Protein AF-A0A0V0R425-F1 (afdb_monomer_lite)

Radius of gyration: 33.16 Å; chains: 1; bounding box: 86×92×92 Å

Sequence (681 aa):
MELRVGIQKFQESEIINKNKDVNLTCPICMDILHVPKQCETCKQYFCHECVQSQIKNSNKCPFRCSNGQKWKTKEIKYKGRLSKKKQPILYALSQIQVQCKEPYCKKKFKLLKYKEHYEKDCNQVFTFCEYLGCAYITRKINIQQHQETCLMKQTSFKYNKLKPLDDPSQCDSILTKISKYNEEKQYDKALQEYQEFGLRMQKTHGKYFPTLPTLLYQIGVIYFNLNEFEKALNNLLKFEEYVESKIEAKNNNEIQEHYSDVLFTIGYLYEELSQYSKAAKYYERSLKQDISMNLNEDMSVLINLGHSYRLIGDYKKSRDYCLWAIKLYNEQKIQNNQDEENKENQEDLWKVYHNLTYSQYKYGDLDDARETFKKLSDISNKIHGSNSNQYWETQILNSQILQEMGEGQEALKQIKKTIKKRKKILEKGHNDIIYTQRKYIQFLTKQAEIQPNFAEKKIKDFILDYVNYQNDQKEKWKYLLLQYEKSKVFLSQGKYKEALGIAEQYCIELLENKQVQCMHFRIFQCLGLIYQKNGKYIEAQEHFFRANSLIIEQFGENSYKHIKILRYMAEFYIDRENYLLAKQYIEKGIKIQNQLGIEKIITIQQFKYILSKTSNDIEKQQQLDQIKKAIEKCQYKNKAVNDQLNLIENDQHVLNIKIKSKDKKQGKVNKKINRKQMERK

InterPro domains:
  IPR001841 Zinc finger, RING-type [PS50089] (26-62)
  IPR011990 Tetratricopeptide-like helical domain superfamily [G3DSA:1.25.40.10] (142-239)
  IPR011990 Tetratricopeptide-like helical domain superfamily [G3DSA:1.25.40.10] (240-290)
  IPR011990 Tetratricopeptide-like helical domain superfamily [G3DSA:1.25.40.10] (297-462)
  IPR011990 Tetratricopeptide-like helical domain superfamily [G3DSA:1.25.40.10] (469-677)
  IPR011990 Tetratricopeptide-like helical domain superfamily [SSF48452] (168-290)
  IPR011990 Tetratricopeptide-like helical domain superfamily [SSF48452] (255-419)
  IPR011990 Tetratricopeptide-like helical domain superfamily [SSF48452] (478-595)
  IPR013083 Zinc finger, RING/FYVE/PHD-type [G3DSA:3.30.40.10] (5-133)
  IPR019734 Tetratricopeptide repeat [PF13181] (215-238)
  IPR019734 Tetratricopeptide repeat [PF13181] (261-288)
  IPR019734 Tetratricopeptide repeat [PS50005] (260-293)
  IPR019734 Tetratricopeptide repeat [SM00028] (213-246)
  IPR019734 Tetratricopeptide repeat [SM00028] (260-293)
  IPR019734 Tetratricopeptide repeat [SM00028] (299-332)
  IPR019734 Tetratricopeptide repeat [SM00028] (350-383)
  IPR019734 Tetratricopeptide repeat [SM00028] (399-432)
  IPR019734 Tetratricopeptide repeat [SM00028] (521-554)
  IPR019734 Tetratricopeptide repeat [SM00028] (563-596)

Structure (mmCIF, N/CA/C/O backbone):
data_AF-A0A0V0R425-F1
#
_entry.id   AF-A0A0V0R425-F1
#
loop_
_atom_site.group_PDB
_atom_site.id
_atom_site.type_symbol
_atom_site.label_atom_id
_atom_site.label_alt_id
_atom_site.label_comp_id
_atom_site.label_asym_id
_atom_site.label_entity_id
_atom_site.label_seq_id
_atom_site.pdbx_PDB_ins_code
_atom_site.Cartn_x
_atom_site.Cartn_y
_atom_site.Cartn_z
_atom_site.occupancy
_atom_site.B_iso_or_equiv
_atom_site.auth_seq_id
_atom_site.auth_comp_id
_atom_site.auth_asym_id
_atom_site.auth_atom_id
_atom_site.pdbx_PDB_model_num
ATOM 1 N N . MET A 1 1 ? 32.500 16.995 26.279 1.00 27.64 1 MET A N 1
ATOM 2 C CA . MET A 1 1 ? 33.190 18.200 25.759 1.00 27.64 1 MET A CA 1
ATOM 3 C C . MET A 1 1 ? 32.399 18.887 24.645 1.00 27.64 1 MET A C 1
ATOM 5 O O . MET A 1 1 ? 32.362 20.107 24.633 1.00 27.64 1 MET A O 1
ATOM 9 N N . GLU A 1 2 ? 31.670 18.156 23.800 1.00 27.19 2 GLU A N 1
ATOM 10 C CA . GLU A 1 2 ? 30.893 18.708 22.670 1.00 27.19 2 GLU A CA 1
ATOM 11 C C . GLU A 1 2 ? 29.725 19.641 23.063 1.00 27.19 2 GLU A C 1
ATOM 13 O O . GLU A 1 2 ? 29.490 20.642 22.392 1.00 27.19 2 GLU A O 1
ATOM 18 N N . LEU A 1 3 ? 29.075 19.423 24.217 1.00 28.58 3 LEU A N 1
ATOM 19 C CA . LEU A 1 3 ? 28.079 20.358 24.779 1.00 28.58 3 LEU A CA 1
ATOM 20 C C . LEU A 1 3 ? 28.667 21.741 25.135 1.00 28.58 3 LEU A C 1
ATOM 22 O O . LEU A 1 3 ? 27.960 22.740 25.055 1.00 28.58 3 LEU A O 1
ATOM 26 N N . ARG A 1 4 ? 29.964 21.829 25.480 1.00 29.53 4 ARG A N 1
ATOM 27 C CA . ARG A 1 4 ? 30.637 23.115 25.763 1.00 29.53 4 ARG A CA 1
ATOM 28 C C . ARG A 1 4 ? 31.055 23.852 24.489 1.00 29.53 4 ARG A C 1
ATOM 30 O O . ARG A 1 4 ? 31.012 25.077 24.475 1.00 29.53 4 ARG A O 1
ATOM 37 N N . VAL A 1 5 ? 31.381 23.128 23.416 1.00 33.53 5 VAL A N 1
ATOM 38 C CA . VAL A 1 5 ? 31.807 23.710 22.127 1.00 33.53 5 VAL A CA 1
ATOM 39 C C . VAL A 1 5 ? 30.638 24.402 21.410 1.00 33.53 5 VAL A C 1
ATOM 41 O O . VAL A 1 5 ? 30.815 25.479 20.841 1.00 33.53 5 VAL A O 1
ATOM 44 N N . GLY A 1 6 ? 29.423 23.845 21.504 1.00 36.12 6 GLY A N 1
ATOM 45 C CA . GLY A 1 6 ? 28.210 24.468 20.953 1.00 36.12 6 GLY A CA 1
ATOM 46 C C . GLY A 1 6 ? 27.781 25.755 21.673 1.00 36.12 6 GLY A C 1
ATOM 47 O O . GLY A 1 6 ? 27.272 26.674 21.034 1.00 36.12 6 GLY A O 1
ATOM 48 N N . ILE A 1 7 ? 28.033 25.853 22.984 1.00 37.84 7 ILE A N 1
ATOM 49 C CA . ILE A 1 7 ? 27.657 27.006 23.821 1.00 37.84 7 ILE A CA 1
ATOM 50 C C . ILE A 1 7 ? 28.735 28.105 23.790 1.00 37.84 7 ILE A C 1
ATOM 52 O O . ILE A 1 7 ? 28.392 29.282 23.694 1.00 37.84 7 ILE A O 1
ATOM 56 N N . GLN A 1 8 ? 30.031 27.757 23.761 1.00 34.00 8 GLN A N 1
ATOM 57 C CA . GLN A 1 8 ? 31.114 28.741 23.575 1.00 34.00 8 GLN A CA 1
ATOM 58 C C . GLN A 1 8 ? 30.991 29.487 22.239 1.00 34.00 8 GLN A C 1
ATOM 60 O O . GLN A 1 8 ? 31.198 30.695 22.190 1.00 34.00 8 GLN A O 1
ATOM 65 N N . LYS A 1 9 ? 30.542 28.819 21.167 1.00 37.66 9 LYS A N 1
ATOM 66 C CA . LYS A 1 9 ? 30.281 29.490 19.886 1.00 37.66 9 LYS A CA 1
ATOM 67 C C . LYS A 1 9 ? 28.969 30.286 19.848 1.00 37.66 9 LYS A C 1
ATOM 69 O O . LYS A 1 9 ? 28.781 31.028 18.891 1.00 37.66 9 LYS A O 1
ATOM 74 N N . PHE A 1 10 ? 28.081 30.229 20.840 1.00 42.47 10 PHE A N 1
ATOM 75 C CA . PHE A 1 10 ? 26.938 31.154 20.894 1.00 42.47 10 PHE A CA 1
ATOM 76 C C . PHE A 1 10 ? 27.355 32.563 21.352 1.00 42.47 10 PHE A C 1
ATOM 78 O O . PHE A 1 10 ? 26.800 33.545 20.855 1.00 42.47 10 PHE A O 1
ATOM 85 N N . GLN A 1 11 ? 28.385 32.678 22.204 1.00 42.72 11 GLN A N 1
ATOM 86 C CA . GLN A 1 11 ? 28.861 33.961 22.751 1.00 42.72 11 GLN A CA 1
ATOM 87 C C . GLN A 1 11 ? 29.379 34.960 21.696 1.00 42.72 11 GLN A C 1
ATOM 89 O O . GLN A 1 11 ? 29.533 36.132 22.012 1.00 42.72 11 GLN A O 1
ATOM 94 N N . GLU A 1 12 ? 29.578 34.539 20.443 1.00 41.94 12 GLU A N 1
ATOM 95 C CA . GLU A 1 12 ? 30.056 35.413 19.353 1.00 41.94 12 GLU A CA 1
ATOM 96 C C . GLU A 1 12 ? 29.068 35.476 18.162 1.00 41.94 12 GLU A C 1
ATOM 98 O O . GLU A 1 12 ? 29.460 35.792 17.044 1.00 41.94 12 GLU A O 1
ATOM 103 N N . SER A 1 13 ? 27.798 35.083 18.346 1.00 47.44 13 SER A N 1
ATOM 104 C CA . SER A 1 13 ? 26.766 35.186 17.293 1.00 47.44 13 SER A CA 1
ATOM 105 C C . SER A 1 13 ? 26.071 36.554 17.325 1.00 47.44 13 SER A C 1
ATOM 107 O O . SER A 1 13 ? 25.701 37.037 18.396 1.00 47.44 13 SER A O 1
ATOM 109 N N . GLU A 1 14 ? 25.885 37.197 16.165 1.00 47.44 14 GLU A N 1
ATOM 110 C CA . GLU A 1 14 ? 25.211 38.502 16.079 1.00 47.44 14 GLU A CA 1
ATOM 111 C C . GLU A 1 14 ? 23.701 38.355 16.323 1.00 47.44 14 GLU A C 1
ATOM 113 O O . GLU A 1 14 ? 22.937 37.860 15.488 1.00 47.44 14 GLU A O 1
ATOM 118 N N . ILE A 1 15 ? 23.257 38.791 17.503 1.00 53.50 15 ILE A N 1
ATOM 119 C CA . ILE A 1 15 ? 21.838 38.937 17.835 1.00 53.50 15 ILE A CA 1
ATOM 120 C C . ILE A 1 15 ? 21.289 40.134 17.055 1.00 53.50 15 ILE A C 1
ATOM 122 O O . ILE A 1 15 ? 21.730 41.265 17.246 1.00 53.50 15 ILE A O 1
ATOM 126 N N . ILE A 1 16 ? 20.292 39.887 16.205 1.00 51.66 16 ILE A N 1
ATOM 127 C CA . ILE A 1 16 ? 19.830 40.862 15.204 1.00 51.66 16 ILE A CA 1
ATOM 128 C C . ILE A 1 16 ? 18.896 41.927 15.809 1.00 51.66 16 ILE A C 1
ATOM 130 O O . ILE A 1 16 ? 18.883 43.061 15.346 1.00 51.66 16 ILE A O 1
ATOM 134 N N . ASN A 1 17 ? 18.132 41.599 16.859 1.00 52.81 17 ASN A N 1
ATOM 135 C CA . ASN A 1 17 ? 17.187 42.527 17.494 1.00 52.81 17 ASN A CA 1
ATOM 136 C C . ASN A 1 17 ? 17.545 42.773 18.966 1.00 52.81 17 ASN A C 1
ATOM 138 O O . ASN A 1 17 ? 17.172 41.996 19.846 1.00 52.81 17 ASN A O 1
ATOM 142 N N . LYS A 1 18 ? 18.229 43.889 19.243 1.00 49.47 18 LYS A N 1
ATOM 143 C CA . LYS A 1 18 ? 18.353 44.449 20.595 1.00 49.47 18 LYS A CA 1
ATOM 144 C C . LYS A 1 18 ? 17.093 45.250 20.902 1.00 49.47 18 LYS A C 1
ATOM 146 O O . LYS A 1 18 ? 16.981 46.371 20.431 1.00 49.47 18 LYS A O 1
ATOM 151 N N . ASN A 1 19 ? 16.150 44.691 21.664 1.00 38.03 19 ASN A N 1
ATOM 152 C CA . ASN A 1 19 ? 15.270 45.505 22.508 1.00 38.03 19 ASN A CA 1
ATOM 153 C C . ASN A 1 19 ? 14.531 44.689 23.585 1.00 38.03 19 ASN A C 1
ATOM 155 O O . ASN A 1 19 ? 13.784 43.761 23.277 1.00 38.03 19 ASN A O 1
ATOM 159 N N . LYS A 1 20 ? 14.678 45.186 24.823 1.00 37.38 20 LYS A N 1
ATOM 160 C CA . LYS A 1 20 ? 14.024 44.871 26.111 1.00 37.38 20 LYS A CA 1
ATOM 161 C C . LYS A 1 20 ? 14.711 43.846 27.029 1.00 37.38 20 LYS A C 1
ATOM 163 O O . LYS A 1 20 ? 14.669 42.639 26.810 1.00 37.38 20 LYS A O 1
ATOM 168 N N . ASP A 1 21 ? 15.265 44.405 28.108 1.00 44.53 21 ASP A N 1
ATOM 169 C CA . ASP A 1 21 ? 15.866 43.786 29.292 1.00 44.53 21 ASP A CA 1
ATOM 170 C C . ASP A 1 21 ? 15.080 42.604 29.866 1.00 44.53 21 ASP A C 1
ATOM 172 O O . ASP A 1 21 ? 14.011 42.793 30.448 1.00 44.53 21 ASP A O 1
ATOM 176 N N . VAL A 1 22 ? 15.662 41.400 29.807 1.00 43.84 22 VAL A N 1
ATOM 177 C CA . VAL A 1 22 ? 15.463 40.327 30.796 1.00 43.84 22 VAL A CA 1
ATOM 178 C C . VAL A 1 22 ? 16.715 39.434 30.783 1.00 43.84 22 VAL A C 1
ATOM 180 O O . VAL A 1 22 ? 17.089 38.937 29.727 1.00 43.84 22 VAL A O 1
ATOM 183 N N . ASN A 1 23 ? 17.353 39.190 31.934 1.00 51.38 23 ASN A N 1
ATOM 184 C CA . ASN A 1 23 ? 18.443 38.210 32.075 1.00 51.38 23 ASN A CA 1
ATOM 185 C C . ASN A 1 23 ? 17.969 36.805 31.638 1.00 51.38 23 ASN A C 1
ATOM 187 O O . ASN A 1 23 ? 17.215 36.150 32.361 1.00 51.38 23 ASN A O 1
ATOM 191 N N . LEU A 1 24 ? 18.393 36.365 30.446 1.00 52.19 24 LEU A N 1
ATOM 192 C CA . LEU A 1 24 ? 18.040 35.078 29.818 1.00 52.19 24 LEU A CA 1
ATOM 193 C C . LEU A 1 24 ? 19.057 33.960 30.094 1.00 52.19 24 LEU A C 1
ATOM 195 O O . LEU A 1 24 ? 18.822 32.811 29.717 1.00 52.19 24 LEU A O 1
ATOM 199 N N . THR A 1 25 ? 20.165 34.281 30.755 1.00 50.56 25 THR A N 1
ATOM 200 C CA . THR A 1 25 ? 21.241 33.349 31.088 1.00 50.56 25 THR A CA 1
ATOM 201 C C . THR A 1 25 ? 21.344 33.161 32.597 1.00 50.56 25 THR A C 1
ATOM 203 O O . THR A 1 25 ? 21.088 34.070 33.388 1.00 50.56 25 THR A O 1
ATOM 206 N N . CYS A 1 26 ? 21.682 31.947 33.021 1.00 54.41 26 CYS A N 1
ATOM 207 C CA . CYS A 1 26 ? 21.962 31.653 34.412 1.00 54.41 26 CYS A CA 1
ATOM 208 C C . CYS A 1 26 ? 23.291 32.313 34.787 1.00 54.41 26 CYS A C 1
ATOM 210 O O . CYS A 1 26 ? 24.298 31.997 34.176 1.00 54.41 26 CYS A O 1
ATOM 212 N N . PRO A 1 27 ? 23.367 33.138 35.833 1.00 52.72 27 PRO A N 1
ATOM 213 C CA . PRO A 1 27 ? 24.597 33.856 36.160 1.00 52.72 27 PRO A CA 1
ATOM 214 C C . PRO A 1 27 ? 25.712 32.975 36.761 1.00 52.72 27 PRO A C 1
ATOM 216 O O . PRO A 1 27 ? 26.790 33.478 37.043 1.00 52.72 27 PRO A O 1
ATOM 219 N N . ILE A 1 28 ? 25.461 31.678 36.995 1.00 53.88 28 ILE A N 1
ATOM 220 C CA . ILE A 1 28 ? 26.457 30.726 37.523 1.00 53.88 28 ILE A CA 1
ATOM 221 C C . ILE A 1 28 ? 27.158 29.990 36.377 1.00 53.88 28 ILE A C 1
ATOM 223 O O . ILE A 1 28 ? 28.379 29.961 36.318 1.00 53.88 28 ILE A O 1
ATOM 227 N N . CYS A 1 29 ? 26.390 29.376 35.474 1.00 52.78 29 CYS A N 1
ATOM 228 C CA . CYS A 1 29 ? 26.932 28.624 34.337 1.00 52.78 29 CYS A CA 1
ATOM 229 C C . CYS A 1 29 ? 26.898 29.393 33.015 1.00 52.78 29 CYS A C 1
ATOM 231 O O . CYS A 1 29 ? 27.353 28.872 32.003 1.00 52.78 29 CYS A O 1
ATOM 233 N N . MET A 1 30 ? 26.332 30.601 33.014 1.00 45.94 30 MET A N 1
ATOM 234 C CA . MET A 1 30 ? 26.076 31.435 31.834 1.00 45.94 30 MET A CA 1
ATOM 235 C C . MET A 1 30 ? 25.164 30.787 30.779 1.00 45.94 30 MET A C 1
ATOM 237 O O . MET A 1 30 ? 25.070 31.280 29.659 1.00 45.94 30 MET A O 1
ATOM 241 N N . ASP A 1 31 ? 24.441 29.727 31.149 1.00 48.66 31 ASP A N 1
ATOM 242 C CA . ASP A 1 31 ? 23.630 28.912 30.239 1.00 48.66 31 ASP A CA 1
ATOM 243 C C . ASP A 1 31 ? 22.184 29.422 30.097 1.00 48.66 31 ASP A C 1
ATOM 245 O O . ASP A 1 31 ? 21.665 30.084 31.001 1.00 48.66 31 ASP A O 1
ATOM 249 N N . ILE A 1 32 ? 21.505 29.121 28.984 1.00 52.31 32 ILE A N 1
ATOM 250 C CA . ILE A 1 32 ? 20.165 29.668 28.695 1.00 52.31 32 ILE A CA 1
ATOM 251 C C . ILE A 1 32 ? 19.115 29.103 29.666 1.00 52.31 32 ILE A C 1
ATOM 253 O O . ILE A 1 32 ? 18.988 27.899 29.897 1.00 52.31 32 ILE A O 1
ATOM 257 N N . LEU A 1 33 ? 18.301 29.991 30.237 1.00 53.84 33 LEU A N 1
ATOM 258 C CA . LEU A 1 33 ? 17.282 29.648 31.225 1.00 53.84 33 LEU A CA 1
ATOM 259 C C . LEU A 1 33 ? 16.025 29.043 30.575 1.00 53.84 33 LEU A C 1
ATOM 261 O O . LEU A 1 33 ? 15.033 29.733 30.348 1.00 53.84 33 LEU A O 1
ATOM 265 N N . HIS A 1 34 ? 16.029 27.730 30.332 1.00 49.75 34 HIS A N 1
ATOM 266 C CA . HIS A 1 34 ? 14.851 27.002 29.831 1.00 49.75 34 HIS A CA 1
ATOM 267 C C . HIS A 1 34 ? 13.713 26.921 30.862 1.00 49.75 34 HIS A C 1
ATOM 269 O O . HIS A 1 34 ? 12.537 27.039 30.516 1.00 49.75 34 HIS A O 1
ATOM 275 N N . VAL A 1 35 ? 14.065 26.740 32.140 1.00 55.84 35 VAL A N 1
ATOM 276 C CA . VAL A 1 35 ? 13.122 26.631 33.263 1.00 55.84 35 VAL A CA 1
ATOM 277 C C . VAL A 1 35 ? 13.714 27.335 34.494 1.00 55.84 35 VAL A C 1
ATOM 279 O O . VAL A 1 35 ? 14.265 26.683 35.386 1.00 55.84 35 VAL A O 1
ATOM 282 N N . PRO A 1 36 ? 13.684 28.680 34.532 1.00 60.81 36 PRO A N 1
ATOM 283 C CA . PRO A 1 36 ? 14.398 29.435 35.550 1.00 60.81 36 PRO A CA 1
ATOM 284 C C . PRO A 1 36 ? 13.789 29.264 36.943 1.00 60.81 36 PRO A C 1
ATOM 286 O O . PRO A 1 36 ? 12.583 29.421 37.147 1.00 60.81 36 PRO A O 1
ATOM 289 N N . LYS A 1 37 ? 14.649 29.019 37.930 1.00 62.75 37 LYS A N 1
ATOM 290 C CA . LYS A 1 37 ? 14.322 29.104 39.355 1.00 62.75 37 LYS A CA 1
ATOM 291 C C . LYS A 1 37 ? 14.739 30.472 39.877 1.00 62.75 37 LYS A C 1
ATOM 293 O O . LYS A 1 37 ? 15.881 30.878 39.688 1.00 62.75 37 LYS A O 1
ATOM 298 N N . GLN A 1 38 ? 13.815 31.188 40.511 1.00 67.88 38 GLN A N 1
ATOM 299 C CA . GLN A 1 38 ? 14.092 32.513 41.060 1.00 67.88 38 GLN A CA 1
ATOM 300 C C . GLN A 1 38 ? 14.462 32.397 42.539 1.00 67.88 38 GLN A C 1
ATOM 302 O O . GLN A 1 38 ? 13.736 31.758 43.300 1.00 67.88 38 GLN A O 1
ATOM 307 N N . CYS A 1 39 ? 15.551 33.040 42.958 1.00 61.84 39 CYS A N 1
ATOM 308 C CA . CYS A 1 39 ? 15.806 33.237 44.382 1.00 61.84 39 CYS A CA 1
ATOM 309 C C . CYS A 1 39 ? 14.801 34.258 44.931 1.00 61.84 39 CYS A C 1
ATOM 311 O O . CYS A 1 39 ? 14.652 35.348 44.373 1.00 61.84 39 CYS A O 1
ATOM 313 N N . GLU A 1 40 ? 14.098 33.934 46.017 1.00 60.41 40 GLU A N 1
ATOM 314 C CA . GLU A 1 40 ? 13.107 34.853 46.585 1.00 60.41 40 GLU A CA 1
ATOM 315 C C . GLU A 1 40 ? 13.728 36.132 47.154 1.00 60.41 40 GLU A C 1
ATOM 317 O O . GLU A 1 40 ? 13.071 37.176 47.107 1.00 60.41 40 GLU A O 1
ATOM 322 N N . THR A 1 41 ? 14.985 36.058 47.598 1.00 61.12 41 THR A N 1
ATOM 323 C CA . THR A 1 41 ? 15.725 37.153 48.231 1.00 61.12 41 THR A CA 1
ATOM 324 C C . THR A 1 41 ? 16.314 38.123 47.204 1.00 61.12 41 THR A C 1
ATOM 326 O O . THR A 1 41 ? 15.921 39.282 47.182 1.00 61.12 41 THR A O 1
ATOM 329 N N . CYS A 1 42 ? 17.204 37.677 46.302 1.00 64.88 42 CYS A N 1
ATOM 330 C CA . CYS A 1 42 ? 17.822 38.573 45.304 1.00 64.88 42 CYS 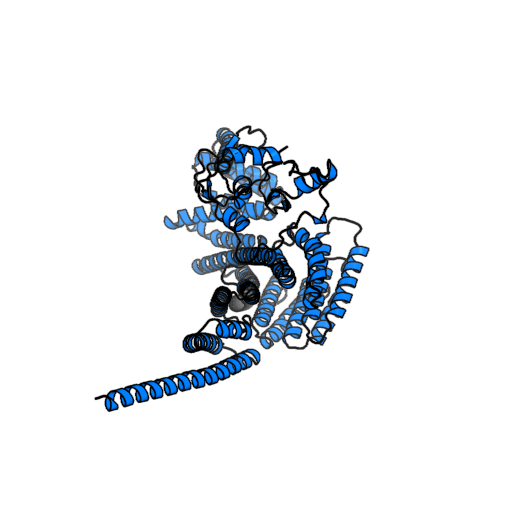A CA 1
ATOM 331 C C . CYS A 1 42 ? 17.056 38.697 43.987 1.00 64.88 42 CYS A C 1
ATOM 333 O O . CYS A 1 42 ? 17.494 39.418 43.095 1.00 64.88 42 CYS A O 1
ATOM 335 N N . LYS A 1 43 ? 15.949 37.965 43.820 1.00 66.06 43 LYS A N 1
ATOM 336 C CA . LYS A 1 43 ? 15.121 37.963 42.603 1.00 66.06 43 LYS A CA 1
ATOM 337 C C . LYS A 1 43 ? 15.850 37.553 41.310 1.00 66.06 43 LYS A C 1
ATOM 339 O O . LYS A 1 43 ? 15.223 37.612 40.253 1.00 66.06 43 LYS A O 1
ATOM 344 N N . GLN A 1 44 ? 17.093 37.072 41.372 1.00 63.69 44 GLN A N 1
ATOM 345 C CA . GLN A 1 44 ? 17.818 36.549 40.210 1.00 63.69 44 GLN A CA 1
ATOM 346 C C . GLN A 1 44 ? 17.324 35.158 39.804 1.00 63.69 44 GLN A C 1
ATOM 348 O O . GLN A 1 44 ? 16.845 34.385 40.643 1.00 63.69 44 GLN A O 1
ATOM 353 N N . TYR A 1 45 ? 17.446 34.854 38.510 1.00 66.50 45 TYR A N 1
ATOM 354 C CA . TYR A 1 45 ? 17.030 33.586 37.916 1.00 66.50 45 TYR A CA 1
ATOM 355 C C . TYR A 1 45 ? 18.229 32.677 37.640 1.00 66.50 45 TYR A C 1
ATOM 357 O O . TYR A 1 45 ? 19.239 33.106 37.092 1.00 66.50 45 TYR A O 1
ATOM 365 N N . PHE A 1 46 ? 18.096 31.400 37.984 1.00 67.69 46 PHE A N 1
ATOM 366 C CA . PHE A 1 46 ? 19.142 30.391 37.849 1.00 67.69 46 PHE A CA 1
ATOM 367 C C . PHE A 1 46 ? 18.607 29.146 37.135 1.00 67.69 46 PHE A C 1
ATOM 369 O O . PHE A 1 46 ? 17.408 28.855 37.207 1.00 67.69 46 PHE A O 1
ATOM 376 N N . CYS A 1 47 ? 19.478 28.397 36.451 1.00 68.31 47 CYS A N 1
ATOM 377 C CA . CYS A 1 47 ? 19.079 27.136 35.835 1.00 68.31 47 CYS A CA 1
ATOM 378 C C . CYS A 1 47 ? 18.887 26.054 36.908 1.00 68.31 47 CYS A C 1
ATOM 380 O O . CYS A 1 47 ? 19.428 26.127 38.016 1.00 68.31 47 CYS A O 1
ATOM 382 N N . HIS A 1 48 ? 18.080 25.048 36.578 1.00 64.69 48 HIS A N 1
ATOM 383 C CA . HIS A 1 48 ? 17.714 23.988 37.512 1.00 64.69 48 HIS A CA 1
ATOM 384 C C . HIS A 1 48 ? 18.938 23.231 38.051 1.00 64.69 48 HIS A C 1
ATOM 386 O O . HIS A 1 48 ? 19.026 22.991 39.256 1.00 64.69 48 HIS A O 1
ATOM 392 N N . GLU A 1 49 ? 19.888 22.914 37.172 1.00 65.44 49 GLU A N 1
ATOM 393 C CA . GLU A 1 49 ? 21.087 22.135 37.485 1.00 65.44 49 GLU A CA 1
ATOM 394 C C . GLU A 1 49 ? 22.055 22.898 38.393 1.00 65.44 49 GLU A C 1
ATOM 396 O O . GLU A 1 49 ? 22.494 22.353 39.405 1.00 65.44 49 GLU A O 1
ATOM 401 N N . CYS A 1 50 ? 22.320 24.184 38.127 1.00 64.69 50 CYS A N 1
ATOM 402 C CA . CYS A 1 50 ? 23.168 24.993 39.007 1.00 64.69 50 CYS A CA 1
ATOM 403 C C . CYS A 1 50 ? 22.547 25.200 40.386 1.00 64.69 50 CYS A C 1
ATOM 405 O O . CYS A 1 50 ? 23.266 25.191 41.381 1.00 64.69 50 CYS A O 1
ATOM 407 N N . VAL A 1 51 ? 21.221 25.339 40.474 1.00 67.00 51 VAL A N 1
ATOM 408 C CA . VAL A 1 51 ? 20.539 25.414 41.773 1.00 67.00 51 VAL A CA 1
ATOM 409 C C . VAL A 1 51 ? 20.699 24.107 42.547 1.00 67.00 51 VAL A C 1
ATOM 411 O O . VAL A 1 51 ? 21.030 24.143 43.727 1.00 67.00 51 VAL A O 1
ATOM 414 N N . GLN A 1 52 ? 20.499 22.953 41.907 1.00 67.44 52 GLN A N 1
ATOM 415 C CA . GLN A 1 52 ? 20.660 21.659 42.574 1.00 67.44 52 GLN A CA 1
ATOM 416 C C . GLN A 1 52 ? 22.111 21.377 42.978 1.00 67.44 52 GLN A C 1
ATOM 418 O O . GLN A 1 52 ? 22.348 20.892 44.083 1.00 67.44 52 GLN A O 1
ATOM 423 N N . SER A 1 53 ? 23.070 21.717 42.117 1.00 65.69 53 SER A N 1
ATOM 424 C CA . SER A 1 53 ? 24.501 21.586 42.401 1.00 65.69 53 SER A CA 1
ATOM 425 C C . SER A 1 53 ? 24.925 22.474 43.578 1.00 65.69 53 SER A C 1
ATOM 427 O O . SER A 1 53 ? 25.589 22.012 44.504 1.00 65.69 53 SER A O 1
ATOM 429 N N . GLN A 1 54 ? 24.442 23.721 43.637 1.00 66.81 54 GLN A N 1
ATOM 430 C CA . GLN A 1 54 ? 24.788 24.639 44.724 1.00 66.81 54 GLN A CA 1
ATOM 431 C C . GLN A 1 54 ? 24.132 24.277 46.066 1.00 66.81 54 GLN A C 1
ATOM 433 O O . GLN A 1 54 ? 24.750 24.455 47.120 1.00 66.81 54 GLN A O 1
ATOM 438 N N . ILE A 1 55 ? 22.918 23.712 46.036 1.00 61.81 55 ILE A N 1
ATOM 439 C CA . ILE A 1 55 ? 22.260 23.106 47.207 1.00 61.81 55 ILE A CA 1
ATOM 440 C C . ILE A 1 55 ? 23.085 21.921 47.723 1.00 61.81 55 ILE A C 1
ATOM 442 O O . ILE A 1 55 ? 23.353 21.842 48.917 1.00 61.81 55 ILE A O 1
ATOM 446 N N . LYS A 1 56 ? 23.567 21.041 46.834 1.00 60.81 56 LYS A N 1
ATOM 447 C CA . LYS A 1 56 ? 24.424 19.910 47.228 1.00 60.81 56 LYS A CA 1
ATOM 448 C C . LYS A 1 56 ? 25.760 20.354 47.837 1.00 60.81 56 LYS A C 1
ATOM 450 O O . LYS A 1 56 ? 26.198 19.742 48.802 1.00 60.81 56 LYS A O 1
ATOM 455 N N . ASN A 1 57 ? 26.375 21.414 47.307 1.00 57.59 57 ASN A N 1
ATOM 456 C CA . ASN A 1 57 ? 27.746 21.789 47.671 1.00 57.59 57 ASN A CA 1
ATOM 457 C C . ASN A 1 57 ? 27.862 22.765 48.850 1.00 57.59 57 ASN A C 1
ATOM 459 O O . ASN A 1 57 ? 28.821 22.688 49.609 1.00 57.59 57 ASN A O 1
ATOM 463 N N . SER A 1 58 ? 26.945 23.723 49.006 1.00 64.19 58 SER A N 1
ATOM 464 C CA . SER A 1 58 ? 27.091 24.755 50.053 1.00 64.19 58 SER A CA 1
ATOM 465 C C . SER A 1 58 ? 25.789 25.201 50.704 1.00 64.19 58 SER A C 1
ATOM 467 O O . SER A 1 58 ? 25.831 25.891 51.725 1.00 64.19 58 SER A O 1
ATOM 469 N N . ASN A 1 59 ? 24.634 24.834 50.133 1.00 63.59 59 ASN A N 1
ATOM 470 C CA . ASN A 1 59 ? 23.321 25.326 50.547 1.00 63.59 59 ASN A CA 1
ATOM 471 C C . ASN A 1 59 ? 23.258 26.862 50.667 1.00 63.59 59 ASN A C 1
ATOM 473 O O . ASN A 1 59 ? 22.460 27.371 51.437 1.00 63.59 59 ASN A O 1
ATOM 477 N N . LYS A 1 60 ? 24.075 27.638 49.944 1.00 60.88 60 LYS A N 1
ATOM 478 C CA . LYS A 1 60 ? 24.076 29.113 50.007 1.00 60.88 60 LYS A CA 1
ATOM 479 C C . LYS A 1 60 ? 23.842 29.726 48.629 1.00 60.88 60 LYS A C 1
ATOM 481 O O . LYS A 1 60 ? 24.267 29.177 47.614 1.00 60.88 60 LYS A O 1
ATOM 486 N N . CYS A 1 61 ? 23.210 30.904 48.600 1.00 62.00 61 CYS A N 1
ATOM 487 C CA . CYS A 1 61 ? 23.066 31.680 47.368 1.00 62.00 61 CYS A CA 1
ATOM 488 C C . CYS A 1 61 ? 24.442 32.106 46.824 1.00 62.00 61 CYS A C 1
ATOM 490 O O . CYS A 1 61 ? 25.210 32.708 47.581 1.00 62.00 61 CYS A O 1
ATOM 492 N N . PRO A 1 62 ? 24.741 31.892 45.528 1.00 56.53 62 PRO A N 1
ATOM 493 C CA . PRO A 1 62 ? 26.027 32.272 44.938 1.00 56.53 62 PRO A CA 1
ATOM 494 C C . PRO A 1 62 ? 26.315 33.778 44.998 1.00 56.53 62 PRO A C 1
ATOM 496 O O . PRO A 1 62 ? 27.470 34.173 45.066 1.00 56.53 62 PRO A O 1
ATOM 499 N N . PHE A 1 63 ? 25.275 34.616 45.049 1.00 58.53 63 PHE A N 1
ATOM 500 C CA . PHE A 1 63 ? 25.400 36.076 45.152 1.00 58.53 63 PHE A CA 1
ATOM 501 C C . PHE A 1 63 ? 25.427 36.601 46.598 1.00 58.53 63 PHE A C 1
ATOM 503 O O . PHE A 1 63 ? 25.259 37.797 46.801 1.00 58.53 63 PHE A O 1
ATOM 510 N N . ARG A 1 64 ? 25.598 35.726 47.607 1.00 56.31 64 ARG A N 1
ATOM 511 C CA . ARG A 1 64 ? 25.695 36.086 49.039 1.00 56.31 64 ARG A CA 1
ATOM 512 C C . ARG A 1 64 ? 24.647 37.126 49.480 1.00 56.31 64 ARG A C 1
ATOM 514 O O . ARG A 1 64 ? 24.983 38.162 50.040 1.00 56.31 64 ARG A O 1
ATOM 521 N N . CYS A 1 65 ? 23.366 36.840 49.226 1.00 57.50 65 CYS A N 1
ATOM 522 C CA . CYS A 1 65 ? 22.258 37.685 49.686 1.00 57.50 65 CYS A CA 1
ATOM 523 C C . CYS A 1 65 ? 22.362 37.921 51.198 1.00 57.50 65 CYS A C 1
ATOM 525 O O . CYS A 1 65 ? 22.720 37.002 51.936 1.00 57.50 65 CYS A O 1
ATOM 527 N N . SER A 1 66 ? 22.040 39.138 51.623 1.00 48.69 66 SER A N 1
ATOM 528 C CA . SER A 1 66 ? 22.631 39.886 52.739 1.00 48.69 66 SER A CA 1
ATOM 529 C C . SER A 1 66 ? 22.532 39.319 54.162 1.00 48.69 66 SER A C 1
ATOM 531 O O . SER A 1 66 ? 22.729 40.083 55.088 1.00 48.69 66 SER A O 1
ATOM 533 N N . ASN A 1 67 ? 22.258 38.031 54.385 1.00 51.03 67 ASN A N 1
ATOM 534 C CA . ASN A 1 67 ? 22.265 37.434 55.729 1.00 51.03 67 ASN A CA 1
ATOM 535 C C . ASN A 1 67 ? 22.754 35.975 55.803 1.00 51.03 67 ASN A C 1
ATOM 537 O O . ASN A 1 67 ? 22.473 35.278 56.773 1.00 51.03 67 ASN A O 1
ATOM 541 N N . GLY A 1 68 ? 23.480 35.465 54.799 1.00 51.91 68 GLY A N 1
ATOM 542 C CA . GLY A 1 68 ? 24.189 34.177 54.921 1.00 51.91 68 GLY A CA 1
ATOM 543 C C . GLY A 1 68 ? 23.316 32.940 55.213 1.00 51.91 68 GLY A C 1
ATOM 544 O O . GLY A 1 68 ? 23.860 31.884 55.545 1.00 51.91 68 GLY A O 1
ATOM 545 N N . GLN A 1 69 ? 21.988 33.044 55.081 1.00 53.94 69 GLN A N 1
ATOM 546 C CA . GLN A 1 69 ? 21.049 31.959 55.361 1.00 53.94 69 GLN A CA 1
ATOM 547 C C . GLN A 1 69 ? 21.216 30.799 54.371 1.00 53.94 69 GLN A C 1
ATOM 549 O O . GLN A 1 69 ? 21.396 30.994 53.165 1.00 53.94 69 GLN A O 1
ATOM 554 N N . LYS A 1 70 ? 21.150 29.574 54.908 1.00 55.84 70 LYS A N 1
ATOM 555 C CA . LYS A 1 70 ? 21.163 28.335 54.125 1.00 55.84 70 LYS A CA 1
ATOM 556 C C . LYS A 1 70 ? 19.849 28.214 53.332 1.00 55.84 70 LYS A C 1
ATOM 558 O O . LYS A 1 70 ? 18.789 28.209 53.947 1.00 55.84 70 LYS A O 1
ATOM 563 N N . TRP A 1 71 ? 19.917 28.073 52.007 1.00 60.53 71 TRP A N 1
ATOM 564 C CA . TRP A 1 71 ? 18.792 27.764 51.119 1.00 60.53 71 TRP A CA 1
ATOM 565 C C . TRP A 1 71 ? 18.059 26.507 51.597 1.00 60.53 71 TRP A C 1
ATOM 567 O O . TRP A 1 71 ? 18.620 25.412 51.575 1.00 60.53 71 TRP A O 1
ATOM 577 N N . LYS A 1 72 ? 16.782 26.636 51.974 1.00 54.94 72 LYS A N 1
ATOM 578 C CA . LYS A 1 72 ? 15.886 25.478 52.119 1.00 54.94 72 LYS A CA 1
ATOM 579 C C . LYS A 1 72 ? 15.187 25.220 50.783 1.00 54.94 72 LYS A C 1
ATOM 581 O O . LYS A 1 72 ? 14.759 26.152 50.110 1.00 54.94 72 LYS A O 1
ATOM 586 N N . THR A 1 73 ? 14.998 23.956 50.396 1.00 53.69 73 THR A N 1
ATOM 587 C CA . THR A 1 73 ? 14.330 23.561 49.130 1.00 53.69 73 THR A CA 1
ATOM 588 C C . THR A 1 73 ? 12.952 24.205 48.920 1.00 53.69 73 THR A C 1
ATOM 590 O O . THR A 1 73 ? 12.532 24.368 47.776 1.00 53.69 73 THR A O 1
ATOM 593 N N . LYS A 1 74 ? 12.270 24.612 50.000 1.00 51.59 74 LYS A N 1
ATOM 594 C CA . LYS A 1 74 ? 10.967 25.300 49.982 1.00 51.59 74 LYS A CA 1
ATOM 595 C C . LYS A 1 74 ? 11.037 26.806 49.657 1.00 51.59 74 LYS A C 1
ATOM 597 O O . LYS A 1 74 ? 10.022 27.364 49.258 1.00 51.59 74 LYS A O 1
ATOM 602 N N . GLU A 1 75 ? 12.199 27.449 49.778 1.00 50.69 75 GLU A N 1
ATOM 603 C CA . GLU A 1 75 ? 12.395 28.894 49.519 1.00 50.69 75 GLU A CA 1
ATOM 604 C C . GLU A 1 75 ? 12.670 29.202 48.038 1.00 50.69 75 GLU A C 1
ATOM 606 O O . GLU A 1 75 ? 12.725 30.358 47.623 1.00 50.69 75 GLU A O 1
ATOM 611 N N . ILE A 1 76 ? 12.830 28.169 47.206 1.00 53.81 76 ILE A N 1
ATOM 612 C CA . ILE A 1 76 ? 13.013 28.317 45.763 1.00 53.81 76 ILE A CA 1
ATOM 613 C C . ILE A 1 76 ? 11.701 27.973 45.075 1.00 53.81 76 ILE A C 1
ATOM 615 O O . ILE A 1 76 ? 11.402 26.807 44.804 1.00 53.81 76 ILE A O 1
ATOM 619 N N . LYS A 1 77 ? 10.906 28.997 44.759 1.00 50.00 77 LYS A N 1
ATOM 620 C CA . LYS A 1 77 ? 9.659 28.781 44.026 1.00 50.00 77 LYS A CA 1
ATOM 621 C C . LYS A 1 77 ? 9.947 28.391 42.582 1.00 50.00 77 LYS A C 1
ATOM 623 O O . LYS A 1 77 ? 10.481 29.167 41.787 1.00 50.00 77 LYS A O 1
ATOM 628 N N . TYR A 1 78 ? 9.512 27.186 42.225 1.00 43.00 78 TYR A N 1
ATOM 629 C CA . TYR A 1 78 ? 9.262 26.835 40.837 1.00 43.00 78 TYR A CA 1
ATOM 630 C C . TYR A 1 78 ? 8.120 27.719 40.333 1.00 43.00 78 TYR A C 1
ATOM 632 O O . TYR A 1 78 ? 6.967 27.519 40.709 1.00 43.00 78 TYR A O 1
ATOM 640 N N . LYS A 1 79 ? 8.410 28.699 39.473 1.00 48.50 79 LYS A N 1
ATOM 641 C CA . LYS A 1 79 ? 7.354 29.382 38.712 1.00 48.50 79 LYS A CA 1
ATOM 642 C C . LYS A 1 79 ? 6.944 28.530 37.510 1.00 48.50 79 LYS A C 1
ATOM 644 O O . LYS A 1 79 ? 7.066 28.939 36.361 1.00 48.50 79 LYS A O 1
ATOM 649 N N . GLY A 1 80 ? 6.432 27.335 37.791 1.00 47.62 80 GLY A N 1
ATOM 650 C CA . GLY A 1 80 ? 5.562 26.617 36.870 1.00 47.62 80 GLY A CA 1
ATOM 651 C C . GLY A 1 80 ? 4.232 27.338 36.824 1.00 47.62 80 GLY A C 1
ATOM 652 O O . GLY A 1 80 ? 3.542 27.390 37.834 1.00 47.62 80 GLY A O 1
ATOM 653 N N . ARG A 1 81 ? 3.902 27.904 35.661 1.00 38.19 81 ARG A N 1
ATOM 654 C CA . ARG A 1 81 ? 2.900 28.964 35.439 1.00 38.19 81 ARG A CA 1
ATOM 655 C C . ARG A 1 81 ? 3.392 30.342 35.882 1.00 38.19 81 ARG A C 1
ATOM 657 O O . ARG A 1 81 ? 3.077 30.857 36.952 1.00 38.19 81 ARG A O 1
ATOM 664 N N . LEU A 1 82 ? 4.115 30.985 34.969 1.00 39.38 82 LEU A N 1
ATOM 665 C CA . LEU A 1 82 ? 4.137 32.441 34.893 1.00 39.38 82 LEU A CA 1
ATOM 666 C C . LEU A 1 82 ? 2.686 32.930 34.720 1.00 39.38 82 LEU A C 1
ATOM 668 O O . LEU A 1 82 ? 1.926 32.361 33.934 1.00 39.38 82 LEU A O 1
ATOM 672 N N . SER A 1 83 ? 2.271 33.928 35.501 1.00 36.16 83 SER A N 1
ATOM 673 C CA . SER A 1 83 ? 0.898 34.440 35.466 1.00 36.16 83 SER A CA 1
ATOM 674 C C . SER A 1 83 ? 0.520 34.906 34.054 1.00 36.16 83 SER A C 1
ATOM 676 O O . SER A 1 83 ? 1.372 35.377 33.301 1.00 36.16 83 SER A O 1
ATOM 678 N N . LYS A 1 84 ? -0.770 34.817 33.697 1.00 38.31 84 LYS A N 1
ATOM 679 C CA . LYS A 1 84 ? -1.321 35.144 32.361 1.00 38.31 84 LYS A CA 1
ATOM 680 C C . LYS A 1 84 ? -0.926 36.530 31.798 1.00 38.31 84 LYS A C 1
ATOM 682 O O . LYS A 1 84 ? -1.121 36.756 30.614 1.00 38.31 84 LYS A O 1
ATOM 687 N N . LYS A 1 85 ? -0.351 37.438 32.601 1.00 40.06 85 LYS A N 1
ATOM 688 C CA . LYS A 1 85 ? 0.155 38.760 32.171 1.00 40.06 85 LYS A CA 1
ATOM 689 C C . LYS A 1 85 ? 1.671 38.835 31.919 1.00 40.06 85 LYS A C 1
ATOM 691 O O . LYS A 1 85 ? 2.164 39.888 31.536 1.00 40.06 85 LYS A O 1
ATOM 696 N N . LYS A 1 86 ? 2.429 37.752 32.107 1.00 41.62 86 LYS A N 1
ATOM 697 C CA . LYS A 1 86 ? 3.853 37.673 31.754 1.00 41.62 86 LYS A CA 1
ATOM 698 C C . LYS A 1 86 ? 4.121 36.318 31.099 1.00 41.62 86 LYS A C 1
ATOM 700 O O . LYS A 1 86 ? 4.514 35.374 31.771 1.00 41.62 86 LYS A O 1
ATOM 705 N N . GLN A 1 87 ? 3.971 36.244 29.778 1.00 47.25 87 GLN A N 1
ATOM 706 C CA . GLN A 1 87 ? 4.502 35.171 28.924 1.00 47.25 87 GLN A CA 1
ATOM 707 C C . GLN A 1 87 ? 5.794 35.627 28.192 1.00 47.25 87 GLN A C 1
ATOM 709 O O . GLN A 1 87 ? 5.768 35.673 26.967 1.00 47.25 87 GLN A O 1
ATOM 714 N N . PRO A 1 88 ? 6.925 36.026 28.824 1.00 48.72 88 PRO A N 1
ATOM 715 C CA . PRO A 1 88 ? 7.963 36.703 28.060 1.00 48.72 88 PRO A CA 1
ATOM 716 C C . PRO A 1 88 ? 9.106 35.780 27.649 1.00 48.72 88 PRO A C 1
ATOM 718 O O . PRO A 1 88 ? 9.651 36.031 26.603 1.00 48.72 88 PRO A O 1
ATOM 721 N N . ILE A 1 89 ? 9.495 34.715 28.364 1.00 43.16 89 ILE A N 1
ATOM 722 C CA . ILE A 1 89 ? 10.812 34.091 28.089 1.00 43.16 89 ILE A CA 1
ATOM 723 C C . ILE A 1 89 ? 10.800 33.146 26.883 1.00 43.16 89 ILE A C 1
ATOM 725 O O . ILE A 1 89 ? 11.536 33.392 25.943 1.00 43.16 89 ILE A O 1
ATOM 729 N N . LEU A 1 90 ? 9.954 32.110 26.837 1.00 44.25 90 LEU A N 1
ATOM 730 C CA . LEU A 1 90 ? 9.875 31.236 25.650 1.00 44.25 90 LEU A CA 1
ATOM 731 C C . LEU A 1 90 ? 9.316 31.973 24.430 1.00 44.25 90 LEU A C 1
ATOM 733 O O . LEU A 1 90 ? 9.773 31.736 23.318 1.00 44.25 90 LEU A O 1
ATOM 737 N N . TYR A 1 91 ? 8.379 32.906 24.639 1.00 45.91 91 TYR A N 1
ATOM 738 C CA . TYR A 1 91 ? 7.919 33.789 23.573 1.00 45.91 91 TYR A CA 1
ATOM 739 C C . TYR A 1 91 ? 9.068 34.682 23.089 1.00 45.91 91 TYR A C 1
ATOM 741 O O . TYR A 1 91 ? 9.359 34.631 21.905 1.00 45.91 91 TYR A O 1
ATOM 749 N N . ALA A 1 92 ? 9.798 35.391 23.959 1.00 47.31 92 ALA A N 1
ATOM 750 C CA . ALA A 1 92 ? 10.947 36.217 23.567 1.00 47.31 92 ALA A CA 1
ATOM 751 C C . ALA A 1 92 ? 12.079 35.391 22.949 1.00 47.31 92 ALA A C 1
ATOM 753 O O . ALA A 1 92 ? 12.553 35.766 21.890 1.00 47.31 92 ALA A O 1
ATOM 754 N N . LEU A 1 93 ? 12.447 34.227 23.496 1.00 48.59 93 LEU A N 1
ATOM 755 C CA . LEU A 1 93 ? 13.403 33.288 22.884 1.00 48.59 93 LEU A CA 1
ATOM 756 C C . LEU A 1 93 ? 12.919 32.797 21.511 1.00 48.59 93 LEU A C 1
ATOM 758 O O . LEU A 1 93 ? 13.722 32.621 20.599 1.00 48.59 93 LEU A O 1
ATOM 762 N N . SER A 1 94 ? 11.605 32.627 21.328 1.00 50.19 94 SER A N 1
ATOM 763 C CA . SER A 1 94 ? 10.998 32.328 20.025 1.00 50.19 94 SER A CA 1
ATOM 764 C C . SER A 1 94 ? 10.854 33.549 19.106 1.00 50.19 94 SER A C 1
ATOM 766 O O . SER A 1 94 ? 10.556 33.369 17.926 1.00 50.19 94 SER A O 1
ATOM 768 N N . GLN A 1 95 ? 11.019 34.772 19.618 1.00 52.12 95 GLN A N 1
ATOM 769 C CA . GLN A 1 95 ? 11.064 36.010 18.834 1.00 52.12 95 GLN A CA 1
ATOM 770 C C . GLN A 1 95 ? 12.509 36.444 18.526 1.00 52.12 95 GLN A C 1
ATOM 772 O O . GLN A 1 95 ? 12.715 37.218 17.595 1.00 52.12 95 GLN A O 1
ATOM 777 N N . ILE A 1 96 ? 13.511 35.942 19.261 1.00 53.78 96 ILE A N 1
ATOM 778 C CA . ILE A 1 96 ? 14.926 36.226 19.008 1.00 53.78 96 ILE A CA 1
ATOM 779 C C . ILE A 1 96 ? 15.337 35.542 17.708 1.00 53.78 96 ILE A C 1
ATOM 781 O O . ILE A 1 96 ? 15.345 34.312 17.594 1.00 53.78 96 ILE A O 1
ATOM 785 N N . GLN A 1 97 ? 15.683 36.374 16.732 1.00 58.19 97 GLN A N 1
ATOM 786 C CA . GLN A 1 97 ? 16.294 35.949 15.488 1.00 58.19 97 GLN A CA 1
ATOM 787 C C . GLN A 1 97 ? 17.812 35.976 15.633 1.00 58.19 97 GLN A C 1
ATOM 789 O O . GLN A 1 97 ? 18.392 36.985 16.038 1.00 58.19 97 GLN A O 1
ATOM 794 N N . VAL A 1 98 ? 18.431 34.857 15.282 1.00 62.91 98 VAL A N 1
ATOM 795 C CA . VAL A 1 98 ? 19.878 34.706 15.169 1.00 62.91 98 VAL A CA 1
ATOM 796 C C . VAL A 1 98 ? 20.241 34.442 13.718 1.00 62.91 98 VAL A C 1
ATOM 798 O O . VAL A 1 98 ? 19.474 33.820 12.975 1.00 62.91 98 VAL A O 1
ATOM 801 N N . GLN A 1 99 ? 21.404 34.938 13.314 1.00 68.44 99 GLN A N 1
ATOM 802 C CA . GLN A 1 99 ? 22.007 34.603 12.033 1.00 68.44 99 GLN A CA 1
ATOM 803 C C . GLN A 1 99 ? 22.989 33.445 12.220 1.00 68.44 99 GLN A C 1
ATOM 805 O O . GLN A 1 99 ? 23.684 33.367 13.234 1.00 68.44 99 GLN A O 1
ATOM 810 N N . CYS A 1 100 ? 23.028 32.528 11.252 1.00 70.00 100 CYS A N 1
ATOM 811 C CA . CYS A 1 100 ? 24.026 31.463 11.242 1.00 70.00 100 CYS A CA 1
ATOM 812 C C . CYS A 1 100 ? 25.449 32.044 11.229 1.00 70.00 100 CYS A C 1
ATOM 814 O O . CYS A 1 100 ? 25.707 33.036 10.553 1.00 70.00 100 CYS A O 1
ATOM 816 N N . LYS A 1 101 ? 26.372 31.402 11.953 1.00 66.06 101 LYS A N 1
ATOM 817 C CA . LYS A 1 101 ? 27.770 31.838 12.074 1.00 66.06 101 LYS A CA 1
ATOM 818 C C . LYS A 1 101 ? 28.667 31.473 10.894 1.00 66.06 101 LYS A C 1
ATOM 820 O O . LYS A 1 101 ? 29.759 32.019 10.785 1.00 66.06 101 LYS A O 1
ATOM 825 N N . GLU A 1 102 ? 28.252 30.535 10.045 1.00 64.38 102 GLU A N 1
ATOM 826 C CA . GLU A 1 102 ? 29.066 30.162 8.889 1.00 64.38 102 GLU A CA 1
ATOM 827 C C . GLU A 1 102 ? 29.185 31.372 7.944 1.00 64.38 102 GLU A C 1
ATOM 829 O O . GLU A 1 102 ? 28.147 31.933 7.581 1.00 64.38 102 GLU A O 1
ATOM 834 N N . PRO A 1 103 ? 30.398 31.765 7.505 1.00 55.72 103 PRO A N 1
ATOM 835 C CA . PRO A 1 103 ? 30.671 33.055 6.849 1.00 55.72 103 PRO A CA 1
ATOM 836 C C . PRO A 1 103 ? 29.855 33.332 5.572 1.00 55.72 103 PRO A C 1
ATOM 838 O O . PRO A 1 103 ? 29.794 34.462 5.095 1.00 55.72 103 PRO A O 1
ATOM 841 N N . TYR A 1 104 ? 29.182 32.314 5.031 1.00 60.97 104 TYR A N 1
ATOM 842 C CA . TYR A 1 104 ? 28.355 32.393 3.827 1.00 60.97 104 TYR A CA 1
ATOM 843 C C . TYR A 1 104 ? 26.898 31.950 4.056 1.00 60.97 104 TYR A C 1
ATOM 845 O O . TYR A 1 104 ? 26.095 31.952 3.122 1.00 60.97 104 TYR A O 1
ATOM 853 N N . CYS A 1 105 ? 26.515 31.578 5.282 1.00 68.19 105 CYS A N 1
ATOM 854 C CA . CYS A 1 105 ? 25.140 31.226 5.621 1.00 68.19 105 CYS A CA 1
ATOM 855 C C . CYS A 1 105 ? 24.369 32.473 6.074 1.00 68.19 105 CYS A C 1
ATOM 857 O O . CYS A 1 105 ? 24.392 32.866 7.235 1.00 68.19 105 CYS A O 1
ATOM 859 N N . LYS A 1 106 ? 23.617 33.081 5.151 1.00 68.06 106 LYS A N 1
ATOM 860 C CA . LYS A 1 106 ? 22.781 34.263 5.437 1.00 68.06 106 LYS A CA 1
ATOM 861 C C . LYS A 1 106 ? 21.425 33.924 6.082 1.00 68.06 106 LYS A C 1
ATOM 863 O O . LYS A 1 106 ? 20.566 34.798 6.199 1.00 68.06 106 LYS A O 1
ATOM 868 N N . LYS A 1 107 ? 21.186 32.660 6.470 1.00 69.88 107 LYS A N 1
ATOM 869 C CA . LYS A 1 107 ? 19.904 32.233 7.053 1.00 69.88 107 LYS A CA 1
ATOM 870 C C . LYS A 1 107 ? 19.723 32.848 8.441 1.00 69.88 107 LYS A C 1
ATOM 872 O O . LYS A 1 107 ? 20.559 32.677 9.328 1.00 69.88 107 LYS A O 1
ATOM 877 N N . LYS A 1 108 ? 18.585 33.521 8.610 1.00 73.94 108 LYS A N 1
ATOM 878 C CA . LYS A 1 108 ? 18.089 34.058 9.878 1.00 73.94 108 LYS A CA 1
ATOM 879 C C . LYS A 1 108 ? 16.972 33.153 10.375 1.00 73.94 108 LYS A C 1
ATOM 881 O O . LYS A 1 108 ? 16.050 32.839 9.625 1.00 73.94 108 LYS A O 1
ATOM 886 N N . PHE A 1 109 ? 17.048 32.712 11.618 1.00 68.44 109 PHE A N 1
ATOM 887 C CA . PHE A 1 109 ? 16.064 31.799 12.195 1.00 68.44 109 PHE A CA 1
ATOM 888 C C . PHE A 1 109 ? 15.918 32.055 13.692 1.00 68.44 109 PHE A C 1
ATOM 890 O O . PHE A 1 109 ? 16.674 32.808 14.300 1.00 68.44 109 PHE A O 1
ATOM 897 N N . LYS A 1 110 ? 14.888 31.458 14.291 1.00 66.12 110 LYS A N 1
ATOM 898 C CA . LYS A 1 110 ? 14.617 31.601 15.724 1.00 66.12 110 LYS A CA 1
ATOM 899 C C . LYS A 1 110 ? 15.692 30.875 16.527 1.00 66.12 110 LYS A C 1
ATOM 901 O O . LYS A 1 110 ? 15.989 29.730 16.202 1.00 66.12 110 LYS A O 1
ATOM 906 N N . LEU A 1 111 ? 16.195 31.482 17.600 1.00 59.19 111 LEU A N 1
ATOM 907 C CA . LEU A 1 111 ? 17.262 30.927 18.449 1.00 59.19 111 LEU A CA 1
ATOM 908 C C . LEU A 1 111 ? 17.040 29.457 18.849 1.00 59.19 111 LEU A C 1
ATOM 910 O O . LEU A 1 111 ? 17.964 28.654 18.804 1.00 59.19 111 LEU A O 1
ATOM 914 N N . LEU A 1 112 ? 15.799 29.078 19.165 1.00 58.22 112 LEU A N 1
ATOM 915 C CA . LEU A 1 112 ? 15.442 27.701 19.542 1.00 58.22 112 LEU A CA 1
ATOM 916 C C . LEU A 1 112 ? 15.710 26.660 18.441 1.00 58.22 112 LEU A C 1
ATOM 918 O O . LEU A 1 112 ? 15.863 25.484 18.747 1.00 58.22 112 LEU A O 1
ATOM 922 N N . LYS A 1 113 ? 15.795 27.085 17.177 1.00 63.12 113 LYS A N 1
ATOM 923 C CA . LYS A 1 113 ? 16.122 26.232 16.029 1.00 63.12 113 LYS A CA 1
ATOM 924 C C . LYS A 1 113 ? 17.616 26.194 15.716 1.00 63.12 113 LYS A C 1
ATOM 926 O O . LYS A 1 113 ? 17.992 25.622 14.706 1.00 63.12 113 LYS A O 1
ATOM 931 N N . TYR A 1 114 ? 18.481 26.796 16.535 1.00 65.00 114 TYR A N 1
ATOM 932 C CA . TYR A 1 114 ? 19.910 26.888 16.223 1.00 65.00 114 TYR A CA 1
ATOM 933 C C . TYR A 1 114 ? 20.596 25.530 16.129 1.00 65.00 114 TYR A C 1
ATOM 935 O O . TYR A 1 114 ? 21.329 25.299 15.175 1.00 65.00 114 TYR A O 1
ATOM 943 N N . LYS A 1 115 ? 20.329 24.615 17.065 1.00 55.06 115 LYS A N 1
ATOM 944 C CA . LYS A 1 115 ? 20.937 23.279 17.047 1.00 55.06 115 LYS A CA 1
ATOM 945 C C . LYS A 1 115 ? 20.461 22.449 15.852 1.00 55.06 115 LYS A C 1
ATOM 947 O O . LYS A 1 115 ? 21.279 21.897 15.128 1.00 55.06 115 LYS A O 1
ATOM 952 N N . GLU A 1 116 ? 19.151 22.437 15.604 1.00 65.06 116 GLU A N 1
ATOM 953 C CA . GLU A 1 116 ? 18.557 21.798 14.420 1.00 65.06 116 GLU A CA 1
ATOM 954 C C . GLU A 1 116 ? 19.119 22.397 13.131 1.00 65.06 116 GLU A C 1
ATOM 956 O O . GLU A 1 116 ? 19.546 21.670 12.237 1.00 65.06 116 GLU A O 1
ATOM 961 N N . HIS A 1 117 ? 19.214 23.726 13.070 1.00 71.56 117 HIS A N 1
ATOM 962 C CA . HIS A 1 117 ? 19.799 24.399 11.932 1.00 71.56 117 HIS A CA 1
ATOM 963 C C . HIS A 1 117 ? 21.263 24.005 11.751 1.00 71.56 117 HIS A C 1
ATOM 965 O O . HIS A 1 117 ? 21.637 23.639 10.652 1.00 71.56 117 HIS A O 1
ATOM 971 N N . TYR A 1 118 ? 22.095 24.041 12.789 1.00 61.53 118 TYR A N 1
ATOM 972 C CA . TYR A 1 118 ? 23.527 23.772 12.662 1.00 61.53 118 TYR A CA 1
ATOM 973 C C . TYR A 1 118 ? 23.825 22.310 12.296 1.00 61.53 118 TYR A C 1
ATOM 975 O O . TYR A 1 118 ? 24.605 22.057 11.386 1.00 61.53 118 TYR A O 1
ATOM 983 N N . GLU A 1 119 ? 23.174 21.348 12.952 1.00 57.88 119 GLU A N 1
ATOM 984 C CA . GLU A 1 119 ? 23.450 19.917 12.758 1.00 57.88 119 GLU A CA 1
ATOM 985 C C . GLU A 1 119 ? 22.737 19.341 11.523 1.00 57.88 119 GLU A C 1
ATOM 987 O O . GLU A 1 119 ? 23.269 18.466 10.832 1.00 57.88 119 GLU A O 1
ATOM 992 N N . LYS A 1 120 ? 21.530 19.830 11.207 1.00 60.53 120 LYS A N 1
ATOM 993 C CA . LYS A 1 120 ? 20.673 19.236 10.170 1.00 60.53 120 LYS A CA 1
ATOM 994 C C . LYS A 1 120 ? 20.501 20.140 8.950 1.00 60.53 120 LYS A C 1
ATOM 996 O O . LYS A 1 120 ? 20.745 19.656 7.844 1.00 60.53 120 LYS A O 1
ATOM 1001 N N . ASP A 1 121 ? 20.205 21.430 9.131 1.00 62.75 121 ASP A N 1
ATOM 1002 C CA . ASP A 1 121 ? 19.753 22.309 8.028 1.00 62.75 121 ASP A CA 1
ATOM 1003 C C . ASP A 1 121 ? 20.824 23.248 7.428 1.00 62.75 121 ASP A C 1
ATOM 1005 O O . ASP A 1 121 ? 20.569 23.944 6.434 1.00 62.75 121 ASP A O 1
ATOM 1009 N N . CYS A 1 122 ? 21.998 23.362 8.051 1.00 70.62 122 CYS A N 1
ATOM 1010 C CA . CYS A 1 122 ? 23.047 24.289 7.653 1.00 70.62 122 CYS A CA 1
ATOM 1011 C C . CYS A 1 122 ? 23.957 23.598 6.650 1.00 70.62 122 CYS A C 1
ATOM 1013 O O . CYS A 1 122 ? 24.946 22.951 6.990 1.00 70.62 122 CYS A O 1
ATOM 1015 N N . ASN A 1 123 ? 23.645 23.791 5.373 1.00 65.62 123 ASN A N 1
ATOM 1016 C CA . ASN A 1 123 ? 24.438 23.210 4.297 1.00 65.62 123 ASN A CA 1
ATOM 1017 C C . ASN A 1 123 ? 25.855 23.835 4.206 1.00 65.62 123 ASN A C 1
ATOM 1019 O O . ASN A 1 123 ? 26.677 23.396 3.420 1.00 65.62 123 ASN A O 1
ATOM 1023 N N . GLN A 1 124 ? 26.193 24.860 4.991 1.00 67.56 124 GLN A N 1
ATOM 1024 C CA . GLN A 1 124 ? 27.526 25.478 4.946 1.00 67.56 124 GLN A CA 1
ATOM 1025 C C . GLN A 1 124 ? 28.545 24.821 5.899 1.00 67.56 124 GLN A C 1
ATOM 1027 O O . GLN A 1 124 ? 29.715 25.183 5.846 1.00 67.56 124 GLN A O 1
ATOM 1032 N N . VAL A 1 125 ? 28.134 23.843 6.720 1.00 68.69 125 VAL A N 1
ATOM 1033 C CA . VAL A 1 125 ? 29.023 23.101 7.638 1.00 68.69 125 VAL A CA 1
ATOM 1034 C C . VAL A 1 125 ? 29.964 22.181 6.860 1.00 68.69 125 VAL A C 1
ATOM 1036 O O . VAL A 1 125 ? 29.530 21.529 5.914 1.00 68.69 125 VAL A O 1
ATOM 1039 N N . PHE A 1 126 ? 31.238 22.107 7.245 1.00 60.72 126 PHE A N 1
ATOM 1040 C CA . PHE A 1 126 ? 32.216 21.215 6.615 1.00 60.72 126 PHE A CA 1
ATOM 1041 C C . PHE A 1 126 ? 32.030 19.756 7.052 1.00 60.72 126 PHE A C 1
ATOM 1043 O O . PHE A 1 126 ? 31.819 19.476 8.229 1.00 60.72 126 PHE A O 1
ATOM 1050 N N . THR A 1 127 ? 32.120 18.832 6.098 1.00 63.75 127 THR A N 1
ATOM 1051 C CA . THR A 1 127 ? 31.996 17.384 6.299 1.00 63.75 127 THR A CA 1
ATOM 1052 C C . THR A 1 127 ? 33.017 16.632 5.443 1.00 63.75 127 THR A C 1
ATOM 1054 O O . THR A 1 127 ? 33.526 17.166 4.451 1.00 63.75 127 THR A O 1
ATOM 1057 N N . PHE A 1 128 ? 33.321 15.396 5.838 1.00 55.03 128 PHE A N 1
ATOM 1058 C CA . PHE A 1 128 ? 34.206 14.493 5.105 1.00 55.03 128 PHE A CA 1
ATOM 1059 C C . PHE A 1 128 ? 33.464 13.780 3.973 1.00 55.03 128 PHE A C 1
ATOM 1061 O O . PHE A 1 128 ? 32.265 13.516 4.075 1.00 55.03 128 PHE A O 1
ATOM 1068 N N . CYS A 1 129 ? 34.196 13.461 2.906 1.00 60.41 129 CYS A N 1
ATOM 1069 C CA . CYS A 1 129 ? 33.741 12.539 1.874 1.00 60.41 129 CYS A CA 1
ATOM 1070 C C . CYS A 1 129 ? 33.728 11.099 2.418 1.00 60.41 129 CYS A C 1
ATOM 1072 O O . CYS A 1 129 ? 34.703 10.652 3.012 1.00 60.41 129 CYS A O 1
ATOM 1074 N N . GLU A 1 130 ? 32.633 10.370 2.204 1.00 50.53 130 GLU A N 1
ATOM 1075 C CA . GLU A 1 130 ? 32.438 9.005 2.728 1.00 50.53 130 GLU A CA 1
ATOM 1076 C C . GLU A 1 130 ? 33.157 7.911 1.908 1.00 50.53 130 GLU A C 1
ATOM 1078 O O . GLU A 1 130 ? 33.207 6.756 2.326 1.00 50.53 130 GLU A O 1
ATOM 1083 N N . TYR A 1 131 ? 33.739 8.247 0.749 1.00 58.34 131 TYR A N 1
ATOM 1084 C CA . TYR A 1 131 ? 34.469 7.286 -0.082 1.00 58.34 131 TYR A CA 1
ATOM 1085 C C . TYR A 1 131 ? 35.861 6.973 0.492 1.00 58.34 131 TYR A C 1
ATOM 1087 O O . TYR A 1 131 ? 36.685 7.869 0.695 1.00 58.34 131 TYR A O 1
ATOM 1095 N N . LEU A 1 132 ? 36.144 5.679 0.688 1.00 38.78 132 LEU A N 1
ATOM 1096 C CA . LEU A 1 132 ? 37.439 5.154 1.142 1.00 38.78 132 LEU A CA 1
ATOM 1097 C C . LEU A 1 132 ? 38.601 5.727 0.307 1.00 38.78 132 LEU A C 1
ATOM 1099 O O . LEU A 1 132 ? 38.639 5.580 -0.914 1.00 38.78 132 LEU A O 1
ATOM 1103 N N . GLY A 1 133 ? 39.547 6.392 0.981 1.00 43.59 133 GLY A N 1
ATOM 1104 C CA . GLY A 1 133 ? 40.728 7.014 0.367 1.00 43.59 133 GLY A CA 1
ATOM 1105 C C . GLY A 1 133 ? 40.563 8.480 -0.063 1.00 43.59 133 GLY A C 1
ATOM 1106 O O . GLY A 1 133 ? 41.544 9.096 -0.477 1.00 43.59 133 GLY A O 1
ATOM 1107 N N . CYS A 1 134 ? 39.372 9.080 0.056 1.00 49.97 134 CYS A N 1
ATOM 1108 C CA . CYS A 1 134 ? 39.160 10.497 -0.244 1.00 49.97 134 CYS A CA 1
ATOM 1109 C C . CYS A 1 134 ? 39.267 11.368 1.021 1.00 49.97 134 CYS A C 1
ATOM 1111 O O . CYS A 1 134 ? 38.313 11.506 1.778 1.00 49.97 134 CYS A O 1
ATOM 1113 N N . ALA A 1 135 ? 40.415 12.019 1.231 1.00 52.72 135 ALA A N 1
ATOM 1114 C CA . ALA A 1 135 ? 40.636 12.936 2.359 1.00 52.72 135 ALA A CA 1
ATOM 1115 C C . ALA A 1 135 ? 40.062 14.358 2.137 1.00 52.72 135 ALA A C 1
ATOM 1117 O O . ALA A 1 135 ? 40.489 15.313 2.785 1.00 52.72 135 ALA A O 1
ATOM 1118 N N . TYR A 1 136 ? 39.136 14.534 1.188 1.00 63.56 136 TYR A N 1
ATOM 1119 C CA . TYR A 1 136 ? 38.625 15.854 0.822 1.00 63.56 136 TYR A CA 1
ATOM 1120 C C . TYR A 1 136 ? 37.536 16.319 1.792 1.00 63.56 136 TYR A C 1
ATOM 1122 O O . TYR A 1 136 ? 36.568 15.609 2.071 1.00 63.56 136 TYR A O 1
ATOM 1130 N N . ILE A 1 137 ? 37.696 17.545 2.283 1.00 55.88 137 ILE A N 1
ATOM 1131 C CA . ILE A 1 137 ? 36.784 18.194 3.222 1.00 55.88 137 ILE A CA 1
ATOM 1132 C C . ILE A 1 137 ? 36.086 19.324 2.472 1.00 55.88 137 ILE A C 1
ATOM 1134 O O . ILE A 1 137 ? 36.738 20.209 1.920 1.00 55.88 137 ILE A O 1
ATOM 1138 N N . THR A 1 138 ? 34.754 19.312 2.447 1.00 67.19 138 THR A N 1
ATOM 1139 C CA . THR A 1 138 ? 33.962 20.364 1.793 1.00 67.19 138 THR A CA 1
ATOM 1140 C C . THR A 1 138 ? 32.707 20.688 2.585 1.00 67.19 138 THR A C 1
ATOM 1142 O O . THR A 1 138 ? 32.335 19.973 3.512 1.00 67.19 138 THR A O 1
ATOM 1145 N N . ARG A 1 139 ? 32.042 21.790 2.241 1.00 70.88 139 ARG A N 1
ATOM 1146 C CA . ARG A 1 139 ? 30.766 22.162 2.861 1.00 70.88 139 ARG A CA 1
ATOM 1147 C C . ARG A 1 139 ? 29.683 21.157 2.484 1.00 70.88 139 ARG A C 1
ATOM 1149 O O . ARG A 1 139 ? 29.649 20.700 1.349 1.00 70.88 139 ARG A O 1
ATOM 1156 N N . LYS A 1 140 ? 28.736 20.892 3.380 1.00 70.75 140 LYS A N 1
ATOM 1157 C CA . LYS A 1 140 ? 27.602 19.972 3.199 1.00 70.75 140 LYS A CA 1
ATOM 1158 C C . LYS A 1 140 ? 26.742 20.303 1.968 1.00 70.75 140 LYS A C 1
ATOM 1160 O O . LYS A 1 140 ? 26.159 19.416 1.374 1.00 70.75 140 LYS A O 1
ATOM 1165 N N . ILE A 1 141 ? 26.700 21.559 1.529 1.00 66.06 141 ILE A N 1
ATOM 1166 C CA . ILE A 1 141 ? 26.017 22.003 0.304 1.00 66.06 141 ILE A CA 1
ATOM 1167 C C . ILE A 1 141 ? 26.734 21.507 -0.948 1.00 66.06 141 ILE A C 1
ATOM 1169 O O . ILE A 1 141 ? 26.101 21.216 -1.952 1.00 66.06 141 ILE A O 1
ATOM 1173 N N . ASN A 1 142 ? 28.052 21.376 -0.849 1.00 66.31 142 ASN A N 1
ATOM 1174 C CA . ASN A 1 142 ? 28.935 20.931 -1.908 1.00 66.31 142 ASN A CA 1
ATOM 1175 C C . ASN A 1 142 ? 29.326 19.460 -1.723 1.00 66.31 142 ASN A C 1
ATOM 1177 O O . ASN A 1 142 ? 30.080 18.958 -2.547 1.00 66.31 142 ASN A O 1
ATOM 1181 N N . ILE A 1 143 ? 28.882 18.766 -0.662 1.00 71.19 143 ILE A N 1
ATOM 1182 C CA . ILE A 1 143 ? 29.310 17.383 -0.409 1.00 71.19 143 ILE A CA 1
ATOM 1183 C C . ILE A 1 143 ? 28.729 16.436 -1.441 1.00 71.19 143 ILE A C 1
ATOM 1185 O O . ILE A 1 143 ? 29.458 15.586 -1.922 1.00 71.19 143 ILE A O 1
ATOM 1189 N N . GLN A 1 144 ? 27.477 16.637 -1.852 1.00 66.06 144 GLN A N 1
ATOM 1190 C CA . GLN A 1 144 ? 26.855 15.826 -2.891 1.00 66.06 144 GLN A CA 1
ATOM 1191 C C . GLN A 1 144 ? 27.522 16.091 -4.246 1.00 66.06 144 GLN A C 1
ATOM 1193 O O . GLN A 1 144 ? 27.961 15.151 -4.891 1.00 66.06 144 GLN A O 1
ATOM 1198 N N . GLN A 1 145 ? 27.756 17.360 -4.607 1.00 68.31 145 GLN A N 1
ATOM 1199 C CA . GLN A 1 145 ? 28.554 17.716 -5.790 1.00 68.31 145 GLN A CA 1
ATOM 1200 C C . GLN A 1 145 ? 29.987 17.172 -5.725 1.00 68.31 145 GLN A C 1
ATOM 1202 O O . GLN A 1 145 ? 30.541 16.764 -6.744 1.00 68.31 145 GLN A O 1
ATOM 1207 N N . HIS A 1 146 ? 30.614 17.158 -4.546 1.00 69.69 146 HIS A N 1
ATOM 1208 C CA . HIS A 1 146 ? 31.940 16.590 -4.347 1.00 69.69 146 HIS A CA 1
ATOM 1209 C C . HIS A 1 146 ? 31.927 15.065 -4.445 1.00 69.69 146 HIS A C 1
ATOM 1211 O O . HIS A 1 146 ? 32.810 14.505 -5.071 1.00 69.69 146 HIS A O 1
ATOM 1217 N N . GLN A 1 147 ? 30.946 14.389 -3.856 1.00 66.75 147 GLN A N 1
ATOM 1218 C CA . GLN A 1 147 ? 30.770 12.942 -3.941 1.00 66.75 147 GLN A CA 1
ATOM 1219 C C . GLN A 1 147 ? 30.468 12.526 -5.376 1.00 66.75 147 GLN A C 1
ATOM 1221 O O . GLN A 1 147 ? 31.054 11.563 -5.852 1.00 66.75 147 GLN A O 1
ATOM 1226 N N . GLU A 1 148 ? 29.646 13.289 -6.094 1.00 63.97 148 GLU A N 1
ATOM 1227 C CA . GLU A 1 148 ? 29.422 13.134 -7.527 1.00 63.97 148 GLU A CA 1
ATOM 1228 C C . GLU A 1 148 ? 30.713 13.369 -8.304 1.00 63.97 148 GLU A C 1
ATOM 1230 O O . GLU A 1 148 ? 31.059 12.537 -9.127 1.00 63.97 148 GLU A O 1
ATOM 1235 N N . THR A 1 149 ? 31.491 14.420 -8.018 1.00 62.78 149 THR A N 1
ATOM 1236 C CA . THR A 1 149 ? 32.788 14.638 -8.689 1.00 62.78 149 THR A CA 1
ATOM 1237 C C . THR A 1 149 ? 33.866 13.636 -8.277 1.00 62.78 149 THR A C 1
ATOM 1239 O O . THR A 1 149 ? 34.755 13.355 -9.070 1.00 62.78 149 THR A O 1
ATOM 1242 N N . CYS A 1 150 ? 33.824 13.080 -7.070 1.00 66.44 150 CYS A N 1
ATOM 1243 C CA . CYS A 1 150 ? 34.758 12.081 -6.556 1.00 66.44 150 CYS A CA 1
ATOM 1244 C C . CYS A 1 150 ? 34.454 10.713 -7.164 1.00 66.44 150 CYS A C 1
ATOM 1246 O O . CYS A 1 150 ? 35.355 10.080 -7.713 1.00 66.44 150 CYS A O 1
ATOM 1248 N N . LEU A 1 151 ? 33.177 10.325 -7.180 1.00 62.19 151 LEU A N 1
ATOM 1249 C CA . LEU A 1 151 ? 32.673 9.189 -7.939 1.00 62.19 151 LEU A CA 1
ATOM 1250 C C . LEU A 1 151 ? 32.991 9.377 -9.423 1.00 62.19 151 LEU A C 1
ATOM 1252 O O . LEU A 1 151 ? 33.597 8.493 -10.007 1.00 62.19 151 LEU A O 1
ATOM 1256 N N . MET A 1 152 ? 32.716 10.553 -10.000 1.00 56.75 152 MET A N 1
ATOM 1257 C CA . MET A 1 152 ? 33.079 10.904 -11.378 1.00 56.75 152 MET A CA 1
ATOM 1258 C C . MET A 1 152 ? 34.587 10.871 -11.613 1.00 56.75 152 MET A C 1
ATOM 1260 O O . MET A 1 152 ? 34.989 10.571 -12.721 1.00 56.75 152 MET A O 1
ATOM 1264 N N . LYS A 1 153 ? 35.446 11.162 -10.628 1.00 58.06 153 LYS A N 1
ATOM 1265 C CA . LYS A 1 153 ? 36.913 11.057 -10.751 1.00 58.06 153 LYS A CA 1
ATOM 1266 C C . LYS A 1 153 ? 37.387 9.609 -10.684 1.00 58.06 153 LYS A C 1
ATOM 1268 O O . LYS A 1 153 ? 38.276 9.242 -11.443 1.00 58.06 153 LYS A O 1
ATOM 1273 N N . GLN A 1 154 ? 36.800 8.780 -9.822 1.00 58.81 154 GLN A N 1
ATOM 1274 C CA . GLN A 1 154 ? 37.085 7.343 -9.772 1.00 58.81 154 GLN A CA 1
ATOM 1275 C C . GLN A 1 154 ? 36.579 6.636 -11.035 1.00 58.81 154 GLN A C 1
ATOM 1277 O O . GLN A 1 154 ? 37.320 5.867 -11.653 1.00 58.81 154 GLN A O 1
ATOM 1282 N N . THR A 1 155 ? 35.360 6.955 -11.479 1.00 58.00 155 THR A N 1
ATOM 1283 C CA . THR A 1 155 ? 34.821 6.474 -12.750 1.00 58.00 155 THR A CA 1
ATOM 1284 C C . THR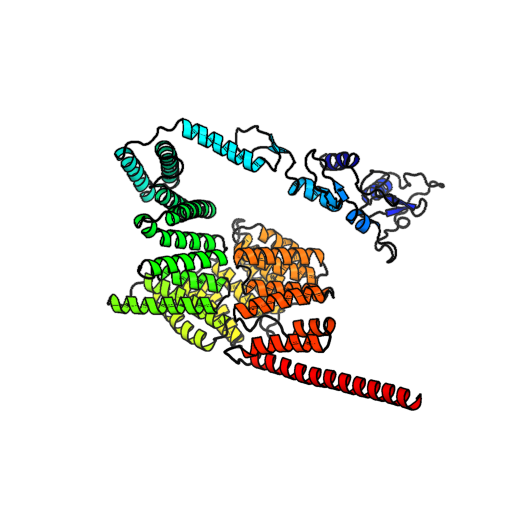 A 1 155 ? 35.564 7.088 -13.927 1.00 58.00 155 THR A C 1
ATOM 1286 O O . THR A 1 155 ? 35.823 6.351 -14.859 1.00 58.00 155 THR A O 1
ATOM 1289 N N . SER A 1 156 ? 36.010 8.351 -13.884 1.00 57.97 156 SER A N 1
ATOM 1290 C CA . SER A 1 156 ? 36.840 8.986 -14.925 1.00 57.97 156 SER A CA 1
ATOM 1291 C C . SER A 1 156 ? 38.229 8.363 -15.006 1.00 57.97 156 SER A C 1
ATOM 1293 O O . SER A 1 156 ? 38.725 8.156 -16.103 1.00 57.97 156 SER A O 1
ATOM 1295 N N . PHE A 1 157 ? 38.859 7.995 -13.890 1.00 63.34 157 PHE A N 1
ATOM 1296 C CA . PHE A 1 157 ? 40.143 7.293 -13.907 1.00 63.34 157 PHE A CA 1
ATOM 1297 C C . PHE A 1 157 ? 40.009 5.892 -14.517 1.00 63.34 157 PHE A C 1
ATOM 1299 O O . PHE A 1 157 ? 40.819 5.511 -15.364 1.00 63.34 157 PHE A O 1
ATOM 1306 N N . LYS A 1 158 ? 38.958 5.147 -14.139 1.00 63.25 158 LYS A N 1
ATOM 1307 C CA . LYS A 1 158 ? 38.625 3.855 -14.759 1.00 63.25 158 LYS A CA 1
ATOM 1308 C C . LYS A 1 158 ? 38.291 4.042 -16.243 1.00 63.25 158 LYS A C 1
ATOM 1310 O O . LYS A 1 158 ? 38.904 3.397 -17.081 1.00 63.25 158 LYS A O 1
ATOM 1315 N N . TYR A 1 159 ? 37.418 4.994 -16.565 1.00 63.88 159 TYR A N 1
ATOM 1316 C CA . TYR A 1 159 ? 37.023 5.391 -17.916 1.00 63.88 159 TYR A CA 1
ATOM 1317 C C . TYR A 1 159 ? 38.250 5.715 -18.758 1.00 63.88 159 TYR A C 1
ATOM 1319 O O . TYR A 1 159 ? 38.446 5.079 -19.779 1.00 63.88 159 TYR A O 1
ATOM 1327 N N . ASN A 1 160 ? 39.146 6.598 -18.315 1.00 69.56 160 ASN A N 1
ATOM 1328 C CA . ASN A 1 160 ? 40.350 7.001 -19.044 1.00 69.56 160 ASN A CA 1
ATOM 1329 C C . ASN A 1 160 ? 41.254 5.811 -19.399 1.00 69.56 160 ASN A C 1
ATOM 1331 O O . ASN A 1 160 ? 41.780 5.798 -20.508 1.00 69.56 160 ASN A O 1
ATOM 1335 N N . LYS A 1 161 ? 41.350 4.786 -18.540 1.00 75.50 161 LYS A N 1
ATOM 1336 C CA . LYS A 1 161 ? 42.106 3.550 -18.814 1.00 75.50 161 LYS A CA 1
ATOM 1337 C C . LYS A 1 161 ? 41.416 2.569 -19.773 1.00 75.50 161 LYS A C 1
ATOM 1339 O O . LYS A 1 161 ? 42.100 1.720 -20.339 1.00 75.50 161 LYS A O 1
ATOM 1344 N N . LEU A 1 162 ? 40.098 2.653 -19.958 1.00 75.56 162 LEU A N 1
ATOM 1345 C CA . LEU A 1 162 ? 39.355 1.754 -20.848 1.00 75.56 162 LEU A CA 1
ATOM 1346 C C . LEU A 1 162 ? 39.629 2.072 -22.322 1.00 75.56 162 LEU A C 1
ATOM 1348 O O . LEU A 1 162 ? 39.668 3.241 -22.715 1.00 75.56 162 LEU A O 1
ATOM 1352 N N . LYS A 1 163 ? 39.774 1.039 -23.154 1.00 80.44 163 LYS A N 1
ATOM 1353 C CA . LYS A 1 163 ? 39.872 1.203 -24.611 1.00 80.44 163 LYS A CA 1
ATOM 1354 C C . LYS A 1 163 ? 38.474 1.427 -25.214 1.00 80.44 163 LYS A C 1
ATOM 1356 O O . LYS A 1 163 ? 37.546 0.748 -24.768 1.00 80.44 163 LYS A O 1
ATOM 1361 N N . PRO A 1 164 ? 38.304 2.328 -26.198 1.00 78.75 164 PRO A N 1
ATOM 1362 C CA . PRO A 1 164 ? 37.049 2.444 -26.949 1.00 78.75 164 PRO A CA 1
ATOM 1363 C C . PRO A 1 164 ? 36.664 1.113 -27.634 1.00 78.75 164 PRO A C 1
ATOM 1365 O O . PRO A 1 164 ? 37.480 0.186 -27.722 1.00 78.75 164 PRO A O 1
ATOM 1368 N N . LEU A 1 165 ? 35.394 0.977 -28.017 1.00 79.12 165 LEU A N 1
ATOM 1369 C CA . LEU A 1 165 ? 34.841 -0.169 -28.748 1.00 79.12 165 LEU A CA 1
ATOM 1370 C C . LEU A 1 165 ? 34.436 0.294 -30.145 1.00 79.12 165 LEU A C 1
ATOM 1372 O O . LEU A 1 165 ? 33.355 0.843 -30.313 1.00 79.12 165 LEU A O 1
ATOM 1376 N N . ASP A 1 166 ? 35.303 0.060 -31.127 1.00 70.25 166 ASP A N 1
ATOM 1377 C CA . ASP A 1 166 ? 35.085 0.531 -32.502 1.00 70.25 166 ASP A CA 1
ATOM 1378 C C . ASP A 1 166 ? 34.746 -0.626 -33.471 1.00 70.25 166 ASP A C 1
ATOM 1380 O O . ASP A 1 166 ? 34.369 -0.392 -34.615 1.00 70.25 166 ASP A O 1
ATOM 1384 N N . ASP A 1 167 ? 34.858 -1.878 -33.007 1.00 75.81 167 ASP A N 1
ATOM 1385 C CA . ASP A 1 167 ? 34.657 -3.112 -33.780 1.00 75.81 167 ASP A CA 1
ATOM 1386 C C . ASP A 1 167 ? 33.378 -3.849 -33.323 1.00 75.81 167 ASP A C 1
ATOM 1388 O O . ASP A 1 167 ? 33.327 -4.313 -32.175 1.00 75.81 167 ASP A O 1
ATOM 1392 N N . PRO A 1 168 ? 32.360 -4.003 -34.198 1.00 73.94 168 PRO A N 1
ATOM 1393 C CA . PRO A 1 168 ? 31.112 -4.702 -33.883 1.00 73.94 168 PRO A CA 1
ATOM 1394 C C . PRO A 1 168 ? 31.302 -6.133 -33.358 1.00 73.94 168 PRO A C 1
ATOM 1396 O O . PRO A 1 168 ? 30.581 -6.549 -32.453 1.00 73.94 168 PRO A O 1
ATOM 1399 N N . SER A 1 169 ? 32.318 -6.864 -33.831 1.00 76.31 169 SER A N 1
ATOM 1400 C CA . SER A 1 169 ? 32.566 -8.247 -33.395 1.00 76.31 169 SER A CA 1
ATOM 1401 C C . SER A 1 169 ? 32.980 -8.341 -31.917 1.00 76.31 169 SER A C 1
ATOM 1403 O O . SER A 1 169 ? 32.679 -9.318 -31.225 1.00 76.31 169 SER A O 1
ATOM 1405 N N . GLN A 1 170 ? 33.622 -7.292 -31.390 1.00 79.31 170 GLN A N 1
ATOM 1406 C CA . GLN A 1 170 ? 33.955 -7.191 -29.969 1.00 79.31 170 GLN A CA 1
ATOM 1407 C C . GLN A 1 170 ? 32.714 -6.909 -29.122 1.00 79.31 170 GLN A C 1
ATOM 1409 O O . GLN A 1 170 ? 32.624 -7.409 -27.999 1.00 79.31 170 GLN A O 1
ATOM 1414 N N . CYS A 1 171 ? 31.759 -6.139 -29.650 1.00 77.44 171 CYS A N 1
ATOM 1415 C CA . CYS A 1 171 ? 30.482 -5.894 -28.989 1.00 77.44 171 CYS A CA 1
ATOM 1416 C C . CYS A 1 171 ? 29.690 -7.196 -28.845 1.00 77.44 171 CYS A C 1
ATOM 1418 O O . CYS A 1 171 ? 29.288 -7.530 -27.731 1.00 77.44 171 CYS A O 1
ATOM 1420 N N . ASP A 1 172 ? 29.559 -7.969 -29.923 1.00 81.00 172 ASP A N 1
ATOM 1421 C CA . ASP A 1 172 ? 28.826 -9.241 -29.914 1.00 81.00 172 ASP A CA 1
ATOM 1422 C C . ASP A 1 172 ? 29.456 -10.260 -28.958 1.00 81.00 172 ASP A C 1
ATOM 1424 O O . ASP A 1 172 ? 28.759 -10.931 -28.195 1.00 81.00 172 ASP A O 1
ATOM 1428 N N . SER A 1 173 ? 30.790 -10.330 -28.923 1.00 84.69 173 SER A N 1
ATOM 1429 C CA . SER A 1 173 ? 31.526 -11.194 -27.993 1.00 84.69 173 SER A CA 1
ATOM 1430 C C . SER A 1 173 ? 31.263 -10.833 -26.523 1.00 84.69 173 SER A C 1
ATOM 1432 O O . SER A 1 173 ? 30.981 -11.711 -25.700 1.00 84.69 173 SER A O 1
ATOM 1434 N N . ILE A 1 174 ? 31.288 -9.537 -26.184 1.00 83.50 174 ILE A N 1
ATOM 1435 C CA . ILE A 1 174 ? 30.998 -9.056 -24.825 1.00 83.50 174 ILE A CA 1
ATOM 1436 C C . ILE A 1 174 ? 29.534 -9.326 -24.459 1.00 83.50 174 ILE A C 1
ATOM 1438 O O . ILE A 1 174 ? 29.268 -9.844 -23.376 1.00 83.50 174 ILE A O 1
ATOM 1442 N N . LEU A 1 175 ? 28.588 -9.043 -25.356 1.00 83.06 175 LEU A N 1
ATOM 1443 C CA . LEU A 1 175 ? 27.164 -9.294 -25.118 1.00 83.06 175 LEU A CA 1
ATOM 1444 C C . LEU A 1 175 ? 26.866 -10.790 -24.942 1.00 83.06 175 LEU A C 1
ATOM 1446 O O . LEU A 1 175 ? 26.131 -11.159 -24.028 1.00 83.06 175 LEU A O 1
ATOM 1450 N N . THR A 1 176 ? 27.508 -11.660 -25.725 1.00 86.06 176 THR A N 1
ATOM 1451 C CA . THR A 1 176 ? 27.389 -13.123 -25.586 1.00 86.06 176 THR A CA 1
ATOM 1452 C C . THR A 1 176 ? 27.904 -13.595 -24.225 1.00 86.06 176 THR A C 1
ATOM 1454 O O . THR A 1 176 ? 27.257 -14.389 -23.539 1.00 86.06 176 THR A O 1
ATOM 1457 N N . LYS A 1 177 ? 29.052 -13.067 -23.783 1.00 88.25 177 LYS A N 1
ATOM 1458 C CA . LYS A 1 177 ? 29.610 -13.351 -22.454 1.00 88.25 177 LYS A CA 1
ATOM 1459 C C . LYS A 1 177 ? 28.661 -12.909 -21.337 1.00 88.25 177 LYS A C 1
ATOM 1461 O O . LYS A 1 177 ? 28.497 -13.627 -20.352 1.00 88.25 177 LYS A O 1
ATOM 1466 N N . ILE A 1 178 ? 28.032 -11.746 -21.490 1.00 86.44 178 ILE A N 1
ATOM 1467 C CA . ILE A 1 178 ? 27.074 -11.227 -20.515 1.00 86.44 178 ILE A CA 1
ATOM 1468 C C . ILE A 1 178 ? 25.798 -12.077 -20.477 1.00 86.44 178 ILE A C 1
ATOM 1470 O O . ILE A 1 178 ? 25.346 -12.415 -19.383 1.00 86.44 178 ILE A O 1
ATOM 1474 N N . SER A 1 179 ? 25.262 -12.483 -21.636 1.00 85.25 179 SER A N 1
ATOM 1475 C CA . SER A 1 179 ? 24.113 -13.400 -21.717 1.00 85.25 179 SER A CA 1
ATOM 1476 C C . SER A 1 179 ? 24.385 -14.686 -20.946 1.00 85.25 179 SER A C 1
ATOM 1478 O O . SER A 1 179 ? 23.599 -15.071 -20.084 1.00 85.25 179 SER A O 1
ATOM 1480 N N . LYS A 1 180 ? 25.567 -15.279 -21.146 1.00 90.50 180 LYS A N 1
ATOM 1481 C CA . LYS A 1 180 ? 25.988 -16.473 -20.412 1.00 90.50 180 LYS A CA 1
ATOM 1482 C C . LYS A 1 180 ? 26.017 -16.253 -18.895 1.00 90.50 180 LYS A C 1
ATOM 1484 O O . LYS A 1 180 ? 25.518 -17.085 -18.144 1.00 90.50 180 LYS A O 1
ATOM 1489 N N . TYR A 1 181 ? 26.568 -15.133 -18.418 1.00 89.75 181 TYR A N 1
ATOM 1490 C CA . TYR A 1 181 ? 26.549 -14.833 -16.981 1.00 89.75 181 TYR A CA 1
ATOM 1491 C C . TYR A 1 181 ? 25.133 -14.629 -16.432 1.00 89.75 181 TYR A C 1
ATOM 1493 O O . TYR A 1 181 ? 24.873 -15.027 -15.296 1.00 89.75 181 TYR A O 1
ATOM 1501 N N . ASN A 1 182 ? 24.222 -14.050 -17.214 1.00 82.56 182 ASN A N 1
ATOM 1502 C CA . ASN A 1 182 ? 22.817 -13.916 -16.833 1.00 82.56 182 ASN A CA 1
ATOM 1503 C C . ASN A 1 182 ? 22.115 -15.277 -16.743 1.00 82.56 182 ASN A C 1
ATOM 1505 O O . ASN A 1 182 ? 21.430 -15.535 -15.753 1.00 82.56 182 ASN A O 1
ATOM 1509 N N . GLU A 1 183 ? 22.327 -16.164 -17.718 1.00 87.56 183 GLU A N 1
ATOM 1510 C CA . GLU A 1 183 ? 21.796 -17.536 -17.720 1.00 87.56 183 GLU A CA 1
ATOM 1511 C C . GLU A 1 183 ? 22.305 -18.344 -16.516 1.00 87.56 183 GLU A C 1
ATOM 1513 O O . GLU A 1 183 ? 21.539 -19.037 -15.845 1.00 87.56 183 GLU A O 1
ATOM 1518 N N . GLU A 1 184 ? 23.584 -18.179 -16.168 1.00 91.69 184 GLU A N 1
ATOM 1519 C CA . GLU A 1 184 ? 24.205 -18.782 -14.982 1.00 91.69 184 GLU A CA 1
ATOM 1520 C C . GLU A 1 184 ? 23.833 -18.069 -13.662 1.00 91.69 184 GLU A C 1
ATOM 1522 O O . GLU A 1 184 ? 24.317 -18.458 -12.597 1.00 91.69 184 GLU A O 1
ATOM 1527 N N . LYS A 1 185 ? 22.989 -17.023 -13.704 1.00 88.81 185 LYS A N 1
ATOM 1528 C CA . LYS A 1 185 ? 22.587 -16.176 -12.560 1.00 88.81 185 LYS A CA 1
ATOM 1529 C C . LYS A 1 185 ? 23.763 -15.525 -11.816 1.00 88.81 185 LYS A C 1
ATOM 1531 O O . LYS A 1 185 ? 23.657 -15.169 -10.642 1.00 88.81 185 LYS A O 1
ATOM 1536 N N . GLN A 1 186 ? 24.890 -15.324 -12.497 1.00 91.19 186 GLN A N 1
ATOM 1537 C CA . GLN A 1 186 ? 26.072 -14.626 -11.986 1.00 91.19 186 GLN A CA 1
ATOM 1538 C C . GLN A 1 186 ? 25.920 -13.107 -12.165 1.00 91.19 186 GLN A C 1
ATOM 1540 O O . GLN A 1 186 ? 26.708 -12.454 -12.854 1.00 91.19 186 GLN A O 1
ATOM 1545 N N . TYR A 1 187 ? 24.894 -12.545 -11.523 1.00 87.12 187 TYR A N 1
ATOM 1546 C CA . TYR A 1 187 ? 24.461 -11.157 -11.700 1.00 87.12 187 TYR A CA 1
ATOM 1547 C C . TYR A 1 187 ? 25.549 -10.117 -11.412 1.00 87.12 187 TYR A C 1
ATOM 1549 O O . TYR A 1 187 ? 25.666 -9.147 -12.154 1.00 87.12 187 TYR A O 1
ATOM 1557 N N . ASP A 1 188 ? 26.397 -10.334 -10.404 1.00 86.69 188 ASP A N 1
ATOM 1558 C CA . ASP A 1 188 ? 27.485 -9.401 -10.082 1.00 86.69 188 ASP A CA 1
ATOM 1559 C C . ASP A 1 188 ? 28.512 -9.292 -11.217 1.00 86.69 188 ASP A C 1
ATOM 1561 O O . ASP A 1 188 ? 28.989 -8.199 -11.529 1.00 86.69 188 ASP A O 1
ATOM 1565 N N . LYS A 1 189 ? 28.836 -10.417 -11.871 1.00 87.88 189 LYS A N 1
ATOM 1566 C CA . LYS A 1 189 ? 29.761 -10.432 -13.012 1.00 87.88 189 LYS A CA 1
ATOM 1567 C C . LYS A 1 189 ? 29.108 -9.815 -14.242 1.00 87.88 189 LYS A C 1
ATOM 1569 O O . LYS A 1 189 ? 29.722 -8.968 -14.882 1.00 87.88 189 LYS A O 1
ATOM 1574 N N . ALA A 1 190 ? 27.860 -10.183 -14.533 1.00 87.69 190 ALA A N 1
ATOM 1575 C CA . ALA A 1 190 ? 27.097 -9.592 -15.630 1.00 87.69 190 ALA A CA 1
ATOM 1576 C C . ALA A 1 190 ? 26.999 -8.063 -15.491 1.00 87.69 190 ALA A C 1
ATOM 1578 O O . ALA A 1 190 ? 27.226 -7.332 -16.453 1.00 87.69 190 ALA A O 1
ATOM 1579 N N . LEU A 1 191 ? 26.745 -7.568 -14.276 1.00 85.50 191 LEU A N 1
ATOM 1580 C CA . LEU A 1 191 ? 26.664 -6.142 -13.980 1.00 85.50 191 LEU A CA 1
ATOM 1581 C C . LEU A 1 191 ? 27.999 -5.422 -14.214 1.00 85.50 191 LEU A C 1
ATOM 1583 O O . LEU A 1 191 ? 28.012 -4.341 -14.803 1.00 85.50 191 LEU A O 1
ATOM 1587 N N . GLN A 1 192 ? 29.119 -6.006 -13.775 1.00 84.31 192 GLN A N 1
ATOM 1588 C CA . GLN A 1 192 ? 30.449 -5.434 -14.010 1.00 84.31 192 GLN A CA 1
ATOM 1589 C C . GLN A 1 192 ? 30.760 -5.316 -15.506 1.00 84.31 192 GLN A C 1
ATOM 1591 O O . GLN A 1 192 ? 31.223 -4.265 -15.952 1.00 84.31 192 GLN A O 1
ATOM 1596 N N . GLU A 1 193 ? 30.463 -6.362 -16.277 1.00 87.31 193 GLU A N 1
ATOM 1597 C CA . GLU A 1 193 ? 30.690 -6.398 -17.724 1.00 87.31 193 GLU A CA 1
ATOM 1598 C C . GLU A 1 193 ? 29.772 -5.412 -18.466 1.00 87.31 193 GLU A C 1
ATOM 1600 O O . GLU A 1 193 ? 30.253 -4.663 -19.312 1.00 87.31 193 GLU A O 1
ATOM 1605 N N . TYR A 1 194 ? 28.484 -5.316 -18.105 1.00 84.31 194 TYR A N 1
ATOM 1606 C CA . TYR A 1 194 ? 27.569 -4.315 -18.672 1.00 84.31 194 TYR A CA 1
ATOM 1607 C C . TYR A 1 194 ? 28.018 -2.877 -18.375 1.00 84.31 194 TYR A C 1
ATOM 1609 O O . TYR A 1 194 ? 27.982 -2.016 -19.257 1.00 84.31 194 TYR A O 1
ATOM 1617 N N . GLN A 1 195 ? 28.466 -2.594 -17.147 1.00 82.38 195 GLN A N 1
ATOM 1618 C CA . GLN A 1 195 ? 28.970 -1.268 -16.779 1.00 82.38 195 GLN A CA 1
ATOM 1619 C C . GLN A 1 195 ? 30.237 -0.908 -17.561 1.00 82.38 195 GLN A C 1
ATOM 1621 O O . GLN A 1 195 ? 30.373 0.223 -18.028 1.00 82.38 195 GLN A O 1
ATOM 1626 N N . GLU A 1 196 ? 31.166 -1.853 -17.720 1.00 83.44 196 GLU A N 1
ATOM 1627 C CA . GLU A 1 196 ? 32.370 -1.641 -18.520 1.00 83.44 196 GLU A CA 1
ATOM 1628 C C . GLU A 1 196 ? 32.039 -1.447 -20.004 1.00 83.44 196 GLU A C 1
ATOM 1630 O O . GLU A 1 196 ? 32.522 -0.488 -20.609 1.00 83.44 196 GLU A O 1
ATOM 1635 N N . PHE A 1 197 ? 31.168 -2.290 -20.566 1.00 85.38 197 PHE A N 1
ATOM 1636 C CA . PHE A 1 197 ? 30.664 -2.165 -21.933 1.00 85.38 197 PHE A CA 1
ATOM 1637 C C . PHE A 1 197 ? 30.062 -0.777 -22.183 1.00 85.38 197 PHE A C 1
ATOM 1639 O O . PHE A 1 197 ? 30.464 -0.094 -23.124 1.00 85.38 197 PHE A O 1
ATOM 1646 N N . GLY A 1 198 ? 29.187 -0.301 -21.292 1.00 82.31 198 GLY A N 1
ATOM 1647 C CA . GLY A 1 198 ? 28.594 1.034 -21.382 1.00 82.31 198 GLY A CA 1
ATOM 1648 C C . GLY A 1 198 ? 29.617 2.167 -21.377 1.00 82.31 198 GLY A C 1
ATOM 1649 O O . GLY A 1 198 ? 29.515 3.087 -22.186 1.00 82.31 198 GLY A O 1
ATOM 1650 N N . LEU A 1 199 ? 30.635 2.091 -20.513 1.00 80.44 199 LEU A N 1
ATOM 1651 C CA . LEU A 1 199 ? 31.713 3.086 -20.461 1.00 80.44 199 LEU A CA 1
ATOM 1652 C C . LEU A 1 199 ? 32.568 3.080 -21.738 1.00 80.44 199 LEU A C 1
ATOM 1654 O O . LEU A 1 199 ? 32.980 4.143 -22.203 1.00 80.44 199 LEU A O 1
ATOM 1658 N N . ARG A 1 200 ? 32.833 1.902 -22.317 1.00 83.62 200 ARG A N 1
ATOM 1659 C CA . ARG A 1 200 ? 33.575 1.768 -23.581 1.00 83.62 200 ARG A CA 1
ATOM 1660 C C . ARG A 1 200 ? 32.770 2.306 -24.769 1.00 83.62 200 ARG A C 1
ATOM 1662 O O . ARG A 1 200 ? 33.313 3.079 -25.551 1.00 83.62 200 ARG A O 1
ATOM 1669 N N . MET A 1 201 ? 31.476 1.995 -24.846 1.00 78.94 201 MET A N 1
ATOM 1670 C CA . MET A 1 201 ? 30.565 2.544 -25.862 1.00 78.94 201 MET A CA 1
ATOM 1671 C C . MET A 1 201 ? 30.418 4.063 -25.743 1.00 78.94 201 MET A C 1
ATOM 1673 O O . MET A 1 201 ? 30.444 4.774 -26.748 1.00 78.94 201 MET A O 1
ATOM 1677 N N . GLN A 1 202 ? 30.348 4.578 -24.512 1.00 75.62 202 GLN A N 1
ATOM 1678 C CA . GLN A 1 202 ? 30.313 6.015 -24.249 1.00 75.62 202 GLN A CA 1
ATOM 1679 C C . GLN A 1 202 ? 31.580 6.732 -24.745 1.00 75.62 202 GLN A C 1
ATOM 1681 O O . GLN A 1 202 ? 31.498 7.880 -25.183 1.00 75.62 202 GLN A O 1
ATOM 1686 N N . LYS A 1 203 ? 32.748 6.074 -24.710 1.00 79.75 203 LYS A N 1
ATOM 1687 C CA . LYS A 1 203 ? 33.979 6.626 -25.293 1.00 79.75 203 LYS A CA 1
ATOM 1688 C C . LYS A 1 203 ? 33.923 6.733 -26.809 1.00 79.75 203 LYS A C 1
ATOM 1690 O O . LYS A 1 203 ? 34.372 7.745 -27.335 1.00 79.75 203 LYS A O 1
ATOM 1695 N N . THR A 1 204 ? 33.411 5.708 -27.483 1.00 80.75 204 THR A N 1
ATOM 1696 C CA . THR A 1 204 ? 33.372 5.665 -28.950 1.00 80.75 204 THR A CA 1
ATOM 1697 C C . THR A 1 204 ? 32.308 6.601 -29.515 1.00 80.75 204 THR A C 1
ATOM 1699 O O . THR A 1 204 ? 32.573 7.365 -30.437 1.00 80.75 204 THR A O 1
ATOM 1702 N N . HIS A 1 205 ? 31.104 6.574 -28.946 1.00 72.81 205 HIS A N 1
ATOM 1703 C CA . HIS A 1 205 ? 29.927 7.225 -29.529 1.00 72.81 205 HIS A CA 1
ATOM 1704 C C . HIS A 1 205 ? 29.451 8.462 -28.750 1.00 72.81 205 HIS A C 1
ATOM 1706 O O . HIS A 1 205 ? 28.504 9.131 -29.160 1.00 72.81 205 HIS A O 1
ATOM 1712 N N . GLY A 1 206 ? 30.103 8.794 -27.633 1.00 70.50 206 GLY A N 1
ATOM 1713 C CA . GLY A 1 206 ? 29.710 9.893 -26.754 1.00 70.50 206 GLY A CA 1
ATOM 1714 C C . GLY A 1 206 ? 28.630 9.506 -25.738 1.00 70.50 206 GLY A C 1
ATOM 1715 O O . GLY A 1 206 ? 28.269 8.344 -25.575 1.00 70.50 206 GLY A O 1
ATOM 1716 N N . LYS A 1 207 ? 28.103 10.502 -25.007 1.00 67.00 207 LYS A N 1
ATOM 1717 C CA . LYS A 1 207 ? 27.158 10.296 -23.885 1.00 67.00 207 LYS A CA 1
ATOM 1718 C C . LYS A 1 207 ? 25.889 9.527 -24.282 1.00 67.00 207 LYS A C 1
ATOM 1720 O O . LYS A 1 207 ? 25.327 8.822 -23.450 1.00 67.00 207 LYS A O 1
ATOM 1725 N N . TYR A 1 208 ? 25.437 9.687 -25.520 1.00 69.31 208 TYR A N 1
ATOM 1726 C CA . TYR A 1 208 ? 24.207 9.098 -26.031 1.00 69.31 208 TYR A CA 1
ATOM 1727 C C . TYR A 1 208 ? 24.530 8.263 -27.263 1.00 69.31 208 TYR A C 1
ATOM 1729 O O . TYR A 1 208 ? 25.040 8.796 -28.242 1.00 69.31 208 TYR A O 1
ATOM 1737 N N . PHE A 1 209 ? 24.207 6.973 -27.216 1.00 72.12 209 PHE A N 1
ATOM 1738 C CA . PHE A 1 209 ? 24.449 6.036 -28.310 1.00 72.12 209 PHE A CA 1
ATOM 1739 C C . PHE A 1 209 ? 23.248 5.097 -28.504 1.00 72.12 209 PHE A C 1
ATOM 1741 O O . PHE A 1 209 ? 22.454 4.960 -27.567 1.00 72.12 209 PHE A O 1
ATOM 1748 N N . PRO A 1 210 ? 23.060 4.494 -29.695 1.00 73.06 210 PRO A N 1
ATOM 1749 C CA . PRO A 1 210 ? 21.838 3.751 -30.025 1.00 73.06 210 PRO A CA 1
ATOM 1750 C C . PRO A 1 210 ? 21.526 2.571 -29.094 1.00 73.06 210 PRO A C 1
ATOM 1752 O O . PRO A 1 210 ? 20.368 2.347 -28.774 1.00 73.06 210 PRO A O 1
ATOM 1755 N N . THR A 1 211 ? 22.542 1.861 -28.596 1.00 76.00 211 THR A N 1
ATOM 1756 C CA . THR A 1 211 ? 22.371 0.695 -27.706 1.00 76.00 211 THR A CA 1
ATOM 1757 C C . THR A 1 211 ? 22.243 1.049 -26.217 1.00 76.00 211 THR A C 1
ATOM 1759 O O . THR A 1 211 ? 22.089 0.158 -25.379 1.00 76.00 211 THR A O 1
ATOM 1762 N N . LEU A 1 212 ? 22.289 2.339 -25.853 1.00 77.12 212 LEU A N 1
ATOM 1763 C CA . LEU A 1 212 ? 22.191 2.792 -24.460 1.00 77.12 212 LEU A CA 1
ATOM 1764 C C . LEU A 1 212 ? 20.860 2.401 -23.785 1.00 77.12 212 LEU A C 1
ATOM 1766 O O . LEU A 1 212 ? 20.917 1.954 -22.639 1.00 77.12 212 LEU A O 1
ATOM 1770 N N . PRO A 1 213 ? 19.683 2.508 -24.437 1.00 78.00 213 PRO A N 1
ATOM 1771 C CA . PRO A 1 213 ? 18.422 2.054 -23.851 1.00 78.00 213 PRO A CA 1
ATOM 1772 C C . PRO A 1 213 ? 18.459 0.564 -23.499 1.00 78.00 213 PRO A C 1
ATOM 1774 O O . PRO A 1 213 ? 18.247 0.201 -22.346 1.00 78.00 213 PRO A O 1
ATOM 1777 N N . THR A 1 214 ? 18.835 -0.305 -24.439 1.00 79.25 214 THR A N 1
ATOM 1778 C CA . THR A 1 214 ? 18.938 -1.752 -24.190 1.00 79.25 214 THR A CA 1
ATOM 1779 C C . THR A 1 214 ? 19.856 -2.053 -23.006 1.00 79.25 214 THR A C 1
ATOM 1781 O O . THR A 1 214 ? 19.501 -2.837 -22.129 1.00 79.25 214 THR A O 1
ATOM 1784 N N . LEU A 1 215 ? 20.999 -1.366 -22.915 1.00 80.62 215 LEU A N 1
ATOM 1785 C CA . LEU A 1 215 ? 21.918 -1.504 -21.788 1.00 80.62 215 LEU A CA 1
ATOM 1786 C C . LEU A 1 215 ? 21.285 -1.089 -20.448 1.00 80.62 215 LEU A C 1
ATOM 1788 O O . LEU A 1 215 ? 21.399 -1.814 -19.460 1.00 80.62 215 LEU A O 1
ATOM 1792 N N . LEU A 1 216 ? 20.629 0.075 -20.397 1.00 83.56 216 LEU A N 1
ATOM 1793 C CA . LEU A 1 216 ? 19.982 0.587 -19.184 1.00 83.56 216 LEU A CA 1
ATOM 1794 C C . LEU A 1 216 ? 18.855 -0.333 -18.709 1.00 83.56 216 LEU A C 1
ATOM 1796 O O . LEU A 1 216 ? 18.735 -0.574 -17.507 1.00 83.56 216 LEU A O 1
ATOM 1800 N N . TYR A 1 217 ? 18.074 -0.875 -19.645 1.00 84.94 217 TYR A N 1
ATOM 1801 C CA . TYR A 1 217 ? 17.035 -1.855 -19.351 1.00 84.94 217 TYR A CA 1
ATOM 1802 C C . TYR A 1 217 ? 17.625 -3.131 -18.742 1.00 84.94 217 TYR A C 1
ATOM 1804 O O . TYR A 1 217 ? 17.229 -3.524 -17.647 1.00 84.94 217 TYR A O 1
ATOM 1812 N N . GLN A 1 218 ? 18.640 -3.721 -19.380 1.00 85.56 218 GLN A N 1
ATOM 1813 C CA . GLN A 1 218 ? 19.282 -4.954 -18.907 1.00 85.56 218 GLN A CA 1
ATOM 1814 C C . GLN A 1 218 ? 19.938 -4.789 -17.526 1.00 85.56 218 GLN A C 1
ATOM 1816 O O . GLN A 1 218 ? 19.778 -5.638 -16.648 1.00 85.56 218 GLN A O 1
ATOM 1821 N N . ILE A 1 219 ? 20.622 -3.664 -17.285 1.00 85.62 219 ILE A N 1
ATOM 1822 C CA . ILE A 1 219 ? 21.161 -3.327 -15.957 1.00 85.62 219 ILE A CA 1
ATOM 1823 C C . ILE A 1 219 ? 20.025 -3.179 -14.934 1.00 85.62 219 ILE A C 1
ATOM 1825 O O . ILE A 1 219 ? 20.146 -3.651 -13.801 1.00 85.62 219 ILE A O 1
ATOM 1829 N N . GLY A 1 220 ? 18.919 -2.539 -15.324 1.00 87.06 220 GLY A N 1
ATOM 1830 C CA . GLY A 1 220 ? 17.718 -2.415 -14.501 1.00 87.06 220 GLY A CA 1
ATOM 1831 C C . GLY A 1 220 ? 17.153 -3.774 -14.080 1.00 87.06 220 GLY A C 1
ATOM 1832 O O . GLY A 1 220 ? 16.917 -3.985 -12.891 1.00 87.06 220 GLY A O 1
ATOM 1833 N N . VAL A 1 221 ? 17.016 -4.712 -15.022 1.00 86.00 221 VAL A N 1
ATOM 1834 C CA . VAL A 1 221 ? 16.539 -6.086 -14.777 1.00 86.00 221 VAL A CA 1
ATOM 1835 C C . VAL A 1 221 ? 17.484 -6.861 -13.853 1.00 86.00 221 VAL A C 1
ATOM 1837 O O . VAL A 1 221 ? 17.029 -7.554 -12.945 1.00 86.00 221 VAL A O 1
ATOM 1840 N N . ILE A 1 222 ? 18.803 -6.714 -14.006 1.00 87.81 222 ILE A N 1
ATOM 1841 C CA . ILE A 1 222 ? 19.760 -7.350 -13.086 1.00 87.81 222 ILE A CA 1
ATOM 1842 C C . ILE A 1 222 ? 19.596 -6.810 -11.663 1.00 87.81 222 ILE A C 1
ATOM 1844 O O . ILE A 1 222 ? 19.504 -7.592 -10.716 1.00 87.81 222 ILE A O 1
ATOM 1848 N N . TYR A 1 223 ? 19.525 -5.487 -11.493 1.00 86.12 223 TYR A N 1
ATOM 1849 C CA . TYR A 1 223 ? 19.291 -4.899 -10.173 1.00 86.12 223 TYR A CA 1
ATOM 1850 C C . TYR A 1 223 ? 17.950 -5.329 -9.577 1.00 86.12 223 TYR A C 1
ATOM 1852 O O . TYR A 1 223 ? 17.866 -5.539 -8.367 1.00 86.12 223 TYR A O 1
ATOM 1860 N N . PHE A 1 224 ? 16.923 -5.503 -10.410 1.00 87.88 224 PHE A N 1
ATOM 1861 C CA . PHE A 1 224 ? 15.640 -6.057 -9.994 1.00 87.88 224 PHE A CA 1
ATOM 1862 C C . PHE A 1 224 ? 15.791 -7.483 -9.447 1.00 87.88 224 PHE A C 1
ATOM 1864 O O . PHE A 1 224 ? 15.364 -7.749 -8.326 1.00 87.88 224 PHE A O 1
ATOM 1871 N N . ASN A 1 225 ? 16.493 -8.364 -10.166 1.00 86.88 225 ASN A N 1
ATOM 1872 C CA . ASN A 1 225 ? 16.756 -9.741 -9.729 1.00 86.88 225 ASN A CA 1
ATOM 1873 C C . ASN A 1 225 ? 17.614 -9.824 -8.453 1.00 86.88 225 ASN A C 1
ATOM 1875 O O . ASN A 1 225 ? 17.527 -10.798 -7.706 1.00 86.88 225 ASN A O 1
ATOM 1879 N N . LEU A 1 226 ? 18.425 -8.797 -8.183 1.00 87.12 226 LEU A N 1
ATOM 1880 C CA . LEU A 1 226 ? 19.195 -8.638 -6.946 1.00 87.12 226 LEU A CA 1
ATOM 1881 C C . LEU A 1 226 ? 18.389 -8.003 -5.792 1.00 87.12 226 LEU A C 1
ATOM 1883 O O . LEU A 1 226 ? 18.942 -7.788 -4.714 1.00 87.12 226 LEU A O 1
ATOM 1887 N N . ASN A 1 227 ? 17.097 -7.709 -5.987 1.00 87.88 227 ASN A N 1
ATOM 1888 C CA . ASN A 1 227 ? 16.235 -6.961 -5.059 1.00 87.88 227 ASN A CA 1
ATOM 1889 C C . ASN A 1 227 ? 16.747 -5.543 -4.724 1.00 87.88 227 ASN A C 1
ATOM 1891 O O . ASN A 1 227 ? 16.390 -4.960 -3.698 1.00 87.88 227 ASN A O 1
ATOM 1895 N N . GLU A 1 228 ? 17.572 -4.948 -5.588 1.00 87.69 228 GLU A N 1
ATOM 1896 C CA . GLU A 1 228 ? 18.055 -3.571 -5.458 1.00 87.69 228 GLU A CA 1
ATOM 1897 C C . GLU A 1 228 ? 17.113 -2.595 -6.186 1.00 87.69 228 GLU A C 1
ATOM 1899 O O . GLU A 1 228 ? 17.507 -1.882 -7.114 1.00 87.69 228 GLU A O 1
ATOM 1904 N N . PHE A 1 229 ? 15.846 -2.553 -5.756 1.00 89.06 229 PHE A N 1
ATOM 1905 C CA . PHE A 1 229 ? 14.756 -1.859 -6.459 1.00 89.06 229 PHE A CA 1
ATOM 1906 C C . PHE A 1 229 ? 15.025 -0.376 -6.749 1.00 89.06 229 PHE A C 1
ATOM 1908 O O . PHE A 1 229 ? 14.688 0.107 -7.826 1.00 89.06 229 PHE A O 1
ATOM 1915 N N . GLU A 1 230 ? 15.675 0.354 -5.837 1.00 87.44 230 GLU A N 1
ATOM 1916 C CA . GLU A 1 230 ? 16.028 1.765 -6.066 1.00 87.44 230 GLU A CA 1
ATOM 1917 C C . GLU A 1 230 ? 17.052 1.931 -7.200 1.00 87.44 230 GLU A C 1
ATOM 1919 O O . GLU A 1 230 ? 16.947 2.857 -8.007 1.00 87.44 230 GLU A O 1
ATOM 1924 N N . LYS A 1 231 ? 18.039 1.029 -7.299 1.00 86.94 231 LYS A N 1
ATOM 1925 C CA . LYS A 1 231 ? 19.035 1.069 -8.379 1.00 86.94 231 LYS A CA 1
ATOM 1926 C C . LYS A 1 231 ? 18.423 0.627 -9.703 1.00 86.94 231 LYS A C 1
ATOM 1928 O O . LYS A 1 231 ? 18.716 1.248 -10.724 1.00 86.94 231 LYS A O 1
ATOM 1933 N N . ALA A 1 232 ? 17.552 -0.382 -9.683 1.00 90.56 232 ALA A N 1
ATOM 1934 C CA . ALA A 1 232 ? 16.773 -0.783 -10.852 1.00 90.56 232 ALA A CA 1
ATOM 1935 C C . ALA A 1 232 ? 15.951 0.401 -11.383 1.00 90.56 232 ALA A C 1
ATOM 1937 O O . ALA A 1 232 ? 16.101 0.790 -12.542 1.00 90.56 232 ALA A O 1
ATOM 1938 N N . LEU A 1 233 ? 15.190 1.055 -10.499 1.00 90.06 233 LEU A N 1
ATOM 1939 C CA . LEU A 1 233 ? 14.343 2.198 -10.833 1.00 90.06 233 LEU A CA 1
ATOM 1940 C C . LEU A 1 233 ? 15.160 3.345 -11.431 1.00 90.06 233 LEU A C 1
ATOM 1942 O O . LEU A 1 233 ? 14.798 3.882 -12.472 1.00 90.06 233 LEU A O 1
ATOM 1946 N N . ASN A 1 234 ? 16.298 3.687 -10.826 1.00 86.62 234 ASN A N 1
ATOM 1947 C CA . ASN A 1 234 ? 17.164 4.750 -11.334 1.00 86.62 234 ASN A CA 1
ATOM 1948 C C . ASN A 1 234 ? 17.704 4.475 -12.749 1.00 86.62 234 ASN A C 1
ATOM 1950 O O . ASN A 1 234 ? 17.926 5.423 -13.499 1.00 86.62 234 ASN A O 1
ATOM 1954 N N . ASN A 1 235 ? 17.948 3.214 -13.125 1.00 83.62 235 ASN A N 1
ATOM 1955 C CA . ASN A 1 235 ? 18.389 2.880 -14.485 1.00 83.62 235 ASN A CA 1
ATOM 1956 C C . ASN A 1 235 ? 17.234 2.949 -15.488 1.00 83.62 235 ASN A C 1
ATOM 1958 O O . ASN A 1 235 ? 17.410 3.512 -16.567 1.00 83.62 235 ASN A O 1
ATOM 1962 N N . LEU A 1 236 ? 16.049 2.461 -15.118 1.00 87.62 236 LEU A N 1
ATOM 1963 C CA . LEU A 1 236 ? 14.875 2.517 -15.992 1.00 87.62 236 LEU A CA 1
ATOM 1964 C C . LEU A 1 236 ? 14.334 3.947 -16.173 1.00 87.62 236 LEU A C 1
ATOM 1966 O O . LEU A 1 236 ? 13.893 4.296 -17.260 1.00 87.62 236 LEU A O 1
ATOM 1970 N N . LEU A 1 237 ? 14.453 4.824 -15.172 1.00 88.38 237 LEU A N 1
ATOM 1971 C CA . LEU A 1 237 ? 14.123 6.247 -15.341 1.00 88.38 237 LEU A CA 1
ATOM 1972 C C . LEU A 1 237 ? 15.095 6.960 -16.297 1.00 88.38 237 LEU A C 1
ATOM 1974 O O . LEU A 1 237 ? 14.689 7.842 -17.045 1.00 88.38 237 LEU A O 1
ATOM 1978 N N . LYS A 1 238 ? 16.376 6.563 -16.326 1.00 83.69 238 LYS A N 1
ATOM 1979 C CA . LYS A 1 238 ? 17.334 7.067 -17.330 1.00 83.69 238 LYS A CA 1
ATOM 1980 C C . LYS A 1 238 ? 17.026 6.544 -18.729 1.00 83.69 238 LYS A C 1
ATOM 1982 O O . LYS A 1 238 ? 17.251 7.261 -19.700 1.00 83.69 238 LYS A O 1
ATOM 1987 N N . PHE A 1 239 ? 16.554 5.297 -18.833 1.00 85.62 239 PHE A N 1
ATOM 1988 C CA . PHE A 1 239 ? 16.050 4.753 -20.093 1.00 85.62 239 PHE A CA 1
ATOM 1989 C C . PHE A 1 239 ? 14.920 5.639 -20.606 1.00 85.62 239 PHE A C 1
ATOM 1991 O O . PHE A 1 239 ? 14.962 6.099 -21.741 1.00 85.62 239 PHE A O 1
ATOM 1998 N N . GLU A 1 240 ? 13.937 5.914 -19.753 1.00 85.56 240 GLU A N 1
ATOM 1999 C CA . GLU A 1 240 ? 12.789 6.739 -20.102 1.00 85.56 240 GLU A CA 1
ATOM 2000 C C . GLU A 1 240 ? 13.208 8.153 -20.521 1.00 85.56 240 GLU A C 1
ATOM 2002 O O . GLU A 1 240 ? 12.809 8.597 -21.593 1.00 85.56 240 GLU A O 1
ATOM 2007 N N . GLU A 1 241 ? 14.077 8.818 -19.750 1.00 83.69 241 GLU A N 1
ATOM 2008 C CA . GLU A 1 241 ? 14.622 10.142 -20.090 1.00 83.69 241 GLU A CA 1
ATOM 2009 C C . GLU A 1 241 ? 15.290 10.139 -21.475 1.00 83.69 241 GLU A C 1
ATOM 2011 O O . GLU A 1 241 ? 15.085 11.050 -22.282 1.00 83.69 241 GLU A O 1
ATOM 2016 N N . TYR A 1 242 ? 16.074 9.098 -21.779 1.00 78.19 242 TYR A N 1
ATOM 2017 C CA . TYR A 1 242 ? 16.695 8.943 -23.091 1.00 78.19 242 TYR A CA 1
ATOM 2018 C C . TYR A 1 242 ? 15.643 8.836 -24.193 1.00 78.19 242 TYR A C 1
ATOM 2020 O O . TYR A 1 242 ? 15.723 9.556 -25.190 1.00 78.19 242 TYR A O 1
ATOM 2028 N N . VAL A 1 243 ? 14.675 7.935 -24.022 1.00 77.44 243 VAL A N 1
ATOM 2029 C CA . VAL A 1 243 ? 13.648 7.661 -25.027 1.00 77.44 243 VAL A CA 1
ATOM 2030 C C . VAL A 1 243 ? 12.786 8.899 -25.264 1.00 77.44 243 VAL A C 1
ATOM 2032 O O . VAL A 1 243 ? 12.619 9.294 -26.415 1.00 77.44 243 VAL A O 1
ATOM 2035 N N . GLU A 1 244 ? 12.344 9.591 -24.214 1.00 77.12 244 GLU A N 1
ATOM 2036 C CA . GLU A 1 244 ? 11.585 10.844 -24.330 1.00 77.12 244 GLU A CA 1
ATOM 2037 C C . GLU A 1 244 ? 12.386 11.932 -25.065 1.00 77.12 244 GLU A C 1
ATOM 2039 O O . GLU A 1 244 ? 11.861 12.564 -25.981 1.00 77.12 244 GLU A O 1
ATOM 2044 N N . SER A 1 245 ? 13.688 12.071 -24.776 1.00 73.44 245 SER A N 1
ATOM 2045 C CA . SER A 1 245 ? 14.560 13.037 -25.469 1.00 73.44 245 SER A CA 1
ATOM 2046 C C . SER A 1 245 ? 14.767 12.748 -26.965 1.00 73.44 245 SER A C 1
ATOM 2048 O O . SER A 1 245 ? 15.189 13.629 -27.717 1.00 73.44 245 SER A O 1
ATOM 2050 N N . LYS A 1 246 ? 14.509 11.511 -27.413 1.00 69.50 246 LYS A N 1
ATOM 2051 C CA . LYS A 1 246 ? 14.688 11.065 -28.805 1.00 69.50 246 LYS A CA 1
ATOM 2052 C C . LYS A 1 246 ? 13.373 10.909 -29.565 1.00 69.50 246 LYS A C 1
ATOM 2054 O O . LYS A 1 246 ? 13.376 11.088 -30.779 1.00 69.50 246 LYS A O 1
ATOM 2059 N N . ILE A 1 247 ? 12.255 10.647 -28.885 1.00 58.88 247 ILE A N 1
ATOM 2060 C CA . ILE A 1 247 ? 10.915 10.618 -29.494 1.00 58.88 247 ILE A CA 1
ATOM 2061 C C . ILE A 1 247 ? 10.552 11.991 -30.085 1.00 58.88 247 ILE A C 1
ATOM 2063 O O . ILE A 1 247 ? 9.951 12.053 -31.159 1.00 58.88 247 ILE A O 1
ATOM 2067 N N . GLU A 1 248 ? 10.999 13.091 -29.471 1.00 51.94 248 GLU A N 1
ATOM 2068 C CA . GLU A 1 248 ? 10.831 14.446 -30.023 1.00 51.94 248 GLU A CA 1
ATOM 2069 C C . GLU A 1 248 ? 11.570 14.665 -31.365 1.00 51.94 248 GLU A C 1
ATOM 2071 O O . GLU A 1 248 ? 11.233 15.591 -32.102 1.00 51.94 248 GLU A O 1
ATOM 2076 N N . ALA A 1 249 ? 12.517 13.792 -31.740 1.00 51.38 249 ALA A N 1
ATOM 2077 C CA . ALA A 1 249 ? 13.312 13.905 -32.968 1.00 51.38 249 ALA A CA 1
ATOM 2078 C C . ALA A 1 249 ? 12.725 13.175 -34.202 1.00 51.38 249 ALA A C 1
ATOM 2080 O O . ALA A 1 249 ? 13.291 13.307 -35.284 1.00 51.38 249 ALA A O 1
ATOM 2081 N N . LYS A 1 250 ? 11.576 12.487 -34.060 1.00 48.28 250 LYS A N 1
ATOM 2082 C CA . LYS A 1 250 ? 10.859 11.669 -35.070 1.00 48.28 250 LYS A CA 1
ATOM 2083 C C . LYS A 1 250 ? 11.650 10.505 -35.707 1.00 48.28 250 LYS A C 1
ATOM 2085 O O . LYS A 1 250 ? 12.756 10.655 -36.205 1.00 48.28 250 LYS A O 1
ATOM 2090 N N . ASN A 1 251 ? 10.948 9.371 -35.802 1.00 47.12 251 ASN A N 1
ATOM 2091 C CA . ASN A 1 251 ? 11.267 8.125 -36.516 1.00 47.12 251 ASN A CA 1
ATOM 2092 C C . ASN A 1 251 ? 12.372 7.243 -35.919 1.00 47.12 251 ASN A C 1
ATOM 2094 O O . ASN A 1 251 ? 13.457 7.129 -36.476 1.00 47.12 251 ASN A O 1
ATOM 2098 N N . ASN A 1 252 ? 12.037 6.510 -34.853 1.00 52.31 252 ASN A N 1
ATOM 2099 C CA . ASN A 1 252 ? 12.667 5.213 -34.607 1.00 52.31 252 ASN A CA 1
ATOM 2100 C C . ASN A 1 252 ? 11.646 4.240 -34.005 1.00 52.31 252 ASN A C 1
ATOM 2102 O O . ASN A 1 252 ? 11.362 4.293 -32.809 1.00 52.31 252 ASN A O 1
ATOM 2106 N N . ASN A 1 253 ? 11.084 3.374 -34.852 1.00 54.28 253 ASN A N 1
ATOM 2107 C CA . ASN A 1 253 ? 10.094 2.368 -34.454 1.00 54.28 253 ASN A CA 1
ATOM 2108 C C . ASN A 1 253 ? 10.711 1.281 -33.547 1.00 54.28 253 ASN A C 1
ATOM 2110 O O . ASN A 1 253 ? 10.021 0.760 -32.683 1.00 54.28 253 ASN A O 1
ATOM 2114 N N . GLU A 1 254 ? 12.017 1.007 -33.653 1.00 54.25 254 GLU A N 1
ATOM 2115 C CA . GLU A 1 254 ? 12.702 -0.041 -32.866 1.00 54.25 254 GLU A CA 1
ATOM 2116 C C . GLU A 1 254 ? 12.824 0.280 -31.362 1.00 54.25 254 GLU A C 1
ATOM 2118 O O . GLU A 1 254 ? 12.840 -0.618 -30.530 1.00 54.25 254 GLU A O 1
ATOM 2123 N N . ILE A 1 255 ? 12.867 1.562 -30.971 1.00 56.59 255 ILE A N 1
ATOM 2124 C CA . ILE A 1 255 ? 12.922 1.960 -29.547 1.00 56.59 255 ILE A CA 1
ATOM 2125 C C . ILE A 1 255 ? 11.539 1.821 -28.882 1.00 56.59 255 ILE A C 1
ATOM 2127 O O . ILE A 1 255 ? 11.434 1.735 -27.658 1.00 56.59 255 ILE A O 1
ATOM 2131 N N . GLN A 1 256 ? 10.468 1.793 -29.680 1.00 61.72 256 GLN A N 1
ATOM 2132 C CA . GLN A 1 256 ? 9.098 1.761 -29.177 1.00 61.72 256 GLN A CA 1
ATOM 2133 C C . GLN A 1 256 ? 8.669 0.359 -28.716 1.00 61.72 256 GLN A C 1
ATOM 2135 O O . GLN A 1 256 ? 7.860 0.269 -27.794 1.00 61.72 256 GLN A O 1
ATOM 2140 N N . GLU A 1 257 ? 9.258 -0.707 -29.274 1.00 59.94 257 GLU A N 1
ATOM 2141 C CA . GLU A 1 257 ? 8.836 -2.104 -29.065 1.00 59.94 257 GLU A CA 1
ATOM 2142 C C . GLU A 1 257 ? 9.039 -2.615 -27.624 1.00 59.94 257 GLU A C 1
ATOM 2144 O O . GLU A 1 257 ? 8.304 -3.484 -27.178 1.00 59.94 257 GLU A O 1
ATOM 2149 N N . HIS A 1 258 ? 9.935 -2.003 -26.838 1.00 67.88 258 HIS A N 1
ATOM 2150 C CA . HIS A 1 258 ? 10.149 -2.342 -25.416 1.00 67.88 258 HIS A CA 1
ATOM 2151 C C . HIS A 1 258 ? 9.767 -1.224 -24.441 1.00 67.88 258 HIS A C 1
ATOM 2153 O O . HIS A 1 258 ? 9.958 -1.343 -23.228 1.00 67.88 258 HIS A O 1
ATOM 2159 N N . TYR A 1 259 ? 9.261 -0.095 -24.943 1.00 82.94 259 TYR A N 1
ATOM 2160 C CA . TYR A 1 259 ? 8.992 1.049 -24.076 1.00 82.94 259 TYR A CA 1
ATOM 2161 C C . TYR A 1 259 ? 7.831 0.770 -23.114 1.00 82.94 259 TYR A C 1
ATOM 2163 O O . TYR A 1 259 ? 7.894 1.183 -21.955 1.00 82.94 259 TYR A O 1
ATOM 2171 N N . SER A 1 260 ? 6.813 0.023 -23.557 1.00 85.25 260 SER A N 1
ATOM 2172 C CA . SER A 1 260 ? 5.719 -0.396 -22.673 1.00 85.25 260 SER A CA 1
ATOM 2173 C C . SER A 1 260 ? 6.212 -1.308 -21.547 1.00 85.25 260 SER A C 1
ATOM 2175 O O . SER A 1 260 ? 5.936 -1.017 -20.384 1.00 85.25 260 SER A O 1
ATOM 2177 N N . ASP A 1 261 ? 7.043 -2.312 -21.852 1.00 85.38 261 ASP A N 1
ATOM 2178 C CA . ASP A 1 261 ? 7.629 -3.221 -20.852 1.00 85.38 261 ASP A CA 1
ATOM 2179 C C . ASP A 1 261 ? 8.456 -2.468 -19.805 1.00 85.38 261 ASP A C 1
ATOM 2181 O O . ASP A 1 261 ? 8.408 -2.762 -18.606 1.00 85.38 261 ASP A O 1
ATOM 2185 N N . VAL A 1 262 ? 9.213 -1.457 -20.242 1.00 88.75 262 VAL A N 1
ATOM 2186 C CA . VAL A 1 262 ? 9.986 -0.597 -19.340 1.00 88.75 262 VAL A CA 1
ATOM 2187 C C . VAL A 1 262 ? 9.053 0.201 -18.434 1.00 88.75 262 VAL A C 1
ATOM 2189 O O . VAL A 1 262 ? 9.267 0.229 -17.222 1.00 88.75 262 VAL A O 1
ATOM 2192 N N . LEU A 1 263 ? 8.003 0.818 -18.984 1.00 92.94 263 LEU A N 1
ATOM 2193 C CA . LEU A 1 263 ? 7.005 1.552 -18.203 1.00 92.94 263 LEU A CA 1
ATOM 2194 C C . LEU A 1 263 ? 6.292 0.633 -17.200 1.00 92.94 263 LEU A C 1
ATOM 2196 O O . LEU A 1 263 ? 6.135 1.008 -16.037 1.00 92.94 263 LEU A O 1
ATOM 2200 N N . PHE A 1 264 ? 5.922 -0.580 -17.610 1.00 93.25 264 PHE A N 1
ATOM 2201 C CA . PHE A 1 264 ? 5.354 -1.597 -16.730 1.00 93.25 264 PHE A CA 1
ATOM 2202 C C . PHE A 1 264 ? 6.323 -1.965 -15.602 1.00 93.25 264 PHE A C 1
ATOM 2204 O O . PHE A 1 264 ? 5.950 -1.933 -14.429 1.00 93.25 264 PHE A O 1
ATOM 2211 N N . THR A 1 265 ? 7.591 -2.221 -15.927 1.00 92.69 265 THR A N 1
ATOM 2212 C CA . THR A 1 265 ? 8.620 -2.575 -14.938 1.00 92.69 265 THR A CA 1
ATOM 2213 C C . THR A 1 265 ? 8.877 -1.428 -13.955 1.00 92.69 265 THR A C 1
ATOM 2215 O O . THR A 1 265 ? 9.006 -1.658 -12.753 1.00 92.69 265 THR A O 1
ATOM 2218 N N . ILE A 1 266 ? 8.891 -0.171 -14.417 1.00 95.75 266 ILE A N 1
ATOM 2219 C CA . ILE A 1 266 ? 8.952 1.008 -13.538 1.00 95.75 266 ILE A CA 1
ATOM 2220 C C . ILE A 1 266 ? 7.733 1.042 -12.605 1.00 95.75 266 ILE A C 1
ATOM 2222 O O . ILE A 1 266 ? 7.878 1.305 -11.407 1.00 95.75 266 ILE A O 1
ATOM 2226 N N . GLY A 1 267 ? 6.541 0.752 -13.133 1.00 96.50 267 GLY A N 1
ATOM 2227 C CA . GLY A 1 267 ? 5.317 0.619 -12.347 1.00 96.50 267 GLY A CA 1
ATOM 2228 C C . GLY A 1 267 ? 5.460 -0.413 -11.226 1.00 96.50 267 GLY A C 1
ATOM 2229 O O . GLY A 1 267 ? 5.211 -0.088 -10.062 1.00 96.50 267 GLY A O 1
ATOM 2230 N N . TYR A 1 268 ? 5.963 -1.601 -11.562 1.00 95.12 268 TYR A N 1
ATOM 2231 C CA . TYR A 1 268 ? 6.222 -2.690 -10.620 1.00 95.12 268 TYR A CA 1
ATOM 2232 C C . TYR A 1 268 ? 7.206 -2.281 -9.519 1.00 95.12 268 TYR A C 1
ATOM 2234 O O . TYR A 1 268 ? 6.925 -2.429 -8.329 1.00 95.12 268 TYR A O 1
ATOM 2242 N N . LEU A 1 269 ? 8.329 -1.664 -9.893 1.00 95.00 269 LEU A N 1
ATOM 2243 C CA . LEU A 1 269 ? 9.327 -1.169 -8.941 1.00 95.00 269 LEU A CA 1
ATOM 2244 C C . LEU A 1 269 ? 8.750 -0.128 -7.976 1.00 95.00 269 LEU A C 1
ATOM 2246 O O . LEU A 1 269 ? 9.078 -0.132 -6.787 1.00 95.00 269 LEU A O 1
ATOM 2250 N N . TYR A 1 270 ? 7.872 0.759 -8.451 1.00 94.88 270 TYR A N 1
ATOM 2251 C CA . TYR A 1 270 ? 7.184 1.689 -7.562 1.00 94.88 270 TYR A CA 1
ATOM 2252 C C . TYR A 1 270 ? 6.222 0.985 -6.595 1.00 94.88 270 TYR A C 1
ATOM 2254 O O . TYR A 1 270 ? 6.105 1.452 -5.461 1.00 94.88 270 TYR A O 1
ATOM 2262 N N . GLU A 1 271 ? 5.556 -0.114 -6.973 1.00 92.44 271 GLU A N 1
ATOM 2263 C CA . GLU A 1 271 ? 4.741 -0.900 -6.029 1.00 92.44 271 GLU A CA 1
ATOM 2264 C C . GLU A 1 271 ? 5.593 -1.567 -4.945 1.00 92.44 271 GLU A C 1
ATOM 2266 O O . GLU A 1 271 ? 5.228 -1.476 -3.768 1.00 92.44 271 GLU A O 1
ATOM 2271 N N . GLU A 1 272 ? 6.740 -2.153 -5.306 1.00 90.50 272 GLU A N 1
ATOM 2272 C CA . GLU A 1 272 ? 7.699 -2.732 -4.347 1.00 90.50 272 GLU A CA 1
ATOM 2273 C C . GLU A 1 272 ? 8.216 -1.671 -3.362 1.00 90.50 272 GLU A C 1
ATOM 2275 O O . GLU A 1 272 ? 8.293 -1.888 -2.150 1.00 90.50 272 GLU A O 1
ATOM 2280 N N . LEU A 1 273 ? 8.451 -0.450 -3.852 1.00 90.38 273 LEU A N 1
ATOM 2281 C CA . LEU A 1 273 ? 8.802 0.714 -3.032 1.00 90.38 273 LEU A CA 1
ATOM 2282 C C . LEU A 1 273 ? 7.593 1.357 -2.320 1.00 90.38 273 LEU A C 1
ATOM 2284 O O . LEU A 1 273 ? 7.721 2.419 -1.707 1.00 90.38 273 LEU A O 1
ATOM 2288 N N . SER A 1 274 ? 6.413 0.729 -2.369 1.00 91.88 274 SER A N 1
ATOM 2289 C CA . SER A 1 274 ? 5.158 1.191 -1.754 1.00 91.88 274 SER A CA 1
ATOM 2290 C C . SER A 1 274 ? 4.638 2.553 -2.251 1.00 91.88 274 SER A C 1
ATOM 2292 O O . SER A 1 274 ? 3.816 3.185 -1.587 1.00 91.88 274 SER A O 1
ATOM 2294 N N . GLN A 1 275 ? 5.077 3.016 -3.423 1.00 93.19 275 GLN A N 1
ATOM 2295 C CA . GLN A 1 275 ? 4.647 4.253 -4.092 1.00 93.19 275 GLN A CA 1
ATOM 2296 C C . GLN A 1 275 ? 3.534 3.973 -5.117 1.00 93.19 275 GLN A C 1
ATOM 2298 O O . GLN A 1 275 ? 3.647 4.267 -6.309 1.00 93.19 275 GLN A O 1
ATOM 2303 N N . TYR A 1 276 ? 2.415 3.433 -4.636 1.00 95.00 276 TYR A N 1
ATOM 2304 C CA . TYR A 1 276 ? 1.285 2.941 -5.436 1.00 95.00 276 TYR A CA 1
ATOM 2305 C C . TYR A 1 276 ? 0.688 3.972 -6.404 1.00 95.00 276 TYR A C 1
ATOM 2307 O O . TYR A 1 276 ? 0.277 3.626 -7.507 1.00 95.00 276 TYR A O 1
ATOM 2315 N N . SER A 1 277 ? 0.639 5.253 -6.023 1.00 94.50 277 SER A N 1
ATOM 2316 C CA . SER A 1 277 ? 0.120 6.298 -6.926 1.00 94.50 277 SER A CA 1
ATOM 2317 C C . SER A 1 277 ? 1.008 6.562 -8.137 1.00 94.50 277 SER A C 1
ATOM 2319 O O . SER A 1 277 ? 0.498 6.929 -9.195 1.00 94.50 277 SER A O 1
ATOM 2321 N N . LYS A 1 278 ? 2.326 6.383 -7.994 1.00 95.75 278 LYS A N 1
ATOM 2322 C CA . LYS A 1 278 ? 3.258 6.472 -9.118 1.00 95.75 278 LYS A CA 1
ATOM 2323 C C . LYS A 1 278 ? 3.169 5.210 -9.960 1.00 95.75 278 LYS A C 1
ATOM 2325 O O . LYS A 1 278 ? 3.026 5.338 -11.168 1.00 95.75 278 LYS A O 1
ATOM 2330 N N . ALA A 1 279 ? 3.134 4.039 -9.324 1.00 97.31 279 ALA A N 1
ATOM 2331 C CA . ALA A 1 279 ? 2.939 2.768 -10.013 1.00 97.31 279 ALA A CA 1
ATOM 2332 C C . ALA A 1 279 ? 1.722 2.788 -10.949 1.00 97.31 279 ALA A C 1
ATOM 2334 O O . ALA A 1 279 ? 1.869 2.571 -12.147 1.00 97.31 279 ALA A O 1
ATOM 2335 N N . ALA A 1 280 ? 0.552 3.186 -10.432 1.00 96.88 280 ALA A N 1
ATOM 2336 C CA . ALA A 1 280 ? -0.670 3.310 -11.226 1.00 96.88 280 ALA A CA 1
ATOM 2337 C C . ALA A 1 280 ? -0.486 4.190 -12.475 1.00 96.88 280 ALA A C 1
ATOM 2339 O O . ALA A 1 280 ? -0.949 3.827 -13.550 1.00 96.88 280 ALA A O 1
ATOM 2340 N N . LYS A 1 281 ? 0.219 5.324 -12.359 1.00 96.50 281 LYS A N 1
ATOM 2341 C CA . LYS A 1 281 ? 0.478 6.218 -13.501 1.00 96.50 281 LYS A CA 1
ATOM 2342 C C . LYS A 1 281 ? 1.371 5.571 -14.558 1.00 96.50 281 LYS A C 1
ATOM 2344 O O . LYS A 1 281 ? 1.144 5.790 -15.741 1.00 96.50 281 LYS A O 1
ATOM 2349 N N . TYR A 1 282 ? 2.386 4.816 -14.145 1.00 96.69 282 TYR A N 1
ATOM 2350 C CA . TYR A 1 282 ? 3.279 4.126 -15.077 1.00 96.69 282 TYR A CA 1
ATOM 2351 C C . TYR A 1 282 ? 2.582 2.965 -15.780 1.00 96.69 282 TYR A C 1
ATOM 2353 O O . TYR A 1 282 ? 2.689 2.855 -16.997 1.00 96.69 282 TYR A O 1
ATOM 2361 N N . TYR A 1 283 ? 1.772 2.187 -15.061 1.00 96.88 283 TYR A N 1
ATOM 2362 C CA . TYR A 1 283 ? 0.936 1.166 -15.687 1.00 96.88 283 TYR A CA 1
ATOM 2363 C C . TYR A 1 283 ? -0.094 1.767 -16.660 1.00 96.88 283 TYR A C 1
ATOM 2365 O O . TYR A 1 283 ? -0.282 1.232 -17.744 1.00 96.88 283 TYR A O 1
ATOM 2373 N N . GLU A 1 284 ? -0.717 2.911 -16.337 1.00 95.50 284 GLU A N 1
ATOM 2374 C CA . GLU A 1 284 ? -1.623 3.607 -17.273 1.00 95.50 284 GLU A CA 1
ATOM 2375 C C . GLU A 1 284 ? -0.891 4.073 -18.541 1.00 95.50 284 GLU A C 1
ATOM 2377 O O . GLU A 1 284 ? -1.465 4.057 -19.630 1.00 95.50 284 GLU A O 1
ATOM 2382 N N . ARG A 1 285 ? 0.376 4.488 -18.416 1.00 93.31 285 ARG A N 1
ATOM 2383 C CA . ARG A 1 285 ? 1.210 4.870 -19.562 1.00 93.31 285 ARG A CA 1
ATOM 2384 C C . ARG A 1 285 ? 1.616 3.668 -20.408 1.00 93.31 285 ARG A C 1
ATOM 2386 O O . ARG A 1 285 ? 1.549 3.787 -21.624 1.00 93.31 285 ARG A O 1
ATOM 2393 N N . SER A 1 286 ? 1.992 2.553 -19.781 1.00 92.31 286 SER A N 1
ATOM 2394 C CA . SER A 1 286 ? 2.273 1.282 -20.464 1.00 92.31 286 SER A CA 1
ATOM 2395 C C . SER A 1 286 ? 1.049 0.816 -21.257 1.00 92.31 286 SER A C 1
ATOM 2397 O O . SER A 1 286 ? 1.120 0.730 -22.477 1.00 92.31 286 SER A O 1
ATOM 2399 N N . LEU A 1 287 ? -0.122 0.720 -20.616 1.00 91.69 287 LEU A N 1
ATOM 2400 C CA . LEU A 1 287 ? -1.365 0.342 -21.297 1.00 91.69 287 LEU A CA 1
ATOM 2401 C C . LEU A 1 287 ? -1.694 1.266 -22.480 1.00 91.69 287 LEU A C 1
ATOM 2403 O O . LEU A 1 287 ? -2.088 0.817 -23.553 1.00 91.69 287 LEU A O 1
ATOM 2407 N N . LYS A 1 288 ? -1.529 2.584 -22.302 1.00 90.00 288 LYS A N 1
ATOM 2408 C CA . LYS A 1 288 ? -1.750 3.556 -23.380 1.00 90.00 288 LYS A CA 1
ATOM 2409 C C . LYS A 1 288 ? -0.764 3.360 -24.536 1.00 90.00 288 LYS A C 1
ATOM 2411 O O . LYS A 1 288 ? -1.153 3.561 -25.687 1.00 90.00 288 LYS A O 1
ATOM 2416 N N . GLN A 1 289 ? 0.485 3.014 -24.231 1.00 84.44 289 GLN A N 1
ATOM 2417 C CA . GLN A 1 289 ? 1.513 2.735 -25.225 1.00 84.44 289 GLN A CA 1
ATOM 2418 C C . GLN A 1 289 ? 1.139 1.493 -26.043 1.00 84.44 289 GLN A C 1
ATOM 2420 O O . GLN A 1 289 ? 1.109 1.592 -27.269 1.00 84.44 289 GLN A O 1
ATOM 2425 N N . ASP A 1 290 ? 0.753 0.392 -25.392 1.00 83.25 290 ASP A N 1
ATOM 2426 C CA . ASP A 1 290 ? 0.328 -0.849 -26.063 1.00 83.25 290 ASP A CA 1
ATOM 2427 C C . ASP A 1 290 ? -0.847 -0.610 -27.010 1.00 83.25 290 ASP A C 1
ATOM 2429 O O . ASP A 1 290 ? -0.767 -0.926 -28.200 1.00 83.25 290 ASP A O 1
ATOM 2433 N N . ILE A 1 291 ? -1.893 0.065 -26.516 1.00 82.19 291 ILE A N 1
ATOM 2434 C CA . ILE A 1 291 ? -3.074 0.420 -27.315 1.00 82.19 291 ILE A CA 1
ATOM 2435 C C . ILE A 1 291 ? -2.673 1.272 -28.527 1.00 82.19 291 ILE A C 1
ATOM 2437 O O . ILE A 1 291 ? -3.167 1.057 -29.630 1.00 82.19 291 ILE A O 1
ATOM 2441 N N . SER A 1 292 ? -1.772 2.244 -28.347 1.00 79.50 292 SER A N 1
ATOM 2442 C CA . SER A 1 292 ? -1.349 3.135 -29.436 1.00 79.50 292 SER A CA 1
ATOM 2443 C C . SER A 1 292 ? -0.541 2.435 -30.531 1.00 79.50 292 SER A C 1
ATOM 2445 O O . SER A 1 292 ? -0.552 2.889 -31.674 1.00 79.50 292 SER A O 1
ATOM 2447 N N . MET A 1 293 ? 0.135 1.336 -30.189 1.00 71.50 293 MET A N 1
ATOM 2448 C CA . MET A 1 293 ? 0.942 0.538 -31.110 1.00 71.50 293 MET A CA 1
ATOM 2449 C C . MET A 1 293 ? 0.166 -0.648 -31.702 1.00 71.50 293 MET A C 1
ATOM 2451 O O . MET A 1 293 ? 0.747 -1.434 -32.445 1.00 71.50 293 MET A O 1
ATOM 2455 N N . ASN A 1 294 ? -1.138 -0.770 -31.407 1.00 71.06 294 ASN A N 1
ATOM 2456 C CA . ASN A 1 294 ? -1.963 -1.941 -31.734 1.00 71.06 294 ASN A CA 1
ATOM 2457 C C . ASN A 1 294 ? -1.341 -3.262 -31.245 1.00 71.06 294 ASN A C 1
ATOM 2459 O O . ASN A 1 294 ? -1.505 -4.303 -31.884 1.00 71.06 294 ASN A O 1
ATOM 2463 N N . LEU A 1 295 ? -0.608 -3.218 -30.130 1.00 69.38 295 LEU A N 1
ATOM 2464 C CA . LEU A 1 295 ? -0.144 -4.426 -29.460 1.00 69.38 295 LEU A CA 1
ATOM 2465 C C . LEU A 1 295 ? -1.312 -5.055 -28.699 1.00 69.38 295 LEU A C 1
ATOM 2467 O O . LEU A 1 295 ? -2.278 -4.376 -28.339 1.00 69.38 295 LEU A O 1
ATOM 2471 N N . ASN A 1 296 ? -1.228 -6.364 -28.460 1.00 70.38 296 ASN A N 1
ATOM 2472 C CA . ASN A 1 296 ? -2.215 -7.044 -27.631 1.00 70.38 296 ASN A CA 1
ATOM 2473 C C . ASN A 1 296 ? -2.197 -6.430 -26.228 1.00 70.38 296 ASN A C 1
ATOM 2475 O O . ASN A 1 296 ? -1.137 -6.321 -25.616 1.00 70.38 296 ASN A O 1
ATOM 2479 N N . GLU A 1 297 ? -3.370 -6.049 -25.724 1.00 74.81 297 GLU A N 1
ATOM 2480 C CA . GLU A 1 297 ? -3.517 -5.598 -24.342 1.00 74.81 297 GLU A CA 1
ATOM 2481 C C . GLU A 1 297 ? -2.966 -6.679 -23.396 1.00 74.81 297 GLU A C 1
ATOM 2483 O O . GLU 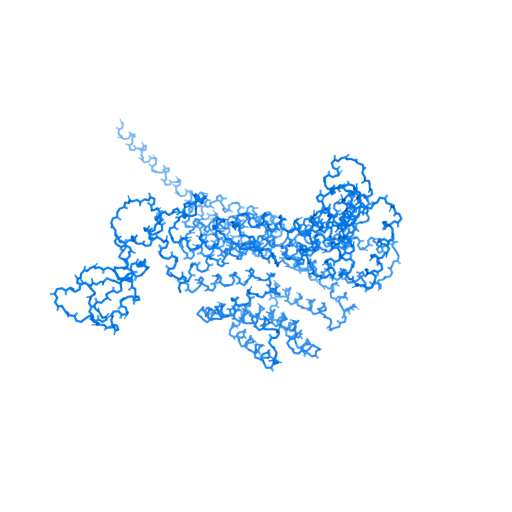A 1 297 ? -3.352 -7.848 -23.491 1.00 74.81 297 GLU A O 1
ATOM 2488 N N . ASP A 1 298 ? -2.062 -6.304 -22.488 1.00 79.69 298 ASP A N 1
ATOM 2489 C CA . ASP A 1 298 ? -1.508 -7.237 -21.509 1.00 79.69 298 ASP A CA 1
ATOM 2490 C C . ASP A 1 298 ? -2.388 -7.282 -20.251 1.00 79.69 298 ASP A C 1
ATOM 2492 O O . ASP A 1 298 ? -2.586 -6.294 -19.529 1.00 79.69 298 ASP A O 1
ATOM 2496 N N . MET A 1 299 ? -2.910 -8.474 -19.960 1.00 85.38 299 MET A N 1
ATOM 2497 C CA . MET A 1 299 ? -3.709 -8.737 -18.767 1.00 85.38 299 MET A CA 1
ATOM 2498 C C . MET A 1 299 ? -2.943 -8.413 -17.477 1.00 85.38 299 MET A C 1
ATOM 2500 O O . MET A 1 299 ? -3.552 -7.940 -16.513 1.00 85.38 299 MET A O 1
ATOM 2504 N N . SER A 1 300 ? -1.622 -8.595 -17.463 1.00 89.19 300 SER A N 1
ATOM 2505 C CA . SER A 1 300 ? -0.752 -8.298 -16.320 1.00 89.19 300 SER A CA 1
ATOM 2506 C C . SER A 1 300 ? -0.798 -6.814 -15.951 1.00 89.19 300 SER A C 1
ATOM 2508 O O . SER A 1 300 ? -0.908 -6.464 -14.770 1.00 89.19 300 SER A O 1
ATOM 2510 N N . VAL A 1 301 ? -0.800 -5.928 -16.955 1.00 92.56 301 VAL A N 1
ATOM 2511 C CA . VAL A 1 301 ? -0.922 -4.473 -16.770 1.00 92.56 301 VAL A CA 1
ATOM 2512 C C . VAL A 1 301 ? -2.271 -4.135 -16.129 1.00 92.56 301 VAL A C 1
ATOM 2514 O O . VAL A 1 301 ? -2.325 -3.388 -15.147 1.00 92.56 301 VAL A O 1
ATOM 2517 N N . LEU A 1 302 ? -3.366 -4.730 -16.618 1.00 94.88 302 LEU A N 1
ATOM 2518 C CA . LEU A 1 302 ? -4.714 -4.511 -16.078 1.00 94.88 302 LEU A CA 1
ATOM 2519 C C . LEU A 1 302 ? -4.866 -5.038 -14.641 1.00 94.88 302 LEU A C 1
ATOM 2521 O O . LEU A 1 302 ? -5.469 -4.369 -13.794 1.00 94.88 302 LEU A O 1
ATOM 2525 N N . ILE A 1 303 ? -4.286 -6.203 -14.335 1.00 94.62 303 ILE A N 1
ATOM 2526 C CA . ILE A 1 303 ? -4.258 -6.785 -12.984 1.00 94.62 303 ILE A CA 1
ATOM 2527 C C . ILE A 1 303 ? -3.554 -5.845 -12.010 1.00 94.62 303 ILE A C 1
ATOM 2529 O O . ILE A 1 303 ? -4.092 -5.551 -10.934 1.00 94.62 303 ILE A O 1
ATOM 2533 N N . ASN A 1 304 ? -2.382 -5.340 -12.398 1.00 96.50 304 ASN A N 1
ATOM 2534 C CA . ASN A 1 304 ? -1.581 -4.456 -11.563 1.00 96.50 304 ASN A CA 1
ATOM 2535 C C . ASN A 1 304 ? -2.222 -3.070 -11.409 1.00 96.50 304 ASN A C 1
ATOM 2537 O O . ASN A 1 304 ? -2.225 -2.520 -10.308 1.00 96.50 304 ASN A O 1
ATOM 2541 N N . LEU A 1 305 ? -2.892 -2.542 -12.440 1.00 97.19 305 LEU A N 1
ATOM 2542 C CA . LEU A 1 305 ? -3.741 -1.350 -12.317 1.00 97.19 305 LEU A CA 1
ATOM 2543 C C . LEU A 1 305 ? -4.879 -1.563 -11.318 1.00 97.19 305 LEU A C 1
ATOM 2545 O O . LEU A 1 305 ? -5.075 -0.749 -10.407 1.00 97.19 305 LEU A O 1
ATOM 2549 N N . GLY A 1 306 ? -5.601 -2.679 -11.445 1.00 96.69 306 GLY A N 1
ATOM 2550 C CA . GLY A 1 306 ? -6.651 -3.081 -10.515 1.00 96.69 306 GLY A CA 1
ATOM 2551 C C . GLY A 1 306 ? -6.139 -3.148 -9.074 1.00 96.69 306 GLY A C 1
ATOM 2552 O O . GLY A 1 306 ? -6.775 -2.617 -8.155 1.00 96.69 306 GLY A O 1
ATOM 2553 N N . HIS A 1 307 ? -4.959 -3.733 -8.877 1.00 96.50 307 HIS A N 1
ATOM 2554 C CA . HIS A 1 307 ? -4.284 -3.849 -7.589 1.00 96.50 307 HIS A CA 1
ATOM 2555 C C . HIS A 1 307 ? -3.838 -2.492 -7.011 1.00 96.50 307 HIS A C 1
ATOM 2557 O O . HIS A 1 307 ? -4.197 -2.148 -5.878 1.00 96.50 307 HIS A O 1
ATOM 2563 N N . SER A 1 308 ? -3.118 -1.687 -7.789 1.00 96.56 308 SER A N 1
ATOM 2564 C CA . SER A 1 308 ? -2.639 -0.359 -7.401 1.00 96.56 308 SER A CA 1
ATOM 2565 C C . SER A 1 308 ? -3.795 0.566 -7.015 1.00 96.56 308 SER A C 1
ATOM 2567 O O . SER A 1 308 ? -3.781 1.173 -5.938 1.00 96.56 308 SER A O 1
ATOM 2569 N N . TYR A 1 309 ? -4.864 0.619 -7.817 1.00 95.75 309 TYR A N 1
ATOM 2570 C CA . TYR A 1 309 ? -6.029 1.450 -7.505 1.00 95.75 309 TYR A CA 1
ATOM 2571 C C . TYR A 1 309 ? -6.797 0.972 -6.267 1.00 95.75 309 TYR A C 1
ATOM 2573 O O . TYR A 1 309 ? -7.242 1.798 -5.460 1.00 95.75 309 TYR A O 1
ATOM 2581 N N . ARG A 1 310 ? -6.849 -0.344 -6.016 1.00 94.88 310 ARG A N 1
ATOM 2582 C CA . ARG A 1 310 ? -7.371 -0.912 -4.760 1.00 94.88 310 ARG A CA 1
ATOM 2583 C C . ARG A 1 310 ? -6.563 -0.432 -3.548 1.00 94.88 310 ARG A C 1
ATOM 2585 O O . ARG A 1 310 ? -7.134 -0.092 -2.500 1.00 94.88 310 ARG A O 1
ATOM 2592 N N . LEU A 1 311 ? -5.235 -0.377 -3.672 1.00 92.69 311 LEU A N 1
ATOM 2593 C CA . LEU A 1 311 ? -4.335 0.095 -2.617 1.00 92.69 311 LEU A CA 1
ATOM 2594 C C . LEU A 1 311 ? -4.405 1.608 -2.406 1.00 92.69 311 LEU A C 1
ATOM 2596 O O . LEU A 1 311 ? -4.445 2.041 -1.252 1.00 92.69 311 LEU A O 1
ATOM 2600 N N . ILE A 1 312 ? -4.547 2.411 -3.458 1.00 92.62 312 ILE A N 1
ATOM 2601 C CA . ILE A 1 312 ? -4.849 3.853 -3.369 1.00 92.62 312 ILE A CA 1
ATOM 2602 C C . ILE A 1 312 ? -6.221 4.064 -2.699 1.00 92.62 312 ILE A C 1
ATOM 2604 O O . ILE A 1 312 ? -6.404 4.924 -1.828 1.00 92.62 312 ILE A O 1
ATOM 2608 N N . GLY A 1 313 ? -7.162 3.163 -2.977 1.00 89.62 313 GLY A N 1
ATOM 2609 C CA . GLY A 1 313 ? -8.542 3.209 -2.511 1.00 89.62 313 GLY A CA 1
ATOM 2610 C C . GLY A 1 313 ? -9.487 3.913 -3.479 1.00 89.62 313 GLY A C 1
ATOM 2611 O O . GLY A 1 313 ? -10.579 4.274 -3.057 1.00 89.62 313 GLY A O 1
ATOM 2612 N N . ASP A 1 314 ? -9.079 4.096 -4.735 1.00 91.31 314 ASP A N 1
ATOM 2613 C CA . ASP A 1 314 ? -9.992 4.391 -5.839 1.00 91.31 314 ASP A CA 1
ATOM 2614 C C . ASP A 1 314 ? -10.620 3.065 -6.294 1.00 91.31 314 ASP A C 1
ATOM 2616 O O . ASP A 1 314 ? -10.180 2.401 -7.236 1.00 91.31 314 ASP A O 1
ATOM 2620 N N . TYR A 1 315 ? -11.604 2.608 -5.519 1.00 90.12 315 TYR A N 1
ATOM 2621 C CA . TYR A 1 315 ? -12.217 1.299 -5.737 1.00 90.12 315 TYR A CA 1
ATOM 2622 C C . TYR A 1 315 ? -13.013 1.242 -7.043 1.00 90.12 315 TYR A C 1
ATOM 2624 O O . TYR A 1 315 ? -13.156 0.158 -7.600 1.00 90.12 315 TYR A O 1
ATOM 2632 N N . LYS A 1 316 ? -13.477 2.393 -7.551 1.00 89.56 316 LYS A N 1
ATOM 2633 C CA . LYS A 1 316 ? -14.173 2.478 -8.834 1.00 89.56 316 LYS A CA 1
ATOM 2634 C C . LYS A 1 316 ? -13.219 2.153 -9.980 1.00 89.56 316 LYS A C 1
ATOM 2636 O O . LYS A 1 316 ? -13.466 1.190 -10.693 1.00 89.56 316 LYS A O 1
ATOM 2641 N N . LYS A 1 317 ? -12.087 2.862 -10.090 1.00 93.25 317 LYS A N 1
ATOM 2642 C CA . LYS A 1 317 ? -11.076 2.538 -11.111 1.00 93.25 317 LYS A CA 1
ATOM 2643 C C . LYS A 1 317 ? -10.566 1.108 -10.979 1.00 93.25 317 LYS A C 1
ATOM 2645 O O . LYS A 1 317 ? -10.442 0.407 -11.973 1.00 93.25 317 LYS A O 1
ATOM 2650 N N . SER A 1 318 ? -10.308 0.658 -9.749 1.00 96.06 318 SER A N 1
ATOM 2651 C CA . SER A 1 318 ? -9.887 -0.724 -9.499 1.00 96.06 318 SER A CA 1
ATOM 2652 C C . SER A 1 318 ? -10.886 -1.742 -10.055 1.00 96.06 318 SER A C 1
ATOM 2654 O O . SER A 1 318 ? -10.482 -2.669 -10.752 1.00 96.06 318 SER A O 1
ATOM 2656 N N . ARG A 1 319 ? -12.185 -1.551 -9.781 1.00 94.75 319 ARG A N 1
ATOM 2657 C CA . ARG A 1 319 ? -13.267 -2.386 -10.312 1.00 94.75 319 ARG A CA 1
ATOM 2658 C C . ARG A 1 319 ? -13.281 -2.359 -11.838 1.00 94.75 319 ARG A C 1
ATOM 2660 O O . ARG A 1 319 ? -13.319 -3.421 -12.446 1.00 94.75 319 ARG A O 1
ATOM 2667 N N . ASP A 1 320 ? -13.221 -1.172 -12.434 1.00 95.06 320 ASP A N 1
ATOM 2668 C CA . ASP A 1 320 ? -13.323 -0.994 -13.883 1.00 95.06 320 ASP A CA 1
ATOM 2669 C C . ASP A 1 320 ? -12.156 -1.700 -14.616 1.00 95.06 320 ASP A C 1
ATOM 2671 O O . ASP A 1 320 ? -12.400 -2.459 -15.553 1.00 95.06 320 ASP A O 1
ATOM 2675 N N . TYR A 1 321 ? -10.911 -1.577 -14.129 1.00 97.12 321 TYR A N 1
ATOM 2676 C CA . TYR A 1 321 ? -9.763 -2.320 -14.679 1.00 97.12 321 TYR A CA 1
ATOM 2677 C C . TYR A 1 321 ? -9.858 -3.837 -14.455 1.00 97.12 321 TYR A C 1
ATOM 2679 O O . TYR A 1 321 ? -9.494 -4.607 -15.339 1.00 97.12 321 TYR A O 1
ATOM 2687 N N . CYS A 1 322 ? -10.384 -4.294 -13.311 1.00 96.62 322 CYS A N 1
ATOM 2688 C CA . CYS A 1 322 ? -10.595 -5.728 -13.089 1.00 96.62 322 CYS A CA 1
ATOM 2689 C C . CYS A 1 322 ? -11.649 -6.307 -14.047 1.00 96.62 322 CYS A C 1
ATOM 2691 O O . CYS A 1 322 ? -11.469 -7.407 -14.561 1.00 96.62 322 CYS A O 1
ATOM 2693 N N . LEU A 1 323 ? -12.742 -5.581 -14.310 1.00 95.19 323 LEU A N 1
ATOM 2694 C CA . LEU A 1 323 ? -13.753 -6.003 -15.287 1.00 95.19 323 LEU A CA 1
ATOM 2695 C C . LEU A 1 323 ? -13.182 -6.037 -16.707 1.00 95.19 323 LEU A C 1
ATOM 2697 O O . LEU A 1 323 ? -13.506 -6.949 -17.466 1.00 95.19 323 LEU A O 1
ATOM 2701 N N . TRP A 1 324 ? -12.304 -5.090 -17.047 1.00 94.88 324 TRP A N 1
ATOM 2702 C CA . TRP A 1 324 ? -11.582 -5.107 -18.318 1.00 94.88 324 TRP A CA 1
ATOM 2703 C C . TRP A 1 324 ? -10.682 -6.345 -18.431 1.00 94.88 324 TRP A C 1
ATOM 2705 O O . TRP A 1 324 ? -10.792 -7.076 -19.412 1.00 94.88 324 TRP A O 1
ATOM 2715 N N . ALA A 1 325 ? -9.898 -6.668 -17.397 1.00 93.69 325 ALA A N 1
ATOM 2716 C CA . ALA A 1 325 ? -9.072 -7.879 -17.382 1.00 93.69 325 ALA A CA 1
ATOM 2717 C C . ALA A 1 325 ? -9.903 -9.164 -17.582 1.00 93.69 325 ALA A C 1
ATOM 2719 O O . ALA A 1 325 ? -9.515 -10.033 -18.357 1.00 93.69 325 ALA A O 1
ATOM 2720 N N . ILE A 1 326 ? -11.080 -9.272 -16.945 1.00 92.31 326 ILE A N 1
ATOM 2721 C CA . ILE A 1 326 ? -11.996 -10.417 -17.136 1.00 92.31 326 ILE A CA 1
ATOM 2722 C C . ILE A 1 326 ? -12.519 -10.479 -18.575 1.00 92.31 326 ILE A C 1
ATOM 2724 O O . ILE A 1 326 ? -12.643 -11.565 -19.141 1.00 92.31 326 ILE A O 1
ATOM 2728 N N . LYS A 1 327 ? -12.863 -9.331 -19.169 1.00 92.19 327 LYS A N 1
ATOM 2729 C CA . LYS A 1 327 ? -13.337 -9.272 -20.555 1.00 92.19 327 LYS A CA 1
ATOM 2730 C C . LYS A 1 327 ? -12.257 -9.783 -21.513 1.00 92.19 327 LYS A C 1
ATOM 2732 O O . LYS A 1 327 ? -12.539 -10.694 -22.287 1.00 92.19 327 LYS A O 1
ATOM 2737 N N . LEU A 1 328 ? -11.038 -9.264 -21.381 1.00 89.06 328 LEU A N 1
ATOM 2738 C CA . LEU A 1 328 ? -9.886 -9.667 -22.183 1.00 89.06 328 LEU A CA 1
ATOM 2739 C C . LEU A 1 328 ? -9.577 -11.164 -22.019 1.00 89.06 328 LEU A C 1
ATOM 2741 O O . LEU A 1 328 ? -9.373 -11.866 -23.005 1.00 89.06 328 LEU A O 1
ATOM 2745 N N . TYR A 1 329 ? -9.634 -11.678 -20.785 1.00 87.00 329 TYR A N 1
ATOM 2746 C CA . TYR A 1 329 ? -9.480 -13.108 -20.500 1.00 87.00 329 TYR A CA 1
ATOM 2747 C C . TYR A 1 329 ? -10.474 -13.967 -21.286 1.00 87.00 329 TYR A C 1
ATOM 2749 O O . TYR A 1 329 ? -10.099 -14.966 -21.899 1.00 87.00 329 TYR A O 1
ATOM 2757 N N . ASN A 1 330 ? -11.752 -13.581 -21.289 1.00 85.62 330 ASN A N 1
ATOM 2758 C CA . ASN A 1 330 ? -12.786 -14.329 -21.999 1.00 85.62 330 ASN A CA 1
ATOM 2759 C C . ASN A 1 330 ? -12.603 -14.260 -23.522 1.00 85.62 330 ASN A C 1
ATOM 2761 O O . ASN A 1 330 ? -12.820 -15.261 -24.199 1.00 85.62 330 ASN A O 1
ATOM 2765 N N . GLU A 1 331 ? -12.188 -13.111 -24.060 1.00 86.19 331 GLU A N 1
ATOM 2766 C CA . GLU A 1 331 ? -11.899 -12.946 -25.490 1.00 86.19 331 GLU A CA 1
ATOM 2767 C C . GLU A 1 331 ? -10.722 -13.829 -25.930 1.00 86.19 331 GLU A C 1
ATOM 2769 O O . GLU A 1 331 ? -10.851 -14.580 -26.897 1.00 86.19 331 GLU A O 1
ATOM 2774 N N . GLN A 1 332 ? -9.621 -13.831 -25.170 1.00 82.88 332 GLN A N 1
ATOM 2775 C CA . GLN A 1 332 ? -8.463 -14.697 -25.420 1.00 82.88 332 GLN A CA 1
ATOM 2776 C C . GLN A 1 332 ? -8.820 -16.185 -25.300 1.00 82.88 332 GLN A C 1
ATOM 2778 O O . GLN A 1 332 ? -8.372 -16.998 -26.109 1.00 82.88 332 GLN A O 1
ATOM 2783 N N . LYS A 1 333 ? -9.671 -16.553 -24.331 1.00 79.88 333 LYS A N 1
ATOM 2784 C CA . LYS A 1 333 ? -10.168 -17.929 -24.176 1.00 79.88 333 LYS A CA 1
ATOM 2785 C C . LYS A 1 333 ? -10.942 -18.397 -25.412 1.00 79.88 333 LYS A C 1
ATOM 2787 O O . LYS A 1 333 ? -10.718 -19.515 -25.870 1.00 79.88 333 LYS A O 1
ATOM 2792 N N . ILE A 1 334 ? -11.830 -17.553 -25.951 1.00 79.88 334 ILE A N 1
ATOM 2793 C CA . ILE A 1 334 ? -12.608 -17.855 -27.165 1.00 79.88 334 ILE A CA 1
ATOM 2794 C C . ILE A 1 334 ? -11.682 -17.995 -28.379 1.00 79.88 334 ILE A C 1
ATOM 2796 O O . ILE A 1 334 ? -11.847 -18.924 -29.162 1.00 79.88 334 ILE A O 1
ATOM 2800 N N . GLN A 1 335 ? -10.706 -17.097 -28.533 1.00 77.19 335 GLN A N 1
ATOM 2801 C CA . GLN A 1 335 ? -9.785 -17.110 -29.675 1.00 77.19 335 GLN A CA 1
ATOM 2802 C C . GLN A 1 335 ? -8.848 -18.323 -29.673 1.00 77.19 335 GLN A C 1
ATOM 2804 O O . GLN A 1 335 ? -8.593 -18.901 -30.727 1.00 77.19 335 GLN A O 1
ATOM 2809 N N . ASN A 1 336 ? -8.357 -18.729 -28.501 1.00 73.06 336 ASN A N 1
ATOM 2810 C CA . ASN A 1 336 ? -7.336 -19.769 -28.393 1.00 73.06 336 ASN A CA 1
ATOM 2811 C C . ASN A 1 336 ? -7.901 -21.197 -28.277 1.00 73.06 336 ASN A C 1
ATOM 2813 O O . ASN A 1 336 ? -7.111 -22.130 -28.146 1.00 73.06 336 ASN A O 1
ATOM 2817 N N . ASN A 1 337 ? -9.232 -21.390 -28.293 1.00 65.19 337 ASN A N 1
ATOM 2818 C CA . ASN A 1 337 ? -9.894 -22.684 -28.041 1.00 65.19 337 ASN A CA 1
ATOM 2819 C C . ASN A 1 337 ? -9.321 -23.425 -26.811 1.00 65.19 337 ASN A C 1
ATOM 2821 O O . ASN A 1 337 ? -9.196 -24.647 -26.812 1.00 65.19 337 ASN A O 1
ATOM 2825 N N . GLN A 1 338 ? -8.910 -22.682 -25.778 1.00 60.19 338 GLN A N 1
ATOM 2826 C CA . GLN A 1 338 ? -8.241 -23.258 -24.612 1.00 60.19 338 GLN A CA 1
ATOM 2827 C C . GLN A 1 338 ? -9.253 -23.819 -23.610 1.00 60.19 338 GLN A C 1
ATOM 2829 O O . GLN A 1 338 ? -10.191 -23.127 -23.194 1.00 60.19 338 GLN A O 1
ATOM 2834 N N . ASP A 1 339 ? -9.003 -25.052 -23.167 1.00 54.91 339 ASP A N 1
ATOM 2835 C CA . ASP A 1 339 ? -9.653 -25.648 -22.002 1.00 54.91 339 ASP A CA 1
ATOM 2836 C C . ASP A 1 339 ? -9.304 -24.874 -20.717 1.00 54.91 339 ASP A C 1
ATOM 2838 O O . ASP A 1 339 ? -8.281 -24.193 -20.620 1.00 54.91 339 ASP A O 1
ATOM 2842 N N . GLU A 1 340 ? -10.160 -24.981 -19.694 1.00 54.59 340 GLU A N 1
ATOM 2843 C CA . GLU A 1 340 ? -10.079 -24.241 -18.419 1.00 54.59 340 GLU A CA 1
ATOM 2844 C C . GLU A 1 340 ? -8.793 -24.473 -17.589 1.00 54.59 340 GLU A C 1
ATOM 2846 O O . GLU A 1 340 ? -8.666 -23.911 -16.498 1.00 54.59 340 GLU A O 1
ATOM 2851 N N . GLU A 1 341 ? -7.848 -25.289 -18.058 1.00 54.03 341 GLU A N 1
ATOM 2852 C CA . GLU A 1 341 ? -6.847 -25.971 -17.229 1.00 54.03 341 GLU A CA 1
ATOM 2853 C C . GLU A 1 341 ? -5.476 -25.287 -17.097 1.00 54.03 341 GLU A C 1
ATOM 2855 O O . GLU A 1 341 ? -4.661 -25.749 -16.293 1.00 54.03 341 GLU A O 1
ATOM 2860 N N . ASN A 1 342 ? -5.186 -24.180 -17.798 1.00 66.56 342 ASN A N 1
ATOM 2861 C CA . ASN A 1 342 ? -3.904 -23.497 -17.572 1.00 66.56 342 ASN A CA 1
ATOM 2862 C C . ASN A 1 342 ? -3.872 -22.841 -16.175 1.00 66.56 342 ASN A C 1
ATOM 2864 O O . ASN A 1 342 ? -4.565 -21.857 -15.910 1.00 66.56 342 ASN A O 1
ATOM 2868 N N . LYS A 1 343 ? -3.029 -23.380 -15.285 1.00 63.06 343 LYS A N 1
ATOM 2869 C CA . LYS A 1 343 ? -2.854 -22.910 -13.902 1.00 63.06 343 LYS A CA 1
ATOM 2870 C C . LYS A 1 343 ? -2.413 -21.447 -13.804 1.00 63.06 343 LYS A C 1
ATOM 2872 O O . LYS A 1 343 ? -2.853 -20.777 -12.876 1.00 63.06 343 LYS A O 1
ATOM 2877 N N . GLU A 1 344 ? -1.586 -20.951 -14.725 1.00 61.81 344 GLU A N 1
ATOM 2878 C CA . GLU A 1 344 ? -1.106 -19.557 -14.702 1.00 61.81 344 GLU A CA 1
ATOM 2879 C C . GLU A 1 344 ? -2.247 -18.576 -14.995 1.00 61.81 344 GLU A C 1
ATOM 2881 O O . GLU A 1 344 ? -2.528 -17.684 -14.196 1.00 61.81 344 GLU A O 1
ATOM 2886 N N . ASN A 1 345 ? -3.015 -18.848 -16.052 1.00 75.31 345 ASN A N 1
ATOM 2887 C CA . ASN A 1 345 ? -4.223 -18.100 -16.408 1.00 75.31 345 ASN A CA 1
ATOM 2888 C C . ASN A 1 345 ? -5.255 -18.085 -15.264 1.00 75.31 345 ASN A C 1
ATOM 2890 O O . ASN A 1 345 ? -5.985 -17.114 -15.069 1.00 75.31 345 ASN A O 1
ATOM 2894 N N . GLN A 1 346 ? -5.323 -19.169 -14.493 1.00 81.19 346 GLN A N 1
ATOM 2895 C CA . GLN A 1 346 ? -6.219 -19.305 -13.349 1.00 81.19 346 GLN A CA 1
ATOM 2896 C C . GLN A 1 346 ? -5.704 -18.554 -12.096 1.00 81.19 346 GLN A C 1
ATOM 2898 O O . GLN A 1 346 ? -6.513 -18.016 -11.335 1.00 81.19 346 GLN A O 1
ATOM 2903 N N . GLU A 1 347 ? -4.384 -18.449 -11.888 1.00 87.25 347 GLU A N 1
ATOM 2904 C CA . GLU A 1 347 ? -3.778 -17.617 -10.829 1.00 87.25 347 GLU A CA 1
ATOM 2905 C C . GLU A 1 347 ? -4.062 -16.132 -11.065 1.00 87.25 347 GLU A C 1
ATOM 2907 O O . GLU A 1 347 ? -4.469 -15.406 -10.154 1.00 87.25 347 GLU A O 1
ATOM 2912 N N . ASP A 1 348 ? -3.885 -15.672 -12.298 1.00 88.69 348 ASP A N 1
ATOM 2913 C CA . ASP A 1 348 ? -4.153 -14.286 -12.664 1.00 88.69 348 ASP A CA 1
ATOM 2914 C C . ASP A 1 348 ? -5.637 -13.956 -12.537 1.00 88.69 348 ASP A C 1
ATOM 2916 O O . ASP A 1 348 ? -6.002 -12.948 -11.923 1.00 88.69 348 ASP A O 1
ATOM 2920 N N . LEU A 1 349 ? -6.511 -14.870 -12.957 1.00 90.25 349 LEU A N 1
ATOM 2921 C CA . LEU A 1 349 ? -7.947 -14.741 -12.743 1.00 90.25 349 LEU A CA 1
ATOM 2922 C C . LEU A 1 349 ? -8.308 -14.685 -11.245 1.00 90.25 349 LEU A C 1
ATOM 2924 O O . LEU A 1 349 ? -9.166 -13.888 -10.850 1.00 90.25 349 LEU A O 1
ATOM 2928 N N . TRP A 1 350 ? -7.627 -15.456 -10.385 1.00 92.62 350 TRP A N 1
ATOM 2929 C CA . TRP A 1 350 ? -7.776 -15.346 -8.929 1.00 92.62 350 TRP A CA 1
ATOM 2930 C C . TRP A 1 350 ? -7.406 -13.943 -8.429 1.00 92.62 350 TRP A C 1
ATOM 2932 O O . TRP A 1 350 ? -8.186 -13.342 -7.684 1.00 92.62 350 TRP A O 1
ATOM 2942 N N . LYS A 1 351 ? -6.270 -13.376 -8.868 1.00 93.69 351 LYS A N 1
ATOM 2943 C CA . LYS A 1 351 ? -5.850 -12.009 -8.495 1.00 93.69 351 LYS A CA 1
ATOM 2944 C C . LYS A 1 351 ? -6.885 -10.973 -8.933 1.00 93.69 351 LYS A C 1
ATOM 2946 O O . LYS A 1 351 ? -7.242 -10.097 -8.137 1.00 93.69 351 LYS A O 1
ATOM 2951 N N . VAL A 1 352 ? -7.400 -11.088 -10.163 1.00 95.00 352 VAL A N 1
ATOM 2952 C CA . VAL A 1 352 ? -8.447 -10.202 -10.697 1.00 95.00 352 VAL A CA 1
ATOM 2953 C C . VAL A 1 352 ? -9.703 -10.279 -9.836 1.00 95.00 352 VAL A C 1
ATOM 2955 O O . VAL A 1 352 ? -10.163 -9.255 -9.329 1.00 95.00 352 VAL A O 1
ATOM 2958 N N . TYR A 1 353 ? -10.240 -11.481 -9.606 1.00 95.94 353 TYR A N 1
ATOM 2959 C CA . TYR A 1 353 ? -11.456 -11.650 -8.811 1.00 95.94 353 TYR A CA 1
ATOM 2960 C C . TYR A 1 353 ? -11.266 -11.243 -7.350 1.00 95.94 353 TYR A C 1
ATOM 2962 O O . TYR A 1 353 ? -12.193 -10.696 -6.748 1.00 95.94 353 TYR A O 1
ATOM 2970 N N . HIS A 1 354 ? -10.081 -11.445 -6.774 1.00 95.75 354 HIS A N 1
ATOM 2971 C CA . HIS A 1 354 ? -9.761 -10.983 -5.428 1.00 95.75 354 HIS A CA 1
ATOM 2972 C C . HIS A 1 354 ? -9.781 -9.451 -5.352 1.00 95.75 354 HIS A C 1
ATOM 2974 O O . HIS A 1 354 ? -10.421 -8.878 -4.463 1.00 95.75 354 HIS A O 1
ATOM 2980 N N . ASN A 1 355 ? -9.125 -8.776 -6.301 1.00 96.69 355 ASN A N 1
ATOM 2981 C CA . ASN A 1 355 ? -9.110 -7.318 -6.371 1.00 96.69 355 ASN A CA 1
ATOM 2982 C C . ASN A 1 355 ? -10.512 -6.749 -6.623 1.00 96.69 355 ASN A C 1
ATOM 2984 O O . ASN A 1 355 ? -10.917 -5.823 -5.917 1.00 96.69 355 ASN A O 1
ATOM 2988 N N . LEU A 1 356 ? -11.274 -7.348 -7.543 1.00 97.00 356 LEU A N 1
ATOM 2989 C CA . LEU A 1 356 ? -12.651 -6.970 -7.857 1.00 97.00 356 LEU A CA 1
ATOM 2990 C C . LEU A 1 356 ? -13.567 -7.114 -6.638 1.00 97.00 356 LEU A C 1
ATOM 2992 O O . LEU A 1 356 ? -14.201 -6.141 -6.234 1.00 97.00 356 LEU A O 1
ATOM 2996 N N . THR A 1 357 ? -13.559 -8.291 -6.005 1.00 96.75 357 THR A N 1
ATOM 2997 C CA . THR A 1 357 ? -14.359 -8.585 -4.807 1.00 96.75 357 THR A CA 1
ATOM 2998 C C . THR A 1 357 ? -14.042 -7.593 -3.693 1.00 96.75 357 THR A C 1
ATOM 3000 O O . THR A 1 357 ? -14.944 -7.032 -3.071 1.00 96.75 357 THR A O 1
ATOM 3003 N N . TYR A 1 358 ? -12.753 -7.339 -3.434 1.00 94.81 358 TYR A N 1
ATOM 3004 C CA . TYR A 1 358 ? -12.334 -6.389 -2.408 1.00 94.81 358 TYR A CA 1
ATOM 3005 C C . TYR A 1 358 ? -12.798 -4.965 -2.732 1.00 94.81 358 TYR A C 1
ATOM 3007 O O . TYR A 1 358 ? -13.251 -4.250 -1.835 1.00 94.81 358 TYR A O 1
ATOM 3015 N N . SER A 1 359 ? -12.671 -4.540 -3.988 1.00 93.12 359 SER A N 1
ATOM 3016 C CA . SER A 1 359 ? -13.056 -3.200 -4.424 1.00 93.12 359 SER A CA 1
ATOM 3017 C C . SER A 1 359 ? -14.568 -2.994 -4.364 1.00 93.12 359 SER A C 1
ATOM 3019 O O . SER A 1 359 ? -14.986 -2.009 -3.764 1.00 93.12 359 SER A O 1
ATOM 3021 N N . GLN A 1 360 ? -15.382 -3.944 -4.833 1.00 91.50 360 GLN A N 1
ATOM 3022 C CA . GLN A 1 360 ? -16.847 -3.926 -4.686 1.00 91.50 360 GLN A CA 1
ATOM 3023 C C . GLN A 1 360 ? -17.258 -3.833 -3.212 1.00 91.50 360 GLN A C 1
ATOM 3025 O O . GLN A 1 360 ? -17.972 -2.913 -2.810 1.00 91.50 360 GLN A O 1
ATOM 3030 N N . TYR A 1 361 ? -16.697 -4.706 -2.367 1.00 89.31 361 TYR A N 1
ATOM 3031 C CA . TYR A 1 361 ? -16.918 -4.688 -0.921 1.00 89.31 361 TYR A CA 1
ATOM 3032 C C . TYR A 1 361 ? -16.603 -3.314 -0.305 1.00 89.31 361 TYR A C 1
ATOM 3034 O O . TYR A 1 361 ? -17.379 -2.781 0.493 1.00 89.31 361 TYR A O 1
ATOM 3042 N N . LYS A 1 362 ? -15.450 -2.729 -0.643 1.00 86.12 362 LYS A N 1
ATOM 3043 C CA . LYS A 1 362 ? -15.033 -1.436 -0.088 1.00 86.12 362 LYS A CA 1
ATOM 3044 C C . LYS A 1 362 ? -15.798 -0.251 -0.646 1.00 86.12 362 LYS A C 1
ATOM 3046 O O . LYS A 1 362 ? -15.925 0.744 0.072 1.00 86.12 362 LYS A O 1
ATOM 3051 N N . TYR A 1 363 ? -16.265 -0.353 -1.882 1.00 82.19 363 TYR A N 1
ATOM 3052 C CA . TYR A 1 363 ? -17.121 0.644 -2.500 1.00 82.19 363 TYR A CA 1
ATOM 3053 C C . TYR A 1 363 ? -18.510 0.648 -1.847 1.00 82.19 363 TYR A C 1
ATOM 3055 O O . TYR A 1 363 ? -19.038 1.713 -1.539 1.00 82.19 363 TYR A O 1
ATOM 3063 N N . GLY A 1 364 ? -19.016 -0.533 -1.479 1.00 79.69 364 GLY A N 1
ATOM 3064 C CA . GLY A 1 364 ? -20.313 -0.723 -0.826 1.00 79.69 364 GLY A CA 1
ATOM 3065 C C . GLY A 1 364 ? -21.263 -1.643 -1.593 1.00 79.69 364 GLY A C 1
ATOM 3066 O O . GLY A 1 364 ? -22.358 -1.902 -1.096 1.00 79.69 364 GLY A O 1
ATOM 3067 N N . ASP A 1 365 ? -20.827 -2.169 -2.739 1.00 84.25 365 ASP A N 1
ATOM 3068 C CA . ASP A 1 365 ? -21.563 -3.075 -3.625 1.00 84.25 365 ASP A CA 1
ATOM 3069 C C . ASP A 1 365 ? -21.520 -4.503 -3.044 1.00 84.25 365 ASP A C 1
ATOM 3071 O O . ASP A 1 365 ? -20.827 -5.391 -3.539 1.00 84.25 365 ASP A O 1
ATOM 3075 N N . LEU A 1 366 ? -22.176 -4.711 -1.895 1.00 85.56 366 LEU A N 1
ATOM 3076 C CA . LEU A 1 366 ? -22.041 -5.948 -1.111 1.00 85.56 366 LEU A CA 1
ATOM 3077 C C . LEU A 1 366 ? -22.647 -7.180 -1.801 1.00 85.56 366 LEU A C 1
ATOM 3079 O O . LEU A 1 366 ? -22.142 -8.284 -1.598 1.00 85.56 366 LEU A O 1
ATOM 3083 N N . ASP A 1 367 ? -23.697 -7.013 -2.607 1.00 88.25 367 ASP A N 1
ATOM 3084 C CA . ASP A 1 367 ? -24.310 -8.123 -3.346 1.00 88.25 367 ASP A CA 1
ATOM 3085 C C . ASP A 1 367 ? -23.417 -8.579 -4.507 1.00 88.25 367 ASP A C 1
ATOM 3087 O O . ASP A 1 367 ? -23.078 -9.763 -4.575 1.00 88.25 367 ASP A O 1
ATOM 3091 N N . ASP A 1 368 ? -22.907 -7.640 -5.308 1.00 89.75 368 ASP A N 1
ATOM 3092 C CA . ASP A 1 368 ? -21.905 -7.915 -6.346 1.00 89.75 368 ASP A CA 1
ATOM 3093 C C . ASP A 1 368 ? -20.636 -8.538 -5.748 1.00 89.75 368 ASP A C 1
ATOM 3095 O O . ASP A 1 368 ? -20.082 -9.496 -6.293 1.00 89.75 368 ASP A O 1
ATOM 3099 N N . ALA A 1 369 ? -20.189 -8.045 -4.585 1.00 92.88 369 ALA A N 1
ATOM 3100 C CA . ALA A 1 369 ? -19.048 -8.616 -3.878 1.00 92.88 369 ALA A CA 1
ATOM 3101 C C . ALA A 1 369 ? -19.301 -10.074 -3.467 1.00 92.88 369 ALA A C 1
ATOM 3103 O O . ALA A 1 369 ? -18.385 -10.889 -3.535 1.00 92.88 369 ALA A O 1
ATOM 3104 N N . ARG A 1 370 ? -20.527 -10.439 -3.063 1.00 91.62 370 ARG A N 1
ATOM 3105 C CA . ARG A 1 370 ? -20.876 -11.834 -2.741 1.00 91.62 370 ARG A CA 1
ATOM 3106 C C . ARG A 1 370 ? -20.915 -12.723 -3.975 1.00 91.62 370 ARG A C 1
ATOM 3108 O O . ARG A 1 370 ? -20.488 -13.873 -3.888 1.00 91.62 370 ARG A O 1
ATOM 3115 N N . GLU A 1 371 ? -21.420 -12.228 -5.099 1.00 93.38 371 GLU A N 1
ATOM 3116 C CA . GLU A 1 371 ? -21.424 -12.987 -6.351 1.00 93.38 371 GLU A CA 1
ATOM 3117 C C . GLU A 1 371 ? -19.996 -13.234 -6.847 1.00 93.38 371 GLU A C 1
ATOM 3119 O O . GLU A 1 371 ? -19.596 -14.377 -7.077 1.00 93.38 371 GLU A O 1
ATOM 3124 N N . THR A 1 372 ? -19.195 -12.174 -6.921 1.00 94.94 372 THR A N 1
ATOM 3125 C CA . THR A 1 372 ? -17.790 -12.237 -7.331 1.00 94.94 372 THR A CA 1
ATOM 3126 C C . THR A 1 372 ? -16.970 -13.112 -6.381 1.00 94.94 372 THR A C 1
ATOM 3128 O O . THR A 1 372 ? -16.138 -13.905 -6.826 1.00 94.94 372 THR A O 1
ATOM 3131 N N . PHE A 1 373 ? -17.258 -13.060 -5.076 1.00 95.06 373 PHE A N 1
ATOM 3132 C CA . PHE A 1 373 ? -16.621 -13.923 -4.085 1.00 95.06 373 PHE A CA 1
ATOM 3133 C C . PHE A 1 373 ? -16.869 -15.418 -4.342 1.00 95.06 373 PHE A C 1
ATOM 3135 O O . PHE A 1 373 ? -15.967 -16.217 -4.098 1.00 95.06 373 PHE A O 1
ATOM 3142 N N . LYS A 1 374 ? -18.050 -15.823 -4.837 1.00 93.50 374 LYS A N 1
ATOM 3143 C CA . LYS A 1 374 ? -18.308 -17.236 -5.179 1.00 93.50 374 LYS A CA 1
ATOM 3144 C C . LYS A 1 374 ? -17.336 -17.709 -6.259 1.00 93.50 374 LYS A C 1
ATOM 3146 O O . LYS A 1 374 ? -16.634 -18.689 -6.040 1.00 93.50 374 LYS A O 1
ATOM 3151 N N . LYS A 1 375 ? -17.195 -16.931 -7.340 1.00 92.12 375 LYS A N 1
ATOM 3152 C CA . LYS A 1 375 ? -16.234 -17.206 -8.425 1.00 92.12 375 LYS A CA 1
ATOM 3153 C C . LYS A 1 375 ? -14.798 -17.271 -7.896 1.00 92.12 375 LYS A C 1
ATOM 3155 O O . LYS A 1 375 ? -14.082 -18.228 -8.175 1.00 92.12 375 LYS A O 1
ATOM 3160 N N . LEU A 1 376 ? -14.402 -16.303 -7.064 1.00 94.00 376 LEU A N 1
ATOM 3161 C CA . LEU A 1 376 ? -13.094 -16.294 -6.401 1.00 94.00 376 LEU A CA 1
ATOM 3162 C C . LEU A 1 376 ? -12.856 -17.559 -5.562 1.00 94.00 376 LEU A C 1
ATOM 3164 O O . LEU A 1 376 ? -11.777 -18.148 -5.608 1.00 94.00 376 LEU A O 1
ATOM 3168 N N . SER A 1 377 ? -13.854 -17.967 -4.775 1.00 91.06 377 SER A N 1
ATOM 3169 C CA . SER A 1 377 ? -13.766 -19.143 -3.913 1.00 91.06 377 SER A CA 1
ATOM 3170 C C . SER A 1 377 ? -13.667 -20.432 -4.723 1.00 91.06 377 SER A C 1
ATOM 3172 O O . SER A 1 377 ? -12.920 -21.322 -4.323 1.00 91.06 377 SER A O 1
ATOM 3174 N N . ASP A 1 378 ? -14.386 -20.538 -5.839 1.00 88.62 378 ASP A N 1
ATOM 3175 C CA . ASP A 1 378 ? -14.337 -21.708 -6.718 1.00 88.62 378 ASP A CA 1
ATOM 3176 C C . ASP A 1 378 ? -12.948 -21.858 -7.345 1.00 88.62 378 ASP A C 1
ATOM 3178 O O . ASP A 1 378 ? -12.343 -22.926 -7.256 1.00 88.62 378 ASP A O 1
ATOM 3182 N N . ILE A 1 379 ? -12.397 -20.766 -7.882 1.00 87.94 379 ILE A N 1
ATOM 3183 C CA . ILE A 1 379 ? -11.033 -20.712 -8.429 1.00 87.94 379 ILE A CA 1
ATOM 3184 C C . ILE A 1 379 ? -10.010 -21.084 -7.349 1.00 87.94 379 ILE A C 1
ATOM 3186 O O . ILE A 1 379 ? -9.158 -21.948 -7.554 1.00 87.94 379 ILE A O 1
ATOM 3190 N N . SER A 1 380 ? -10.139 -20.499 -6.156 1.00 88.19 380 SER A N 1
ATOM 3191 C CA . SER A 1 380 ? -9.214 -20.765 -5.056 1.00 88.19 380 SER A CA 1
ATOM 3192 C C . SER A 1 380 ? -9.248 -22.222 -4.578 1.00 88.19 380 SER A C 1
ATOM 3194 O O . SER A 1 380 ? -8.208 -22.798 -4.256 1.00 88.19 380 SER A O 1
ATOM 3196 N N . ASN A 1 381 ? -10.433 -22.841 -4.560 1.00 85.44 381 ASN A N 1
ATOM 3197 C CA . ASN A 1 381 ? -10.593 -24.259 -4.242 1.00 85.44 381 ASN A CA 1
ATOM 3198 C C . ASN A 1 381 ? -9.978 -25.165 -5.319 1.00 85.44 381 ASN A C 1
ATOM 3200 O O . ASN A 1 381 ? -9.400 -26.193 -4.968 1.00 85.44 381 ASN A O 1
ATOM 3204 N N . LYS A 1 382 ? -10.099 -24.788 -6.600 1.00 83.81 382 LYS A N 1
ATOM 3205 C CA . LYS A 1 382 ? -9.563 -25.545 -7.740 1.00 83.81 382 LYS A CA 1
ATOM 3206 C C . LYS A 1 382 ? -8.028 -25.544 -7.776 1.00 83.81 382 LYS A C 1
ATOM 3208 O O . LYS A 1 382 ? -7.438 -26.604 -7.948 1.00 83.81 382 LYS A O 1
ATOM 3213 N N . ILE A 1 383 ? -7.382 -24.385 -7.616 1.00 82.81 383 ILE A N 1
ATOM 3214 C CA . ILE A 1 383 ? -5.934 -24.243 -7.878 1.00 82.81 383 ILE A CA 1
ATOM 3215 C C . ILE A 1 383 ? -5.097 -24.411 -6.613 1.00 82.81 383 ILE A C 1
ATOM 3217 O O . ILE A 1 383 ? -4.076 -25.096 -6.619 1.00 82.81 383 ILE A O 1
ATOM 3221 N N . HIS A 1 384 ? -5.492 -23.753 -5.521 1.00 76.81 384 HIS A N 1
ATOM 3222 C CA . HIS A 1 384 ? -4.569 -23.531 -4.413 1.00 76.81 384 HIS A CA 1
ATOM 3223 C C . HIS A 1 384 ? -4.676 -24.578 -3.299 1.00 76.81 384 HIS A C 1
ATOM 3225 O O . HIS A 1 384 ? -3.869 -24.573 -2.367 1.00 76.81 384 HIS A O 1
ATOM 3231 N N . GLY A 1 385 ? -5.669 -25.469 -3.358 1.00 69.31 385 GLY A N 1
ATOM 3232 C CA . GLY A 1 385 ? -5.961 -26.436 -2.300 1.00 69.31 385 GLY A CA 1
ATOM 3233 C C . GLY A 1 385 ? -6.278 -25.776 -0.946 1.00 69.31 385 GLY A C 1
ATOM 3234 O O . GLY A 1 385 ? -6.073 -24.585 -0.716 1.00 69.31 385 GLY A O 1
ATOM 3235 N N . SER A 1 386 ? -6.761 -26.554 0.026 1.00 69.06 386 SER A N 1
ATOM 3236 C CA . SER A 1 386 ? -7.251 -26.004 1.305 1.00 69.06 386 SER A CA 1
ATOM 3237 C C . SER A 1 386 ? -6.176 -25.427 2.243 1.00 69.06 386 SER A C 1
ATOM 3239 O O . SER A 1 386 ? -6.506 -25.049 3.369 1.00 69.06 386 SER A O 1
ATOM 3241 N N . ASN A 1 387 ? -4.904 -25.413 1.828 1.00 68.31 387 ASN A N 1
ATOM 3242 C CA . ASN A 1 387 ? -3.750 -25.133 2.687 1.00 68.31 387 ASN A CA 1
ATOM 3243 C C . ASN A 1 387 ? -2.896 -23.935 2.231 1.00 68.31 387 ASN A C 1
ATOM 3245 O O . ASN A 1 387 ? -2.069 -23.473 3.015 1.00 68.31 387 ASN A O 1
ATOM 3249 N N . SER A 1 388 ? -3.107 -23.408 1.026 1.00 78.19 388 SER A N 1
ATOM 3250 C CA . SER A 1 388 ? -2.366 -22.262 0.469 1.00 78.19 388 SER A CA 1
ATOM 3251 C C . SER A 1 388 ? -2.677 -20.925 1.140 1.00 78.19 388 SER A C 1
ATOM 3253 O O . SER A 1 388 ? -3.758 -20.721 1.703 1.00 78.19 388 SER A O 1
ATOM 3255 N N . ASN A 1 389 ? -1.757 -19.961 1.022 1.00 77.69 389 ASN A N 1
ATOM 3256 C CA . ASN A 1 389 ? -2.001 -18.599 1.493 1.00 77.69 389 ASN A CA 1
ATOM 3257 C C . ASN A 1 389 ? -3.202 -17.950 0.776 1.00 77.69 389 ASN A C 1
ATOM 3259 O O . ASN A 1 389 ? -4.062 -17.386 1.449 1.00 77.69 389 ASN A O 1
ATOM 3263 N N . GLN A 1 390 ? -3.327 -18.121 -0.541 1.00 82.81 390 GLN A N 1
ATOM 3264 C CA . GLN A 1 390 ? -4.422 -17.588 -1.360 1.00 82.81 390 GLN A CA 1
ATOM 3265 C C . GLN A 1 390 ? -5.801 -18.095 -0.912 1.00 82.81 390 GLN A C 1
ATOM 3267 O O . GLN A 1 390 ? -6.742 -17.306 -0.764 1.00 82.81 390 GLN A O 1
ATOM 3272 N N . TYR A 1 391 ? -5.928 -19.391 -0.595 1.00 84.56 391 TYR A N 1
ATOM 3273 C CA . TYR A 1 391 ? -7.166 -19.942 -0.036 1.00 84.56 391 TYR A CA 1
ATOM 3274 C C . TYR A 1 391 ? -7.554 -19.233 1.257 1.00 84.56 391 TYR A C 1
ATOM 3276 O O . TYR A 1 391 ? -8.695 -18.810 1.457 1.00 84.56 391 TYR A O 1
ATOM 3284 N N . TRP A 1 392 ? -6.596 -19.042 2.152 1.00 83.62 392 TRP A N 1
ATOM 3285 C CA . TRP A 1 392 ? -6.864 -18.377 3.414 1.00 83.62 392 TRP A CA 1
ATOM 3286 C C . TRP A 1 392 ? -7.130 -16.876 3.283 1.00 83.62 392 TRP A C 1
ATOM 3288 O O . TRP A 1 392 ? -7.959 -16.354 4.032 1.00 83.62 392 TRP A O 1
ATOM 3298 N N . GLU A 1 393 ? -6.455 -16.181 2.370 1.00 85.75 393 GLU A N 1
ATOM 3299 C CA . GLU A 1 393 ? -6.744 -14.782 2.049 1.00 85.75 393 GLU A CA 1
ATOM 3300 C C . GLU A 1 393 ? -8.182 -14.628 1.561 1.00 85.75 393 GLU A C 1
ATOM 3302 O O . GLU A 1 393 ? -8.912 -13.774 2.071 1.00 85.75 393 GLU A O 1
ATOM 3307 N N . THR A 1 394 ? -8.635 -15.550 0.711 1.00 89.06 394 THR A N 1
ATOM 3308 C CA . THR A 1 394 ? -10.031 -15.656 0.271 1.00 89.06 394 THR A CA 1
ATOM 3309 C C . THR A 1 394 ? -10.980 -15.820 1.471 1.00 89.06 394 THR A C 1
ATOM 3311 O O . THR A 1 394 ? -11.957 -15.082 1.609 1.00 89.06 394 THR A O 1
ATOM 3314 N N . GLN A 1 395 ? -10.669 -16.699 2.434 1.00 89.94 395 GLN A N 1
ATOM 3315 C CA . GLN A 1 395 ? -11.494 -16.861 3.646 1.00 89.94 395 GLN A CA 1
ATOM 3316 C C . GLN A 1 395 ? -11.501 -15.623 4.565 1.00 89.94 395 GLN A C 1
ATOM 3318 O O . GLN A 1 395 ? -12.504 -15.333 5.232 1.00 89.94 395 GLN A O 1
ATOM 3323 N N . ILE A 1 396 ? -10.389 -14.887 4.634 1.00 90.12 396 ILE A N 1
ATOM 3324 C CA . ILE A 1 396 ? -10.306 -13.629 5.387 1.00 90.12 396 ILE A CA 1
ATOM 3325 C C . ILE A 1 396 ? -11.168 -12.562 4.710 1.00 90.12 396 ILE A C 1
ATOM 3327 O O . ILE A 1 396 ? -11.896 -11.862 5.415 1.00 90.12 396 ILE A O 1
ATOM 3331 N N . LEU A 1 397 ? -11.131 -12.464 3.379 1.00 92.12 397 LEU A N 1
ATOM 3332 C CA . LEU A 1 397 ? -11.968 -11.545 2.610 1.00 92.12 397 LEU A CA 1
ATOM 3333 C C . LEU A 1 397 ? -13.459 -11.830 2.831 1.00 92.12 397 LEU A C 1
ATOM 3335 O O . LEU A 1 397 ? -14.203 -10.904 3.143 1.00 92.12 397 LEU A O 1
ATOM 3339 N N . ASN A 1 398 ? -13.873 -13.102 2.823 1.00 91.69 398 ASN A N 1
ATOM 3340 C CA . ASN A 1 398 ? -15.242 -13.492 3.181 1.00 91.69 398 ASN A CA 1
ATOM 3341 C C . ASN A 1 398 ? -15.652 -12.956 4.563 1.00 91.69 398 ASN A C 1
ATOM 3343 O O . ASN A 1 398 ? -16.681 -12.308 4.728 1.00 91.69 398 ASN A O 1
ATOM 3347 N N . SER A 1 399 ? -14.784 -13.148 5.562 1.00 91.12 399 SER A N 1
ATOM 3348 C CA . SER A 1 399 ? -15.032 -12.650 6.922 1.00 91.12 399 SER A CA 1
ATOM 3349 C C . SER A 1 399 ? -15.179 -11.119 6.953 1.00 91.12 399 SER A C 1
ATOM 3351 O O . SER A 1 399 ? -15.956 -10.584 7.742 1.00 91.12 399 SER A O 1
ATOM 3353 N N . GLN A 1 400 ? -14.449 -10.391 6.098 1.00 90.31 400 GLN A N 1
ATOM 3354 C CA . GLN A 1 400 ? -14.558 -8.932 5.979 1.00 90.31 400 GLN A CA 1
ATOM 3355 C C . GLN A 1 400 ? -15.881 -8.498 5.352 1.00 90.31 400 GLN A C 1
ATOM 3357 O O . GLN A 1 400 ? -16.477 -7.540 5.844 1.00 90.31 400 GLN A O 1
ATOM 3362 N N . ILE A 1 401 ? -16.338 -9.207 4.319 1.00 89.88 401 ILE A N 1
ATOM 3363 C CA . ILE A 1 401 ? -17.628 -8.960 3.669 1.00 89.88 401 ILE A CA 1
ATOM 3364 C C . ILE A 1 401 ? -18.754 -9.186 4.680 1.00 89.88 401 ILE A C 1
ATOM 3366 O O . ILE A 1 401 ? -19.502 -8.252 4.956 1.00 89.88 401 ILE A O 1
ATOM 3370 N N . LEU A 1 402 ? -18.797 -10.358 5.328 1.00 88.00 402 LEU A N 1
ATOM 3371 C CA . LEU A 1 402 ? -19.799 -10.699 6.350 1.00 88.00 402 LEU A CA 1
ATOM 3372 C C . LEU A 1 402 ? -19.878 -9.650 7.468 1.00 88.00 402 LEU A C 1
ATOM 3374 O O . LEU A 1 402 ? -20.964 -9.237 7.865 1.00 88.00 402 LEU A O 1
ATOM 3378 N N . GLN A 1 403 ? -18.731 -9.156 7.951 1.00 85.38 403 GLN A N 1
ATOM 3379 C CA . GLN A 1 403 ? -18.724 -8.098 8.964 1.00 85.38 403 GLN A CA 1
ATOM 3380 C C . GLN A 1 403 ? -19.447 -6.832 8.488 1.00 85.38 403 GLN A C 1
ATOM 3382 O O . GLN A 1 403 ? -20.119 -6.181 9.284 1.00 85.38 403 GLN A O 1
ATOM 3387 N N . GLU A 1 404 ? -19.281 -6.446 7.228 1.00 83.50 404 GLU A N 1
ATOM 3388 C CA . GLU A 1 404 ? -19.821 -5.181 6.715 1.00 83.50 404 GLU A CA 1
ATOM 3389 C C . GLU A 1 404 ? -21.263 -5.308 6.230 1.00 83.50 404 GLU A C 1
ATOM 3391 O O . GLU A 1 404 ? -21.965 -4.304 6.138 1.00 83.50 404 GLU A O 1
ATOM 3396 N N . MET A 1 405 ? -21.728 -6.545 6.062 1.00 82.50 405 MET A N 1
ATOM 3397 C CA . MET A 1 405 ? -23.140 -6.906 5.958 1.00 82.50 405 MET A CA 1
ATOM 3398 C C . MET A 1 405 ? -23.894 -6.856 7.296 1.00 82.50 405 MET A C 1
ATOM 3400 O O . MET A 1 405 ? -25.114 -6.979 7.318 1.00 82.50 405 MET A O 1
ATOM 3404 N N . GLY A 1 406 ? -23.191 -6.673 8.419 1.00 81.44 406 GLY A N 1
ATOM 3405 C CA . GLY A 1 406 ? -23.778 -6.732 9.761 1.00 81.44 406 GLY A CA 1
ATOM 3406 C C . GLY A 1 406 ? -23.792 -8.137 10.373 1.00 81.44 406 GLY A C 1
ATOM 3407 O O . GLY A 1 406 ? -24.160 -8.292 11.534 1.00 81.44 406 GLY A O 1
ATOM 3408 N N . GLU A 1 407 ? -23.297 -9.153 9.664 1.00 85.00 407 GLU A N 1
ATOM 3409 C CA . GLU A 1 407 ? -23.197 -10.545 10.124 1.00 85.00 407 GLU A CA 1
ATOM 3410 C C . GLU A 1 407 ? -21.909 -10.782 10.933 1.00 85.00 407 GLU A C 1
ATOM 3412 O O . GLU A 1 407 ? -21.093 -11.674 10.675 1.00 85.00 407 GLU A O 1
ATOM 3417 N N . GLY A 1 408 ? -21.689 -9.941 11.944 1.00 83.19 408 GLY A N 1
ATOM 3418 C CA . GLY A 1 408 ? -20.443 -9.920 12.702 1.00 83.19 408 GLY A CA 1
ATOM 3419 C C . GLY A 1 408 ? -20.110 -11.242 13.411 1.00 83.19 408 GLY A C 1
ATOM 3420 O O . GLY A 1 408 ? -18.937 -11.629 13.493 1.00 83.19 408 GLY A O 1
ATOM 3421 N N . GLN A 1 409 ? -21.110 -11.953 13.931 1.00 84.38 409 GLN A N 1
ATOM 3422 C CA . GLN A 1 409 ? -20.884 -13.208 14.653 1.00 84.38 409 GLN A CA 1
ATOM 3423 C C . GLN A 1 409 ? -20.383 -14.322 13.721 1.00 84.38 409 GLN A C 1
ATOM 3425 O O . GLN A 1 409 ? -19.430 -15.028 14.071 1.00 84.38 409 GLN A O 1
ATOM 3430 N N . GLU A 1 410 ? -20.947 -14.432 12.515 1.00 88.12 410 GLU A N 1
ATOM 3431 C CA . GLU A 1 410 ? -20.513 -15.424 11.527 1.00 88.12 410 GLU A CA 1
ATOM 3432 C C . GLU A 1 410 ? -19.115 -15.086 10.991 1.00 88.12 410 GLU A C 1
ATOM 3434 O O . GLU A 1 410 ? -18.255 -15.967 10.924 1.00 88.12 410 GLU A O 1
ATOM 3439 N N . ALA A 1 411 ? -18.814 -13.800 10.759 1.00 88.25 411 ALA A N 1
ATOM 3440 C CA . ALA A 1 411 ? -17.461 -13.347 10.422 1.00 88.25 411 ALA A CA 1
ATOM 3441 C C . ALA A 1 411 ? -16.416 -13.803 11.460 1.00 88.25 411 ALA A C 1
ATOM 3443 O O . ALA A 1 411 ? -15.328 -14.277 11.117 1.00 88.25 411 ALA A O 1
ATOM 3444 N N . LEU A 1 412 ? -16.746 -13.706 12.754 1.00 87.50 412 LEU A N 1
ATOM 3445 C CA . LEU A 1 412 ? -15.859 -14.139 13.836 1.00 87.50 412 LEU A CA 1
ATOM 3446 C C . LEU A 1 412 ? -15.707 -15.653 13.913 1.00 87.50 412 LEU A C 1
ATOM 3448 O O . LEU A 1 412 ? -14.615 -16.150 14.198 1.00 87.50 412 LEU A O 1
ATOM 3452 N N . LYS A 1 413 ? -16.786 -16.396 13.683 1.00 89.75 413 LYS A N 1
ATOM 3453 C CA . LYS A 1 413 ? -16.754 -17.857 13.617 1.00 89.75 413 LYS A CA 1
ATOM 3454 C C . LYS A 1 413 ? -15.878 -18.327 12.456 1.00 89.75 413 LYS A C 1
ATOM 3456 O O . LYS A 1 413 ? -15.024 -19.195 12.660 1.00 89.75 413 LYS A O 1
ATOM 3461 N N . GLN A 1 414 ? -16.010 -17.697 11.290 1.00 90.12 414 GLN A N 1
ATOM 3462 C CA . GLN A 1 414 ? -15.221 -18.018 10.106 1.00 90.12 414 GLN A CA 1
ATOM 3463 C C . GLN A 1 414 ? -13.732 -17.749 10.328 1.00 90.12 414 GLN A C 1
ATOM 3465 O O . GLN A 1 414 ? -12.909 -18.648 10.146 1.00 90.12 414 GLN A O 1
ATOM 3470 N N . ILE A 1 415 ? -13.358 -16.569 10.827 1.00 89.44 415 ILE A N 1
ATOM 3471 C CA . ILE A 1 415 ? -11.939 -16.277 11.054 1.00 89.44 415 ILE A CA 1
ATOM 3472 C C . ILE A 1 415 ? -11.327 -17.125 12.183 1.00 89.44 415 ILE A C 1
ATOM 3474 O O . ILE A 1 415 ? -10.168 -17.529 12.084 1.00 89.44 415 ILE A O 1
ATOM 3478 N N . LYS A 1 416 ? -12.095 -17.486 13.225 1.00 89.12 416 LYS A N 1
ATOM 3479 C CA . LYS A 1 416 ? -11.655 -18.458 14.248 1.00 89.12 416 LYS A CA 1
ATOM 3480 C C . LYS A 1 416 ? -11.352 -19.821 13.623 1.00 89.12 416 LYS A C 1
ATOM 3482 O O . LYS A 1 416 ? -10.326 -20.426 13.946 1.00 89.12 416 LYS A O 1
ATOM 3487 N N . LYS A 1 417 ? -12.219 -20.299 12.723 1.00 89.81 417 LYS A N 1
ATOM 3488 C CA . LYS A 1 417 ? -12.020 -21.547 11.970 1.00 89.81 417 LYS A CA 1
ATOM 3489 C C . LYS A 1 417 ? -10.746 -21.472 11.123 1.00 89.81 417 LYS A C 1
ATOM 3491 O O . LYS A 1 417 ? -9.949 -22.409 11.167 1.00 89.81 417 LYS A O 1
ATOM 3496 N N . THR A 1 418 ? -10.514 -20.351 10.442 1.00 88.38 418 THR A N 1
ATOM 3497 C CA . THR A 1 418 ? -9.296 -20.092 9.657 1.00 88.38 418 THR A CA 1
ATOM 3498 C C . THR A 1 418 ? -8.032 -20.139 10.517 1.00 88.38 418 THR A C 1
ATOM 3500 O O . THR A 1 418 ? -7.102 -20.866 10.176 1.00 88.38 418 THR A O 1
ATOM 3503 N N . ILE A 1 419 ? -8.006 -19.467 11.677 1.00 87.69 419 ILE A N 1
ATOM 3504 C CA . ILE A 1 419 ? -6.861 -19.521 12.609 1.00 87.69 419 ILE A CA 1
ATOM 3505 C C . ILE A 1 419 ? -6.599 -20.960 13.067 1.00 87.69 419 ILE A C 1
ATOM 3507 O O . ILE A 1 419 ? -5.452 -21.404 13.070 1.00 87.69 419 ILE A O 1
ATOM 3511 N N . LYS A 1 420 ? -7.652 -21.702 13.445 1.00 87.56 420 LYS A N 1
ATOM 3512 C CA . LYS A 1 420 ? -7.525 -23.090 13.916 1.00 87.56 420 LYS A CA 1
ATOM 3513 C C . LYS A 1 420 ? -6.940 -24.003 12.840 1.00 87.56 420 LYS A C 1
ATOM 3515 O O . LYS A 1 420 ? -6.117 -24.848 13.170 1.00 87.56 420 LYS A O 1
ATOM 3520 N N . LYS A 1 421 ? -7.358 -23.851 11.579 1.00 85.94 421 LYS A N 1
ATOM 3521 C CA . LYS A 1 421 ? -6.812 -24.641 10.469 1.00 85.94 421 LYS A CA 1
ATOM 3522 C C . LYS A 1 421 ? -5.370 -24.238 10.141 1.00 85.94 421 LYS A C 1
ATOM 3524 O O . LYS A 1 421 ? -4.521 -25.118 10.093 1.00 85.94 421 LYS A O 1
ATOM 3529 N N . ARG A 1 422 ? -5.068 -22.935 10.031 1.00 86.19 422 ARG A N 1
ATOM 3530 C CA . ARG A 1 422 ? -3.697 -22.432 9.803 1.00 86.19 422 ARG A CA 1
ATOM 3531 C C . ARG A 1 422 ? -2.713 -22.951 10.856 1.00 86.19 422 ARG A C 1
ATOM 3533 O O . ARG A 1 422 ? -1.669 -23.466 10.488 1.00 86.19 422 ARG A O 1
ATOM 3540 N N . LYS A 1 423 ? -3.083 -22.928 12.145 1.00 83.94 423 LYS A N 1
ATOM 3541 C CA . LYS A 1 423 ? -2.263 -23.466 13.252 1.00 83.94 423 LYS A CA 1
ATOM 3542 C C . LYS A 1 423 ? -1.964 -24.975 13.164 1.00 83.94 423 LYS A C 1
ATOM 3544 O O . LYS A 1 423 ? -1.081 -25.431 13.878 1.00 83.94 423 LYS A O 1
ATOM 3549 N N . LYS A 1 424 ? -2.721 -25.757 12.381 1.00 85.50 424 LYS A N 1
ATOM 3550 C CA . LYS A 1 424 ? -2.468 -27.199 12.192 1.00 85.50 424 LYS A CA 1
ATOM 3551 C C . LYS A 1 424 ? -1.453 -27.493 11.088 1.00 85.50 424 LYS A C 1
ATOM 3553 O O . LYS A 1 424 ? -0.882 -28.573 11.095 1.00 85.50 424 LYS A O 1
ATOM 3558 N N . ILE A 1 425 ? -1.315 -26.583 10.127 1.00 83.38 425 ILE A N 1
ATOM 3559 C CA . ILE A 1 425 ? -0.544 -26.794 8.894 1.00 83.38 425 ILE A CA 1
ATOM 3560 C C . ILE A 1 425 ? 0.764 -26.010 8.946 1.00 83.38 425 ILE A C 1
ATOM 3562 O O . ILE A 1 425 ? 1.802 -26.506 8.533 1.00 83.38 425 ILE A O 1
ATOM 3566 N N . LEU A 1 426 ? 0.696 -24.776 9.439 1.00 79.25 426 LEU A N 1
ATOM 3567 C CA . LEU A 1 426 ? 1.826 -23.868 9.500 1.00 79.25 426 LEU A CA 1
ATOM 3568 C C . LEU A 1 426 ? 2.532 -23.992 10.844 1.00 79.25 426 LEU A C 1
ATOM 3570 O O . LEU A 1 426 ? 1.892 -24.194 11.883 1.00 79.25 426 LEU A O 1
ATOM 3574 N N . GLU A 1 427 ? 3.845 -23.788 10.818 1.00 73.00 427 GLU A N 1
ATOM 3575 C CA . GLU A 1 427 ? 4.647 -23.659 12.027 1.00 73.00 427 GLU A CA 1
ATOM 3576 C C . GLU A 1 427 ? 4.090 -22.554 12.934 1.00 73.00 427 GLU A C 1
ATOM 3578 O O . GLU A 1 427 ? 3.509 -21.553 12.490 1.00 73.00 427 GLU A O 1
ATOM 3583 N N . LYS A 1 428 ? 4.245 -22.733 14.249 1.00 69.56 428 LYS A N 1
ATOM 3584 C CA . LYS A 1 428 ? 3.839 -21.703 15.211 1.00 69.56 428 LYS A CA 1
ATOM 3585 C C . LYS A 1 428 ? 4.602 -20.406 14.890 1.00 69.56 428 LYS A C 1
ATOM 3587 O O . LYS A 1 428 ? 5.717 -20.433 14.400 1.00 69.56 428 LYS A O 1
ATOM 3592 N N . GLY A 1 429 ? 3.973 -19.248 15.089 1.00 64.44 429 GLY A N 1
ATOM 3593 C CA . GLY A 1 429 ? 4.610 -17.957 14.783 1.00 64.44 429 GLY A CA 1
ATOM 3594 C C . GLY A 1 429 ? 4.757 -17.606 13.291 1.00 64.44 429 GLY A C 1
ATOM 3595 O O . GLY A 1 429 ? 5.291 -16.538 12.992 1.00 64.44 429 GLY A O 1
ATOM 3596 N N . HIS A 1 430 ? 4.247 -18.425 12.358 1.00 74.56 430 HIS A N 1
ATOM 3597 C CA . HIS A 1 430 ? 4.240 -18.095 10.926 1.00 74.56 430 HIS A CA 1
ATOM 3598 C C . HIS A 1 430 ? 3.534 -16.752 10.639 1.00 74.56 430 HIS A C 1
ATOM 3600 O O . HIS A 1 430 ? 2.520 -16.421 11.270 1.00 74.56 430 HIS A O 1
ATOM 3606 N N . ASN A 1 431 ? 4.035 -15.993 9.653 1.00 75.38 431 ASN A N 1
ATOM 3607 C CA . ASN A 1 431 ? 3.538 -14.653 9.284 1.00 75.38 431 ASN A CA 1
ATOM 3608 C C . ASN A 1 431 ? 2.025 -14.631 9.069 1.00 75.38 431 ASN A C 1
ATOM 3610 O O . ASN A 1 431 ? 1.314 -13.767 9.586 1.00 75.38 431 ASN A O 1
ATOM 3614 N N . ASP A 1 432 ? 1.527 -15.640 8.370 1.00 77.31 432 ASP A N 1
ATOM 3615 C CA . ASP A 1 432 ? 0.116 -15.775 8.035 1.00 77.31 432 ASP A CA 1
ATOM 3616 C C . ASP A 1 432 ? -0.763 -16.000 9.267 1.00 77.31 432 ASP A C 1
ATOM 3618 O O . ASP A 1 432 ? -1.885 -15.487 9.343 1.00 77.31 432 ASP A O 1
ATOM 3622 N N . ILE A 1 433 ? -0.263 -16.720 10.278 1.00 81.06 433 ILE A N 1
ATOM 3623 C CA . ILE A 1 433 ? -0.981 -16.900 11.545 1.00 81.06 433 ILE A CA 1
ATOM 3624 C C . ILE A 1 433 ? -1.111 -15.546 12.236 1.00 81.06 433 ILE A C 1
ATOM 3626 O O . ILE A 1 433 ? -2.225 -15.161 12.601 1.00 81.06 433 ILE A O 1
ATOM 3630 N N . ILE A 1 434 ? -0.010 -14.799 12.348 1.00 81.12 434 ILE A N 1
ATOM 3631 C CA . ILE A 1 434 ? 0.008 -13.473 12.977 1.00 81.12 434 ILE A CA 1
ATOM 3632 C C . ILE A 1 434 ? -0.915 -12.520 12.221 1.00 81.12 434 ILE A C 1
ATOM 3634 O O . ILE A 1 434 ? -1.742 -11.846 12.833 1.00 81.12 434 ILE A O 1
ATOM 3638 N N . TYR A 1 435 ? -0.854 -12.498 10.889 1.00 83.75 435 TYR A N 1
ATOM 3639 C CA . TYR A 1 435 ? -1.760 -11.704 10.065 1.00 83.75 435 TYR A CA 1
ATOM 3640 C C . TYR A 1 435 ? -3.232 -12.034 10.356 1.00 83.75 435 TYR A C 1
ATOM 3642 O O . TYR A 1 435 ? -4.025 -11.130 10.635 1.00 83.75 435 TYR A O 1
ATOM 3650 N N . THR A 1 436 ? -3.597 -13.320 10.387 1.00 86.19 436 THR A N 1
ATOM 3651 C CA . THR A 1 436 ? -4.975 -13.755 10.691 1.00 86.19 436 THR A CA 1
ATOM 3652 C C . THR A 1 436 ? -5.402 -13.372 12.103 1.00 86.19 436 THR A C 1
ATOM 3654 O O . THR A 1 436 ? -6.518 -12.900 12.310 1.00 86.19 436 THR A O 1
ATOM 3657 N N . GLN A 1 437 ? -4.521 -13.554 13.088 1.00 89.06 437 GLN A N 1
ATOM 3658 C CA . GLN A 1 437 ? -4.769 -13.190 14.482 1.00 89.06 437 GLN A CA 1
ATOM 3659 C C . GLN A 1 437 ? -5.012 -11.687 14.614 1.00 89.06 437 GLN A C 1
ATOM 3661 O O . GLN A 1 437 ? -5.989 -11.280 15.240 1.00 89.06 437 GLN A O 1
ATOM 3666 N N . ARG A 1 438 ? -4.195 -10.853 13.960 1.00 89.25 438 ARG A N 1
ATOM 3667 C CA . ARG A 1 438 ? -4.395 -9.399 13.920 1.00 89.25 438 ARG A CA 1
ATOM 3668 C C . ARG A 1 438 ? -5.737 -9.035 13.299 1.00 89.25 438 ARG A C 1
ATOM 3670 O O . ARG A 1 438 ? -6.448 -8.196 13.847 1.00 89.25 438 ARG A O 1
ATOM 3677 N N . LYS A 1 439 ? -6.115 -9.676 12.187 1.00 88.75 439 LYS A N 1
ATOM 3678 C CA . LYS A 1 439 ? -7.441 -9.488 11.581 1.00 88.75 439 LYS A CA 1
ATOM 3679 C C . LYS A 1 439 ? -8.543 -9.852 12.565 1.00 88.75 439 LYS A C 1
ATOM 3681 O O . LYS A 1 439 ? -9.441 -9.045 12.766 1.00 88.75 439 LYS A O 1
ATOM 3686 N N . TYR A 1 440 ? -8.444 -10.992 13.242 1.00 89.75 440 TYR A N 1
ATOM 3687 C CA . TYR A 1 440 ? -9.408 -11.405 14.260 1.00 89.75 440 TYR A CA 1
ATOM 3688 C C . TYR A 1 440 ? -9.541 -10.384 15.398 1.00 89.75 440 TYR A C 1
ATOM 3690 O O . TYR A 1 440 ? -10.661 -10.022 15.749 1.00 89.75 440 TYR A O 1
ATOM 3698 N N . ILE A 1 441 ? -8.434 -9.833 15.907 1.00 88.75 441 ILE A N 1
ATOM 3699 C CA . ILE A 1 441 ? -8.476 -8.742 16.896 1.00 88.75 441 ILE A CA 1
ATOM 3700 C C . ILE A 1 441 ? -9.188 -7.502 16.334 1.00 88.75 441 ILE A C 1
ATOM 3702 O O . ILE A 1 441 ? -10.018 -6.915 17.022 1.00 88.75 441 ILE A O 1
ATOM 3706 N N . GLN A 1 442 ? -8.927 -7.129 15.078 1.00 85.31 442 GLN A N 1
ATOM 3707 C CA . GLN A 1 442 ? -9.616 -6.013 14.415 1.00 85.31 442 GLN A CA 1
ATOM 3708 C C . GLN A 1 442 ? -11.122 -6.265 14.230 1.00 85.31 442 GLN A C 1
ATOM 3710 O O . GLN A 1 442 ? -11.907 -5.321 14.293 1.00 85.31 442 GLN A O 1
ATOM 3715 N N . PHE A 1 443 ? -11.544 -7.514 14.009 1.00 84.31 443 PHE A N 1
ATOM 3716 C CA . PHE A 1 443 ? -12.965 -7.867 13.972 1.00 84.31 443 PHE A CA 1
ATOM 3717 C C . PHE A 1 443 ? -13.616 -7.706 15.345 1.00 84.31 443 PHE A C 1
ATOM 3719 O O . PHE A 1 443 ? -14.687 -7.108 15.430 1.00 84.31 443 PHE A O 1
ATOM 3726 N N . LEU A 1 444 ? -12.954 -8.185 16.404 1.00 84.50 444 LEU A N 1
ATOM 3727 C CA . LEU A 1 444 ? -13.454 -8.080 17.776 1.00 84.50 444 LEU A CA 1
ATOM 3728 C C . LEU A 1 444 ? -13.622 -6.622 18.221 1.00 84.50 444 LEU A C 1
ATOM 3730 O O . LEU A 1 444 ? -14.631 -6.298 18.827 1.00 84.50 444 LEU A O 1
ATOM 3734 N N . THR A 1 445 ? -12.674 -5.734 17.903 1.00 79.06 445 THR A N 1
ATOM 3735 C CA . THR A 1 445 ? -12.738 -4.322 18.331 1.00 79.06 445 THR A CA 1
ATOM 3736 C C . THR A 1 445 ? -13.748 -3.475 17.559 1.00 79.06 445 THR A C 1
ATOM 3738 O O . THR A 1 445 ? -14.119 -2.401 18.023 1.00 79.06 445 THR A O 1
ATOM 3741 N N . LYS A 1 446 ? -14.186 -3.923 16.378 1.00 74.31 446 LYS A N 1
ATOM 3742 C CA . LYS A 1 446 ? -15.183 -3.221 15.558 1.00 74.31 446 LYS A CA 1
ATOM 3743 C C . LYS A 1 446 ? -16.631 -3.508 15.965 1.00 74.31 446 LYS A C 1
ATOM 3745 O O . LYS A 1 446 ? -17.507 -2.732 15.597 1.00 74.31 446 LYS A O 1
ATOM 3750 N N . GLN A 1 447 ? -16.906 -4.620 16.643 1.00 69.44 447 GLN A N 1
ATOM 3751 C CA . GLN A 1 447 ? -18.270 -4.956 17.049 1.00 69.44 447 GLN A CA 1
ATOM 3752 C C . GLN A 1 447 ? -18.606 -4.232 18.347 1.00 69.44 447 GLN A C 1
ATOM 3754 O O . GLN A 1 447 ? -18.001 -4.510 19.376 1.00 69.44 447 GLN A O 1
ATOM 3759 N N . ALA A 1 448 ? -19.583 -3.323 18.298 1.00 55.44 448 ALA A N 1
ATOM 3760 C CA . ALA A 1 448 ? -20.064 -2.602 19.478 1.00 55.44 448 ALA A CA 1
ATOM 3761 C C . ALA A 1 448 ? -20.566 -3.554 20.584 1.00 55.44 448 ALA A C 1
ATOM 3763 O O . ALA A 1 448 ? -20.462 -3.240 21.765 1.00 55.44 448 ALA A O 1
ATOM 3764 N N . GLU A 1 449 ? -21.053 -4.736 20.193 1.00 50.91 449 GLU A N 1
ATOM 3765 C CA . GLU A 1 449 ? -21.569 -5.775 21.090 1.00 50.91 449 GLU A CA 1
ATOM 3766 C C . GLU A 1 449 ? -20.469 -6.659 21.708 1.00 50.91 449 GLU A C 1
ATOM 3768 O O . GLU A 1 449 ? -20.704 -7.318 22.721 1.00 50.91 449 GLU A O 1
ATOM 3773 N N . ILE A 1 450 ? -19.249 -6.675 21.148 1.00 54.53 450 ILE A N 1
ATOM 3774 C CA . ILE A 1 450 ? -18.165 -7.537 21.634 1.00 54.53 450 ILE A CA 1
ATOM 3775 C C . ILE A 1 450 ? -17.175 -6.733 22.449 1.00 54.53 450 ILE A C 1
ATOM 3777 O O . ILE A 1 450 ? -16.438 -5.881 21.959 1.00 54.53 450 ILE A O 1
ATOM 3781 N N . GLN A 1 451 ? -17.153 -7.071 23.734 1.00 66.12 451 GLN A N 1
ATOM 3782 C CA . GLN A 1 451 ? -16.414 -6.348 24.746 1.00 66.12 451 GLN A CA 1
ATOM 3783 C C . GLN A 1 451 ? -14.932 -6.212 24.367 1.00 66.12 451 GLN A C 1
ATOM 3785 O O . GLN A 1 451 ? -14.234 -7.227 24.242 1.00 66.12 451 GLN A O 1
ATOM 3790 N N . PRO A 1 452 ? -14.403 -4.980 24.289 1.00 71.62 452 PRO A N 1
ATOM 3791 C CA . PRO A 1 452 ? -12.975 -4.719 24.140 1.00 71.62 452 PRO A CA 1
ATOM 3792 C C . PRO A 1 452 ? -12.099 -5.501 25.137 1.00 71.62 452 PRO A C 1
ATOM 3794 O O . PRO A 1 452 ? -10.941 -5.802 24.849 1.00 71.62 452 PRO A O 1
ATOM 3797 N N . ASN A 1 453 ? -12.648 -5.890 26.293 1.00 80.00 453 ASN A N 1
ATOM 3798 C CA . ASN A 1 453 ? -12.010 -6.758 27.290 1.00 80.00 453 ASN A CA 1
ATOM 3799 C C . ASN A 1 453 ? -11.690 -8.170 26.758 1.00 80.00 453 ASN A C 1
ATOM 3801 O O . ASN A 1 453 ? -10.643 -8.739 27.072 1.00 80.00 453 ASN A O 1
ATOM 3805 N N . PHE A 1 454 ? -12.553 -8.746 25.916 1.00 85.19 454 PHE A N 1
ATOM 3806 C CA . PHE A 1 454 ? -12.299 -10.047 25.296 1.00 85.19 454 PHE A CA 1
ATOM 3807 C C . PHE A 1 454 ? -11.206 -9.960 24.224 1.00 85.19 454 PHE A C 1
ATOM 3809 O O . PHE A 1 454 ? -10.351 -10.845 24.143 1.00 85.19 454 PHE A O 1
ATOM 3816 N N . ALA A 1 455 ? -11.184 -8.870 23.447 1.00 85.62 455 ALA A N 1
ATOM 3817 C CA . ALA A 1 455 ? -10.097 -8.587 22.511 1.00 85.62 455 ALA A CA 1
ATOM 3818 C C . ALA A 1 455 ? -8.752 -8.453 23.243 1.00 85.62 455 ALA A C 1
ATOM 3820 O O . ALA A 1 455 ? -7.757 -9.018 22.796 1.00 85.62 455 ALA A O 1
ATOM 3821 N N . GLU A 1 456 ? -8.737 -7.787 24.403 1.00 88.94 456 GLU A N 1
ATOM 3822 C CA . GLU A 1 456 ? -7.556 -7.687 25.268 1.00 88.94 456 GLU A CA 1
ATOM 3823 C C . GLU A 1 456 ? -7.065 -9.057 25.744 1.00 88.94 456 GLU A C 1
ATOM 3825 O O . GLU A 1 456 ? -5.869 -9.343 25.656 1.00 88.94 456 GLU A O 1
ATOM 3830 N N . LYS A 1 457 ? -7.967 -9.918 26.230 1.00 89.75 457 LYS A N 1
ATOM 3831 C CA . LYS A 1 457 ? -7.591 -11.278 26.637 1.00 89.75 457 LYS A CA 1
ATOM 3832 C C . LYS A 1 457 ? -6.971 -12.035 25.463 1.00 89.75 457 LYS A C 1
ATOM 3834 O O . LYS A 1 457 ? -5.901 -12.613 25.599 1.00 89.75 457 LYS A O 1
ATOM 3839 N N . LYS A 1 458 ? -7.592 -11.965 24.283 1.00 91.06 458 LYS A N 1
ATOM 3840 C CA . LYS A 1 458 ? -7.113 -12.687 23.099 1.00 91.06 458 LYS A CA 1
ATOM 3841 C C . LYS A 1 458 ? -5.778 -12.179 22.567 1.00 91.06 458 LYS A C 1
ATOM 3843 O O . LYS A 1 458 ? -4.947 -13.003 22.201 1.00 91.06 458 LYS A O 1
ATOM 3848 N N . ILE A 1 459 ? -5.538 -10.866 22.539 1.00 90.25 459 ILE A N 1
ATOM 3849 C CA . ILE A 1 459 ? -4.229 -10.353 22.110 1.00 90.25 459 ILE A CA 1
ATOM 3850 C C . ILE A 1 459 ? -3.132 -10.731 23.115 1.00 90.25 459 ILE A C 1
ATOM 3852 O O . ILE A 1 459 ? -2.026 -11.054 22.692 1.00 90.25 459 ILE A O 1
ATOM 3856 N N . LYS A 1 460 ? -3.435 -10.773 24.423 1.00 90.75 460 LYS A N 1
ATOM 3857 C CA . LYS A 1 460 ? -2.507 -11.281 25.449 1.00 90.75 460 LYS A CA 1
ATOM 3858 C C . LYS A 1 460 ? -2.186 -12.763 25.235 1.00 90.75 460 LYS A C 1
ATOM 3860 O O . LYS A 1 460 ? -1.007 -13.103 25.229 1.00 90.75 460 LYS A O 1
ATOM 3865 N N . ASP A 1 461 ? -3.197 -13.598 24.978 1.00 89.25 461 ASP A N 1
ATOM 3866 C CA . ASP A 1 461 ? -3.010 -15.020 24.645 1.00 89.25 461 ASP A CA 1
ATOM 3867 C C . ASP A 1 461 ? -2.088 -15.181 23.418 1.00 89.25 461 ASP A C 1
ATOM 3869 O O . ASP A 1 461 ? -1.150 -15.967 23.440 1.00 89.25 461 ASP A O 1
ATOM 3873 N N . PHE A 1 462 ? -2.311 -14.404 22.349 1.00 88.69 462 PHE A N 1
ATOM 3874 C CA . PHE A 1 462 ? -1.495 -14.488 21.130 1.00 88.69 462 PHE A CA 1
ATOM 3875 C C . PHE A 1 462 ? -0.057 -14.004 21.317 1.00 88.69 462 PHE A C 1
ATOM 3877 O O . PHE A 1 462 ? 0.855 -14.577 20.728 1.00 88.69 462 PHE A O 1
ATOM 3884 N N . ILE A 1 463 ? 0.155 -12.963 22.126 1.00 87.31 463 ILE A N 1
ATOM 3885 C CA . ILE A 1 463 ? 1.502 -12.505 22.476 1.00 87.31 463 ILE A CA 1
ATOM 3886 C C . ILE A 1 463 ? 2.229 -13.592 23.272 1.00 87.31 463 ILE A C 1
ATOM 3888 O O . ILE A 1 463 ? 3.390 -13.863 22.988 1.00 87.31 463 ILE A O 1
ATOM 3892 N N . LEU A 1 464 ? 1.553 -14.237 24.226 1.00 85.75 464 LEU A N 1
ATOM 3893 C CA . LEU A 1 464 ? 2.138 -15.319 25.016 1.00 85.75 464 LEU A CA 1
ATOM 3894 C C . LEU A 1 464 ? 2.471 -16.542 24.147 1.00 85.75 464 LEU A C 1
ATOM 3896 O O . LEU A 1 464 ? 3.581 -17.059 24.237 1.00 85.75 464 LEU A O 1
ATOM 3900 N N . ASP A 1 465 ? 1.555 -16.950 23.261 1.00 80.56 465 ASP A N 1
ATOM 3901 C CA . ASP A 1 465 ? 1.787 -18.006 22.263 1.00 80.56 465 ASP A CA 1
ATOM 3902 C C . ASP A 1 465 ? 3.042 -17.715 21.417 1.00 80.56 465 ASP A C 1
ATOM 3904 O O . ASP A 1 465 ? 3.807 -18.630 21.119 1.00 80.56 465 ASP A O 1
ATOM 3908 N N . TYR A 1 466 ? 3.245 -16.452 21.019 1.00 80.19 466 TYR A N 1
ATOM 3909 C CA . TYR A 1 466 ? 4.402 -16.028 20.228 1.00 80.19 466 TYR A CA 1
ATOM 3910 C C . TYR A 1 466 ? 5.702 -16.051 21.045 1.00 80.19 466 TYR A C 1
ATOM 3912 O O . TYR A 1 466 ? 6.707 -16.583 20.581 1.00 80.19 466 TYR A O 1
ATOM 3920 N N . VAL A 1 467 ? 5.686 -15.498 22.263 1.00 80.94 467 VAL A N 1
ATOM 3921 C CA . VAL A 1 467 ? 6.866 -15.437 23.145 1.00 80.94 467 VAL A CA 1
ATOM 3922 C C . VAL A 1 467 ? 7.338 -16.837 23.531 1.00 80.94 467 VAL A C 1
ATOM 3924 O O . VAL A 1 467 ? 8.525 -17.114 23.443 1.00 80.94 467 VAL A O 1
ATOM 3927 N N . ASN A 1 468 ? 6.419 -17.741 23.877 1.00 73.56 468 ASN A N 1
ATOM 3928 C CA . ASN A 1 468 ? 6.759 -19.119 24.243 1.00 73.56 468 ASN A CA 1
ATOM 3929 C C . ASN A 1 468 ? 7.342 -19.935 23.078 1.00 73.56 468 ASN A C 1
ATOM 3931 O O . ASN A 1 468 ? 7.879 -21.016 23.299 1.00 73.56 468 ASN A O 1
ATOM 3935 N N . TYR A 1 469 ? 7.185 -19.462 21.841 1.00 70.50 469 TYR A N 1
ATOM 3936 C CA . TYR A 1 469 ? 7.698 -20.131 20.651 1.00 70.50 469 TYR A CA 1
ATOM 3937 C C . TYR A 1 469 ? 9.095 -19.645 20.237 1.00 70.50 469 TYR A C 1
ATOM 3939 O O . TYR A 1 469 ? 9.853 -20.410 19.649 1.00 70.50 469 TYR A O 1
ATOM 3947 N N . GLN A 1 470 ? 9.449 -18.386 20.507 1.00 64.00 470 GLN A N 1
ATOM 3948 C CA . GLN A 1 470 ? 10.675 -17.789 19.974 1.00 64.00 470 GLN A CA 1
ATOM 3949 C C . GLN A 1 470 ? 11.850 -17.894 20.949 1.00 64.00 470 GLN A C 1
ATOM 3951 O O . GLN A 1 470 ? 11.864 -17.234 21.984 1.00 64.00 470 GLN A O 1
ATOM 3956 N N . ASN A 1 471 ? 12.874 -18.653 20.546 1.00 53.66 471 ASN A N 1
ATOM 3957 C CA . ASN A 1 471 ? 14.203 -18.660 21.170 1.00 53.66 471 ASN A CA 1
ATOM 3958 C C . ASN A 1 471 ? 15.204 -17.705 20.483 1.00 53.66 471 ASN A C 1
ATOM 3960 O O . ASN A 1 471 ? 16.308 -17.538 20.993 1.00 53.66 471 ASN A O 1
ATOM 3964 N N . ASP A 1 472 ? 14.852 -17.080 19.349 1.00 52.38 472 ASP A N 1
ATOM 3965 C CA . ASP A 1 472 ? 15.812 -16.367 18.491 1.00 52.38 472 ASP A CA 1
ATOM 3966 C C . ASP A 1 472 ? 15.360 -14.932 18.138 1.00 52.38 472 ASP A C 1
ATOM 3968 O O . ASP A 1 472 ? 14.201 -14.681 17.812 1.00 52.38 472 ASP A O 1
ATOM 3972 N N . GLN A 1 473 ? 16.280 -13.962 18.199 1.00 55.47 473 GLN A N 1
ATOM 3973 C CA . GLN A 1 473 ? 16.008 -12.511 18.087 1.00 55.47 473 GLN A CA 1
ATOM 3974 C C . GLN A 1 473 ? 15.651 -12.036 16.661 1.00 55.47 473 GLN A C 1
ATOM 3976 O O . GLN A 1 473 ? 15.268 -10.877 16.474 1.00 55.47 473 GLN A O 1
ATOM 3981 N N . LYS A 1 474 ? 15.763 -12.900 15.642 1.00 58.47 474 LYS A N 1
ATOM 3982 C CA . LYS A 1 474 ? 15.690 -12.518 14.216 1.00 58.47 474 LYS A CA 1
ATOM 3983 C C . LYS A 1 474 ? 14.333 -11.962 13.763 1.00 58.47 474 LYS A C 1
ATOM 3985 O O . LYS A 1 474 ? 14.277 -11.241 12.771 1.00 58.47 474 LYS A O 1
ATOM 3990 N N . GLU A 1 475 ? 13.244 -12.226 14.488 1.00 74.12 475 GLU A N 1
ATOM 3991 C CA . GLU A 1 475 ? 11.883 -11.854 14.063 1.00 74.12 475 GLU A CA 1
ATOM 3992 C C . GLU A 1 475 ? 11.153 -10.902 15.025 1.00 74.12 475 GLU A C 1
ATOM 3994 O O . GLU A 1 475 ? 9.923 -10.805 15.023 1.00 74.12 475 GLU A O 1
ATOM 3999 N N . LYS A 1 476 ? 11.906 -10.135 15.823 1.00 81.94 476 LYS A N 1
ATOM 4000 C CA . LYS A 1 476 ? 11.385 -9.204 16.843 1.00 81.94 476 LYS A CA 1
ATOM 4001 C C . LYS A 1 476 ? 10.241 -8.298 16.355 1.00 81.94 476 LYS A C 1
ATOM 4003 O O . LYS A 1 476 ? 9.306 -8.020 17.104 1.00 81.94 476 LYS A O 1
ATOM 4008 N N . TRP A 1 477 ? 10.252 -7.874 15.091 1.00 83.75 477 TRP A N 1
ATOM 4009 C CA . TRP A 1 477 ? 9.226 -6.990 14.521 1.00 83.75 477 TRP A CA 1
ATOM 4010 C C . TRP A 1 477 ? 7.807 -7.578 14.529 1.00 83.75 477 TRP A C 1
ATOM 4012 O O . TRP A 1 477 ? 6.835 -6.830 14.638 1.00 83.75 477 TRP A O 1
ATOM 4022 N N . LYS A 1 478 ? 7.661 -8.907 14.479 1.00 84.62 478 LYS A N 1
ATOM 4023 C CA . LYS A 1 478 ? 6.358 -9.586 14.562 1.00 84.62 478 LYS A CA 1
ATOM 4024 C C . LYS A 1 478 ? 5.735 -9.432 15.947 1.00 84.62 478 LYS A C 1
ATOM 4026 O O . LYS A 1 478 ? 4.550 -9.118 16.074 1.00 84.62 478 LYS A O 1
ATOM 4031 N N . TYR A 1 479 ? 6.555 -9.581 16.986 1.00 85.75 479 TYR A N 1
ATOM 4032 C CA . TYR A 1 479 ? 6.166 -9.293 18.364 1.00 85.75 479 TYR A CA 1
ATOM 4033 C C . TYR A 1 479 ? 5.773 -7.822 18.531 1.00 85.75 479 TYR A C 1
ATOM 4035 O O . TYR A 1 479 ? 4.700 -7.524 19.059 1.00 85.75 479 TYR A O 1
ATOM 4043 N N . LEU A 1 480 ? 6.590 -6.900 18.011 1.00 88.44 480 LEU A N 1
ATOM 4044 C CA . LEU A 1 480 ? 6.294 -5.465 18.035 1.00 88.44 480 LEU A CA 1
ATOM 4045 C C . LEU A 1 480 ? 4.958 -5.141 17.338 1.00 88.44 480 LEU A C 1
ATOM 4047 O O . LEU A 1 480 ? 4.186 -4.310 17.817 1.00 88.44 480 LEU A O 1
ATOM 4051 N N . LEU A 1 481 ? 4.624 -5.847 16.255 1.00 87.81 481 LEU A N 1
ATOM 4052 C CA . LEU A 1 481 ? 3.356 -5.695 15.541 1.00 87.81 481 LEU A CA 1
ATOM 4053 C C . LEU A 1 481 ? 2.141 -6.175 16.356 1.00 87.81 481 LEU A C 1
ATOM 4055 O O . LEU A 1 481 ? 1.075 -5.556 16.296 1.00 87.81 481 LEU A O 1
ATOM 4059 N N . LEU A 1 482 ? 2.284 -7.248 17.140 1.00 89.12 482 LEU A N 1
ATOM 4060 C CA . LEU A 1 482 ? 1.253 -7.682 18.090 1.00 89.12 482 LEU A CA 1
ATOM 4061 C C . LEU A 1 482 ? 1.089 -6.674 19.239 1.00 89.12 482 LEU A C 1
ATOM 4063 O O . LEU A 1 482 ? -0.042 -6.368 19.624 1.00 89.12 482 LEU A O 1
ATOM 4067 N N . GLN A 1 483 ? 2.189 -6.099 19.741 1.00 91.75 483 GLN A N 1
ATOM 4068 C CA . GLN A 1 483 ? 2.139 -5.018 20.735 1.00 91.75 483 GLN A CA 1
ATOM 4069 C C . GLN A 1 483 ? 1.443 -3.768 20.181 1.00 91.75 483 GLN A C 1
ATOM 4071 O O . GLN A 1 483 ? 0.624 -3.158 20.868 1.00 91.75 483 GLN A O 1
ATOM 4076 N N . TYR A 1 484 ? 1.679 -3.429 18.913 1.00 92.25 484 TYR A N 1
ATOM 4077 C CA . TYR A 1 484 ? 0.949 -2.372 18.216 1.00 92.25 484 TYR A CA 1
ATOM 4078 C C . TYR A 1 484 ? -0.569 -2.637 18.149 1.00 92.25 484 TYR A C 1
ATOM 4080 O O . TYR A 1 484 ? -1.366 -1.734 18.398 1.00 92.25 484 TYR A O 1
ATOM 4088 N N . GLU A 1 485 ? -1.025 -3.862 17.864 1.00 91.06 485 GLU A N 1
ATOM 4089 C CA . GLU A 1 485 ? -2.472 -4.138 17.917 1.00 91.06 485 GLU A CA 1
ATOM 4090 C C . GLU A 1 485 ? -3.015 -4.082 19.355 1.00 91.06 485 GLU A C 1
ATOM 4092 O O . GLU A 1 485 ? -4.135 -3.615 19.569 1.00 91.06 485 GLU A O 1
ATOM 4097 N N . LYS A 1 486 ? -2.225 -4.488 20.358 1.00 92.75 486 LYS A N 1
ATOM 4098 C CA . LYS A 1 486 ? -2.599 -4.361 21.775 1.00 92.75 486 LYS A CA 1
ATOM 4099 C C . LYS A 1 486 ? -2.775 -2.897 22.195 1.00 92.75 486 LYS A C 1
ATOM 4101 O O . LYS A 1 486 ? -3.746 -2.594 22.888 1.00 92.75 486 LYS A O 1
ATOM 4106 N N . SER A 1 487 ? -1.904 -1.983 21.754 1.00 92.88 487 SER A N 1
ATOM 4107 C CA . SER A 1 487 ? -2.053 -0.549 22.054 1.00 92.88 487 SER A CA 1
ATOM 4108 C C . SER A 1 487 ? -3.355 0.016 21.476 1.00 92.88 487 SER A C 1
ATOM 4110 O O . SER A 1 487 ? -4.052 0.774 22.150 1.00 92.88 487 SER A O 1
ATOM 4112 N N . LYS A 1 488 ? -3.761 -0.433 20.281 1.00 90.94 488 LYS A N 1
ATOM 4113 C CA . LYS A 1 488 ? -5.059 -0.082 19.683 1.00 90.94 488 LYS A CA 1
ATOM 4114 C C . LYS A 1 488 ? -6.249 -0.627 20.467 1.00 90.94 488 LYS A C 1
ATOM 4116 O O . LYS A 1 488 ? -7.251 0.075 20.596 1.00 90.94 488 LYS A O 1
ATOM 4121 N N . VAL A 1 489 ? -6.158 -1.849 20.997 1.00 90.94 489 VAL A N 1
ATOM 4122 C CA . VAL A 1 489 ? -7.203 -2.406 21.873 1.00 90.94 489 VAL A CA 1
ATOM 4123 C C . VAL A 1 489 ? -7.358 -1.535 23.124 1.00 90.94 489 VAL A C 1
ATOM 4125 O O . VAL A 1 489 ? -8.474 -1.140 23.451 1.00 90.94 489 VAL A O 1
ATOM 4128 N N . PHE A 1 490 ? -6.259 -1.151 23.777 1.00 91.38 490 PHE A N 1
ATOM 4129 C CA . PHE A 1 490 ? -6.304 -0.257 24.942 1.00 91.38 490 PHE A CA 1
ATOM 4130 C C . PHE A 1 490 ? -6.848 1.132 24.607 1.00 91.38 490 PHE A C 1
ATOM 4132 O O . PHE A 1 490 ? -7.677 1.659 25.348 1.00 91.38 490 PHE A O 1
ATOM 4139 N N . LEU A 1 491 ? -6.471 1.688 23.454 1.00 89.19 491 LEU A N 1
ATOM 4140 C CA . LEU A 1 491 ? -7.049 2.933 22.955 1.00 89.19 491 LEU A CA 1
ATOM 4141 C C . LEU A 1 491 ? -8.577 2.819 22.803 1.00 89.19 491 LEU A C 1
ATOM 4143 O O . LEU A 1 491 ? -9.293 3.714 23.245 1.00 89.19 491 LEU A O 1
ATOM 4147 N N . SER A 1 492 ? -9.083 1.711 22.244 1.00 86.62 492 SER A N 1
ATOM 4148 C CA . SER A 1 492 ? -10.531 1.475 22.087 1.00 86.62 492 SER A CA 1
ATOM 4149 C C . SER A 1 492 ? -11.282 1.295 23.412 1.00 86.62 492 SER A C 1
ATOM 4151 O O . SER A 1 492 ? -12.475 1.565 23.481 1.00 86.62 492 SER A O 1
ATOM 4153 N N . GLN A 1 493 ? -10.585 0.879 24.473 1.00 87.94 493 GLN A N 1
ATOM 4154 C CA . GLN A 1 493 ? -11.127 0.744 25.829 1.00 87.94 493 GLN A CA 1
ATOM 4155 C C . GLN A 1 493 ? -11.144 2.060 26.617 1.00 87.94 493 GLN A C 1
ATOM 4157 O O . GLN A 1 493 ? -11.636 2.087 27.742 1.00 87.94 493 GLN A O 1
ATOM 4162 N N . GLY A 1 494 ? -10.542 3.131 26.093 1.00 87.75 494 GLY A N 1
ATOM 4163 C CA . GLY A 1 494 ? -10.298 4.349 26.867 1.00 87.75 494 GLY A CA 1
ATOM 4164 C C . GLY A 1 494 ? -9.117 4.253 27.845 1.00 87.75 494 GLY A C 1
ATOM 4165 O O . GLY A 1 494 ? -8.880 5.187 28.609 1.00 87.75 494 GLY A O 1
ATOM 4166 N N . LYS A 1 495 ? -8.340 3.159 27.815 1.00 91.56 495 LYS A N 1
ATOM 4167 C CA . LYS A 1 495 ? -7.132 2.946 28.636 1.00 91.56 495 LYS A CA 1
ATOM 4168 C C . LYS A 1 495 ? -5.930 3.677 28.033 1.00 91.56 495 LYS A C 1
ATOM 4170 O O . LYS A 1 495 ? -4.986 3.080 27.512 1.00 91.56 495 LYS A O 1
ATOM 4175 N N . TYR A 1 496 ? -6.012 5.007 28.012 1.00 92.88 496 TYR A N 1
ATOM 4176 C CA . TYR A 1 496 ? -5.083 5.850 27.257 1.00 92.88 496 TYR A CA 1
ATOM 4177 C C . TYR A 1 496 ? -3.651 5.807 27.800 1.00 92.88 496 TYR A C 1
ATOM 4179 O O . TYR A 1 496 ? -2.710 5.811 27.005 1.00 92.88 496 TYR A O 1
ATOM 4187 N N . LYS A 1 497 ? -3.469 5.718 29.123 1.00 93.00 497 LYS A N 1
ATOM 4188 C CA . LYS A 1 497 ? -2.137 5.683 29.749 1.00 93.00 497 LYS A CA 1
ATOM 4189 C C . LYS A 1 497 ? -1.405 4.382 29.429 1.00 93.00 497 LYS A C 1
ATOM 4191 O O . LYS A 1 497 ? -0.226 4.397 29.091 1.00 93.00 497 LYS A O 1
ATOM 4196 N N . GLU A 1 498 ? -2.115 3.263 29.482 1.00 93.56 498 GLU A N 1
ATOM 4197 C CA . GLU A 1 498 ? -1.587 1.946 29.146 1.00 93.56 498 GLU A CA 1
ATOM 4198 C C . GLU A 1 498 ? -1.276 1.846 27.649 1.00 93.56 498 GLU A C 1
ATOM 4200 O O . GLU A 1 498 ? -0.240 1.301 27.269 1.00 93.56 498 GLU A O 1
ATOM 4205 N N . ALA A 1 499 ? -2.135 2.415 26.794 1.00 93.94 499 ALA A N 1
ATOM 4206 C CA . ALA A 1 499 ? -1.867 2.518 25.362 1.00 93.94 499 ALA A CA 1
ATOM 4207 C C . ALA A 1 499 ? -0.597 3.339 25.078 1.00 93.94 499 ALA A C 1
ATOM 4209 O O . ALA A 1 499 ? 0.204 2.938 24.235 1.00 93.94 499 ALA A O 1
ATOM 4210 N N . LEU A 1 500 ? -0.392 4.446 25.804 1.00 92.94 500 LEU A N 1
ATOM 4211 C CA . LEU A 1 500 ? 0.794 5.296 25.687 1.00 92.94 500 LEU A CA 1
ATOM 4212 C C . LEU A 1 500 ? 2.074 4.566 26.096 1.00 92.94 500 LEU A C 1
ATOM 4214 O O . LEU A 1 500 ? 3.048 4.624 25.355 1.00 92.94 500 LEU A O 1
ATOM 4218 N N . GLY A 1 501 ? 2.058 3.824 27.208 1.00 91.56 501 GLY A N 1
ATOM 4219 C CA . GLY A 1 501 ? 3.223 3.044 27.638 1.00 91.56 501 GLY A CA 1
ATOM 4220 C C . GLY A 1 501 ? 3.658 2.008 26.596 1.00 91.56 501 GLY A C 1
ATOM 4221 O O . GLY A 1 501 ? 4.839 1.897 26.282 1.00 91.56 501 GLY A O 1
ATOM 4222 N N . ILE A 1 502 ? 2.701 1.297 25.985 1.00 92.19 502 ILE A N 1
ATOM 4223 C CA . ILE A 1 502 ? 2.999 0.341 24.902 1.00 92.19 502 ILE A CA 1
ATOM 4224 C C . ILE A 1 502 ? 3.495 1.067 23.645 1.00 92.19 502 ILE A C 1
ATOM 4226 O O . ILE A 1 502 ? 4.403 0.587 22.969 1.00 92.19 502 ILE A O 1
ATOM 4230 N N . ALA A 1 503 ? 2.892 2.208 23.310 1.00 89.62 503 ALA A N 1
ATOM 4231 C CA . ALA A 1 503 ? 3.266 3.004 22.150 1.00 89.62 503 ALA A CA 1
ATOM 4232 C C . ALA A 1 503 ? 4.709 3.526 22.236 1.00 89.62 503 ALA A C 1
ATOM 4234 O O . ALA A 1 503 ? 5.480 3.313 21.300 1.00 89.62 503 ALA A O 1
ATOM 4235 N N . GLU A 1 504 ? 5.073 4.147 23.359 1.00 85.88 504 GLU A N 1
ATOM 4236 C CA . GLU A 1 504 ? 6.415 4.687 23.612 1.00 85.88 504 GLU A CA 1
ATOM 4237 C C . GLU A 1 504 ? 7.479 3.581 23.632 1.00 85.88 504 GLU A C 1
ATOM 4239 O O . GLU A 1 504 ? 8.586 3.794 23.150 1.00 85.88 504 GLU A O 1
ATOM 4244 N N . GLN A 1 505 ? 7.133 2.386 24.121 1.00 86.62 505 GLN A N 1
ATOM 4245 C CA . GLN A 1 505 ? 8.074 1.270 24.203 1.00 86.62 505 GLN A CA 1
ATOM 4246 C C . GLN A 1 505 ? 8.240 0.506 22.880 1.00 86.62 505 GLN A C 1
ATOM 4248 O O . GLN A 1 505 ? 9.360 0.198 22.493 1.00 86.62 505 GLN A O 1
ATOM 4253 N N . TYR A 1 506 ? 7.143 0.159 22.200 1.00 88.88 506 TYR A N 1
ATOM 4254 C CA . TYR A 1 506 ? 7.177 -0.828 21.110 1.00 88.88 506 TYR A CA 1
ATOM 4255 C C . TYR A 1 506 ? 6.849 -0.251 19.737 1.00 88.88 506 TYR A C 1
ATOM 4257 O O . TYR A 1 506 ? 7.362 -0.731 18.730 1.00 88.88 506 TYR A O 1
ATOM 4265 N N . CYS A 1 507 ? 5.974 0.756 19.658 1.00 86.00 507 CYS A N 1
ATOM 4266 C CA . CYS A 1 507 ? 5.567 1.301 18.360 1.00 86.00 507 CYS A CA 1
ATOM 4267 C C . CYS A 1 507 ? 6.659 2.185 17.750 1.00 86.00 507 CYS A C 1
ATOM 4269 O O . CYS A 1 507 ? 6.778 2.218 16.531 1.00 86.00 507 CYS A O 1
ATOM 4271 N N . ILE A 1 508 ? 7.451 2.873 18.581 1.00 83.19 508 ILE A N 1
ATOM 4272 C CA . ILE A 1 508 ? 8.610 3.650 18.121 1.00 83.19 508 ILE A CA 1
ATOM 4273 C C . ILE A 1 508 ? 9.690 2.713 17.575 1.00 83.19 508 ILE A C 1
ATOM 4275 O O . ILE A 1 508 ? 10.140 2.913 16.454 1.00 83.19 508 ILE A O 1
ATOM 4279 N N . GLU A 1 509 ? 10.017 1.640 18.298 1.00 87.06 509 GLU A N 1
ATOM 4280 C CA . GLU A 1 509 ? 10.973 0.631 17.826 1.00 87.06 509 GLU A CA 1
ATOM 4281 C C . GLU A 1 509 ? 10.504 -0.033 16.516 1.00 87.06 509 GLU A C 1
ATOM 4283 O O . GLU A 1 509 ? 11.280 -0.241 15.587 1.00 87.06 509 GLU A O 1
ATOM 4288 N N . LEU A 1 510 ? 9.200 -0.305 16.384 1.00 87.25 510 LEU A N 1
ATOM 4289 C CA . LEU A 1 510 ? 8.632 -0.881 15.162 1.00 87.25 510 LEU A CA 1
ATOM 4290 C C . LEU A 1 510 ? 8.844 0.011 13.925 1.00 87.25 510 LEU A C 1
ATOM 4292 O O . LEU A 1 510 ? 8.934 -0.510 12.813 1.00 87.25 510 LEU A O 1
ATOM 4296 N N . LEU A 1 511 ? 8.931 1.334 14.098 1.00 85.19 511 LEU A N 1
ATOM 4297 C CA . LEU A 1 511 ? 9.175 2.278 13.002 1.00 85.19 511 LEU A CA 1
ATOM 4298 C C . LEU A 1 511 ? 10.611 2.216 12.464 1.00 85.19 511 LEU A C 1
ATOM 4300 O O . LEU A 1 511 ? 10.844 2.636 11.336 1.00 85.19 511 LEU A O 1
ATOM 4304 N N . GLU A 1 512 ? 11.563 1.668 13.219 1.00 85.62 512 GLU A N 1
ATOM 4305 C CA . GLU A 1 512 ? 12.944 1.478 12.752 1.00 85.62 512 GLU A CA 1
ATOM 4306 C C . GLU A 1 512 ? 13.068 0.269 11.810 1.00 85.62 512 GLU A C 1
ATOM 4308 O O . GLU A 1 512 ? 14.067 0.104 11.108 1.00 85.62 512 GLU A O 1
ATOM 4313 N N . ASN A 1 513 ? 12.038 -0.582 11.752 1.00 82.25 513 ASN A N 1
ATOM 4314 C CA . ASN A 1 513 ? 12.065 -1.793 10.952 1.00 82.25 513 ASN A CA 1
ATOM 4315 C C . ASN A 1 513 ? 11.579 -1.557 9.509 1.00 82.25 513 ASN A C 1
ATOM 4317 O O . ASN A 1 513 ? 10.436 -1.151 9.272 1.00 82.25 513 ASN A O 1
ATOM 4321 N N . LYS A 1 514 ? 12.438 -1.893 8.537 1.00 79.56 514 LYS A N 1
ATOM 4322 C CA . LYS A 1 514 ? 12.159 -1.763 7.096 1.00 79.56 514 LYS A CA 1
ATOM 4323 C C . LYS A 1 514 ? 11.015 -2.666 6.605 1.00 79.56 514 LYS A C 1
ATOM 4325 O O . LYS A 1 514 ? 10.266 -2.257 5.728 1.00 79.56 514 LYS A O 1
ATOM 4330 N N . GLN A 1 515 ? 10.800 -3.838 7.211 1.00 78.25 515 GLN A N 1
ATOM 4331 C CA . GLN A 1 515 ? 9.765 -4.806 6.790 1.00 78.25 515 GLN A CA 1
ATOM 4332 C C . GLN A 1 515 ? 8.330 -4.282 6.959 1.00 78.25 515 GLN A C 1
ATOM 4334 O O . GLN A 1 515 ? 7.386 -4.817 6.384 1.00 78.25 515 GLN A O 1
ATOM 4339 N N . VAL A 1 516 ? 8.136 -3.236 7.766 1.00 80.31 516 VAL A N 1
ATOM 4340 C CA . VAL A 1 516 ? 6.820 -2.629 8.019 1.00 80.31 516 VAL A CA 1
ATOM 4341 C C . VAL A 1 516 ? 6.721 -1.195 7.501 1.00 80.31 516 VAL A C 1
ATOM 4343 O O . VAL A 1 516 ? 5.791 -0.479 7.879 1.00 80.31 516 VAL A O 1
ATOM 4346 N N . GLN A 1 517 ? 7.633 -0.774 6.618 1.00 82.31 517 GLN A N 1
ATOM 4347 C CA . GLN A 1 517 ? 7.679 0.584 6.064 1.00 82.31 517 GLN A CA 1
ATOM 4348 C C . GLN A 1 517 ? 6.368 0.983 5.369 1.00 82.31 517 GLN A C 1
ATOM 4350 O O . GLN A 1 517 ? 5.835 2.071 5.603 1.00 82.31 517 GLN A O 1
ATOM 4355 N N . CYS A 1 518 ? 5.748 0.057 4.633 1.00 81.62 518 CYS A N 1
ATOM 4356 C CA . CYS A 1 518 ? 4.428 0.247 4.018 1.00 81.62 518 CYS A CA 1
ATOM 4357 C C . CYS A 1 518 ? 3.297 0.486 5.044 1.00 81.62 518 CYS A C 1
ATOM 4359 O O . CYS A 1 518 ? 2.219 0.970 4.705 1.00 81.62 518 CYS A O 1
ATOM 4361 N N . MET A 1 519 ? 3.511 0.160 6.324 1.00 87.19 519 MET A N 1
ATOM 4362 C CA . MET A 1 519 ? 2.557 0.370 7.417 1.00 87.19 519 MET A CA 1
ATOM 4363 C C . MET A 1 519 ? 2.921 1.536 8.342 1.00 87.19 519 MET A C 1
ATOM 4365 O O . MET A 1 519 ? 2.096 1.877 9.197 1.00 87.19 519 MET A O 1
ATOM 4369 N N . HIS A 1 520 ? 4.088 2.175 8.191 1.00 89.44 520 HIS A N 1
ATOM 4370 C CA . HIS A 1 520 ? 4.550 3.251 9.083 1.00 89.44 520 HIS A CA 1
ATOM 4371 C C . HIS A 1 520 ? 3.519 4.370 9.242 1.00 89.44 520 HIS A C 1
ATOM 4373 O O . HIS A 1 520 ? 3.274 4.825 10.360 1.00 89.44 520 HIS A O 1
ATOM 4379 N N . PHE A 1 521 ? 2.814 4.745 8.171 1.00 91.00 521 PHE A N 1
ATOM 4380 C CA . PHE A 1 521 ? 1.758 5.757 8.250 1.00 91.00 521 PHE A CA 1
ATOM 4381 C C . PHE A 1 521 ? 0.631 5.380 9.232 1.00 91.00 521 PHE A C 1
ATOM 4383 O O . PHE A 1 521 ? 0.120 6.240 9.949 1.00 91.00 521 PHE A O 1
ATOM 4390 N N . ARG A 1 522 ? 0.255 4.092 9.322 1.00 91.12 522 ARG A N 1
ATOM 4391 C CA . ARG A 1 522 ? -0.770 3.602 10.266 1.00 91.12 522 ARG A CA 1
ATOM 4392 C C . ARG A 1 522 ? -0.268 3.609 11.700 1.00 91.12 522 ARG A C 1
ATOM 4394 O O . ARG A 1 522 ? -1.067 3.789 12.622 1.00 91.12 522 ARG A O 1
ATOM 4401 N N . ILE A 1 523 ? 1.027 3.371 11.889 1.00 92.19 523 ILE A N 1
ATOM 4402 C CA . ILE A 1 523 ? 1.667 3.420 13.202 1.00 92.19 523 ILE A CA 1
ATOM 4403 C C . ILE A 1 523 ? 1.695 4.871 13.680 1.00 92.19 523 ILE A C 1
ATOM 4405 O O . ILE A 1 523 ? 1.156 5.155 14.746 1.00 92.19 523 ILE A O 1
ATOM 4409 N N . PHE A 1 524 ? 2.182 5.803 12.856 1.00 91.31 524 PHE A N 1
ATOM 4410 C CA . PHE A 1 524 ? 2.159 7.234 13.167 1.00 91.31 524 PHE A CA 1
ATOM 4411 C C . PHE A 1 524 ? 0.745 7.768 13.415 1.00 91.31 524 PHE A C 1
ATOM 4413 O O . PHE A 1 524 ? 0.527 8.479 14.390 1.00 91.31 524 PHE A O 1
ATOM 4420 N N . GLN A 1 525 ? -0.245 7.376 12.610 1.00 93.88 525 GLN A N 1
ATOM 4421 C CA . GLN A 1 525 ? -1.642 7.749 12.851 1.00 93.88 525 GLN A CA 1
ATOM 4422 C C . GLN A 1 525 ? -2.134 7.262 14.228 1.00 93.88 525 GLN A C 1
ATOM 4424 O O . GLN A 1 525 ? -2.825 7.991 14.938 1.00 93.88 525 GLN A O 1
ATOM 4429 N N . CYS A 1 526 ? -1.778 6.033 14.617 1.00 93.06 526 CYS A N 1
ATOM 4430 C CA . CYS A 1 526 ? -2.132 5.479 15.922 1.00 93.06 526 CYS A CA 1
ATOM 4431 C C . CYS A 1 526 ? -1.422 6.208 17.069 1.00 93.06 526 CYS A C 1
ATOM 4433 O O . CYS A 1 526 ? -2.059 6.510 18.074 1.00 93.06 526 CYS A O 1
ATOM 4435 N N . LEU A 1 527 ? -0.132 6.521 16.912 1.00 92.31 527 LEU A N 1
ATOM 4436 C CA . LEU A 1 527 ? 0.616 7.335 17.869 1.00 92.31 527 LEU A CA 1
ATOM 4437 C C . LEU A 1 527 ? -0.056 8.700 18.041 1.00 92.31 527 LEU A C 1
ATOM 4439 O O . LEU A 1 527 ? -0.376 9.069 19.166 1.00 92.31 527 LEU A O 1
ATOM 4443 N N . GLY A 1 528 ? -0.375 9.392 16.944 1.00 91.19 528 GLY A N 1
ATOM 4444 C CA . GLY A 1 528 ? -1.080 10.677 16.968 1.00 91.19 528 GLY A CA 1
ATOM 4445 C C . GLY A 1 528 ? -2.347 10.638 17.827 1.00 91.19 528 GLY A C 1
ATOM 4446 O O . GLY A 1 528 ? -2.517 11.458 18.729 1.00 91.19 528 GLY A O 1
ATOM 4447 N N . LEU A 1 529 ? -3.183 9.615 17.628 1.00 93.75 529 LEU A N 1
ATOM 4448 C CA . LEU A 1 529 ? -4.391 9.390 18.426 1.00 93.75 529 LEU A CA 1
ATOM 4449 C C . LEU A 1 529 ? -4.101 9.119 19.908 1.00 93.75 529 LEU A C 1
ATOM 4451 O O . LEU A 1 529 ? -4.767 9.682 20.776 1.00 93.75 529 LEU A O 1
ATOM 4455 N N . ILE A 1 530 ? -3.126 8.259 20.211 1.00 93.88 530 ILE A N 1
ATOM 4456 C CA . ILE A 1 530 ? -2.762 7.911 21.591 1.00 93.88 530 ILE A CA 1
ATOM 4457 C C . ILE A 1 530 ? -2.239 9.148 22.330 1.00 93.88 530 ILE A C 1
ATOM 4459 O O . ILE A 1 530 ? -2.706 9.444 23.431 1.00 93.88 530 ILE A O 1
ATOM 4463 N N . TYR A 1 531 ? -1.323 9.908 21.726 1.00 88.75 531 TYR A N 1
ATOM 4464 C CA . TYR A 1 531 ? -0.795 11.144 22.305 1.00 88.75 531 TYR A CA 1
ATOM 4465 C C . TYR A 1 531 ? -1.900 12.194 22.498 1.00 88.75 531 TYR A C 1
ATOM 4467 O O . TYR A 1 531 ? -1.993 12.788 23.574 1.00 88.75 531 TYR A O 1
ATOM 4475 N N . GLN A 1 532 ? -2.802 12.356 21.520 1.00 90.56 532 GLN A N 1
ATOM 4476 C CA . GLN A 1 532 ? -3.946 13.269 21.612 1.00 90.56 532 GLN A CA 1
ATOM 4477 C C . GLN A 1 532 ? -4.858 12.916 22.791 1.00 90.56 532 GLN A C 1
ATOM 4479 O O . GLN A 1 532 ? -5.166 13.785 23.604 1.00 90.56 532 GLN A O 1
ATOM 4484 N N . LYS A 1 533 ? -5.251 11.641 22.940 1.00 92.12 533 LYS A N 1
ATOM 4485 C CA . LYS A 1 533 ? -6.119 11.201 24.049 1.00 92.12 533 LYS A CA 1
ATOM 4486 C C . LYS A 1 533 ? -5.447 11.269 25.422 1.00 92.12 533 LYS A C 1
ATOM 4488 O O . LYS A 1 533 ? -6.143 11.347 26.429 1.00 92.12 533 LYS A O 1
ATOM 4493 N N . ASN A 1 534 ? -4.117 11.321 25.471 1.00 90.88 534 ASN A N 1
ATOM 4494 C CA . ASN A 1 534 ? -3.352 11.596 26.690 1.00 90.88 534 ASN A CA 1
ATOM 4495 C C . ASN A 1 534 ? -3.060 13.095 26.918 1.00 90.88 534 ASN A C 1
ATOM 4497 O O . ASN A 1 534 ? -2.344 13.438 27.857 1.00 90.88 534 ASN A O 1
ATOM 4501 N N . GLY A 1 535 ? -3.581 14.000 26.080 1.00 83.81 535 GLY A N 1
ATOM 4502 C CA . GLY A 1 535 ? -3.372 15.450 26.199 1.00 83.81 535 GLY A CA 1
ATOM 4503 C C . GLY A 1 535 ? -1.977 15.940 25.784 1.00 83.81 535 GLY A C 1
ATOM 4504 O O . GLY A 1 535 ? -1.658 17.117 25.963 1.00 83.81 535 GLY A O 1
ATOM 4505 N N . LYS A 1 536 ? -1.145 15.066 25.208 1.00 81.88 536 LYS A N 1
ATOM 4506 C CA . LYS A 1 536 ? 0.186 15.383 24.671 1.00 81.88 536 LYS A CA 1
ATOM 4507 C C . LYS A 1 536 ? 0.059 15.892 23.226 1.00 81.88 536 LYS A C 1
ATOM 4509 O O . LYS A 1 536 ? 0.324 15.188 22.253 1.00 81.88 536 LYS A O 1
ATOM 4514 N N . TYR A 1 537 ? -0.463 17.111 23.075 1.00 77.00 537 TYR A N 1
ATOM 4515 C CA . TYR A 1 537 ? -0.894 17.631 21.769 1.00 77.00 537 TYR A CA 1
ATOM 4516 C C . TYR A 1 537 ? 0.243 17.965 20.791 1.00 77.00 537 TYR A C 1
ATOM 4518 O O . TYR A 1 537 ? -0.009 18.005 19.589 1.00 77.00 537 TYR A O 1
ATOM 4526 N N . ILE A 1 538 ? 1.461 18.243 21.266 1.00 74.56 538 ILE A N 1
ATOM 4527 C CA . ILE A 1 538 ? 2.588 18.613 20.390 1.00 74.56 538 ILE A CA 1
ATOM 4528 C C . ILE A 1 538 ? 3.082 17.366 19.651 1.00 74.56 538 ILE A C 1
ATOM 4530 O O . ILE A 1 538 ? 3.166 17.355 18.425 1.00 74.56 538 ILE A O 1
ATOM 4534 N N . GLU A 1 539 ? 3.306 16.295 20.402 1.00 81.44 539 GLU A N 1
ATOM 4535 C CA . GLU A 1 539 ? 3.716 14.984 19.908 1.00 81.44 539 GLU A CA 1
ATOM 4536 C C . GLU A 1 539 ? 2.635 14.385 18.999 1.00 81.44 539 GLU A C 1
ATOM 4538 O O . GLU A 1 539 ? 2.925 13.876 17.916 1.00 81.44 539 GLU A O 1
ATOM 4543 N N . ALA A 1 540 ? 1.360 14.524 19.383 1.00 80.94 540 ALA A N 1
ATOM 4544 C CA . ALA A 1 540 ? 0.237 14.093 18.553 1.00 80.94 540 ALA A CA 1
ATOM 4545 C C . ALA A 1 540 ? 0.249 14.756 17.167 1.00 80.94 540 ALA A C 1
ATOM 4547 O O . ALA A 1 540 ? 0.091 14.084 16.146 1.00 80.94 540 ALA A O 1
ATOM 4548 N N . GLN A 1 541 ? 0.465 16.074 17.134 1.00 79.81 541 GLN A N 1
ATOM 4549 C CA . GLN A 1 541 ? 0.511 16.853 15.903 1.00 79.81 541 GLN A CA 1
ATOM 4550 C C . GLN A 1 541 ? 1.656 16.397 14.990 1.00 79.81 541 GLN A C 1
ATOM 4552 O O . GLN A 1 541 ? 1.439 16.194 13.795 1.00 79.81 541 GLN A O 1
ATOM 4557 N N . GLU A 1 542 ? 2.854 16.203 15.544 1.00 78.50 542 GLU A N 1
ATOM 4558 C CA . GLU A 1 542 ? 4.020 15.711 14.804 1.00 78.50 542 GLU A CA 1
ATOM 4559 C C . GLU A 1 542 ? 3.734 14.361 14.133 1.00 78.50 542 GLU A C 1
ATOM 4561 O O . GLU A 1 542 ? 3.976 14.189 12.935 1.00 78.50 542 GLU A O 1
ATOM 4566 N N . HIS A 1 543 ? 3.156 13.417 14.877 1.00 83.38 543 HIS A N 1
ATOM 4567 C CA . HIS A 1 543 ? 2.828 12.100 14.346 1.00 83.38 543 HIS A CA 1
ATOM 4568 C C . HIS A 1 543 ? 1.740 12.144 13.267 1.00 83.38 543 HIS A C 1
ATOM 4570 O O . HIS A 1 543 ? 1.869 11.451 12.256 1.00 83.38 543 HIS A O 1
ATOM 4576 N N . PHE A 1 544 ? 0.708 12.985 13.407 1.00 81.00 544 PHE A N 1
ATOM 4577 C CA . PHE A 1 544 ? -0.281 13.161 12.338 1.00 81.00 544 PHE A CA 1
ATOM 4578 C C . PHE A 1 544 ? 0.333 13.737 11.058 1.00 81.00 544 PHE A C 1
ATOM 4580 O O . PHE A 1 544 ? 0.013 13.258 9.971 1.00 81.00 544 PHE A O 1
ATOM 4587 N N . PHE A 1 545 ? 1.253 14.702 11.160 1.00 79.94 545 PHE A N 1
ATOM 4588 C CA . PHE A 1 545 ? 1.947 15.238 9.985 1.00 79.94 545 PHE A CA 1
ATOM 4589 C C . PHE A 1 545 ? 2.849 14.206 9.309 1.00 79.94 545 PHE A C 1
ATOM 4591 O O . PHE A 1 545 ? 2.836 14.110 8.082 1.00 79.94 545 PHE A O 1
ATOM 4598 N N . ARG A 1 546 ? 3.585 13.397 10.081 1.00 81.62 546 ARG A N 1
ATOM 4599 C CA . ARG A 1 546 ? 4.391 12.296 9.525 1.00 81.62 546 ARG A CA 1
ATOM 4600 C C . ARG A 1 546 ? 3.522 11.264 8.812 1.00 81.62 546 ARG A C 1
ATOM 4602 O O . ARG A 1 546 ? 3.833 10.881 7.689 1.00 81.62 546 ARG A O 1
ATOM 4609 N N . ALA A 1 547 ? 2.403 10.867 9.424 1.00 88.69 547 ALA A N 1
ATOM 4610 C CA . ALA A 1 547 ? 1.437 9.975 8.789 1.00 88.69 547 ALA A CA 1
ATOM 4611 C C . ALA A 1 547 ? 0.891 10.568 7.482 1.00 88.69 547 ALA A C 1
ATOM 4613 O O . ALA A 1 547 ? 0.810 9.861 6.482 1.00 88.69 547 ALA A O 1
ATOM 4614 N N . ASN A 1 548 ? 0.552 11.861 7.476 1.00 86.88 548 ASN A N 1
ATOM 4615 C CA . ASN A 1 548 ? 0.052 12.551 6.290 1.00 86.88 548 ASN A CA 1
ATOM 4616 C C . ASN A 1 548 ? 1.087 12.591 5.159 1.00 86.88 548 ASN A C 1
ATOM 4618 O O . ASN A 1 548 ? 0.752 12.278 4.021 1.00 86.88 548 ASN A O 1
ATOM 4622 N N . SER A 1 549 ? 2.341 12.925 5.478 1.00 81.38 549 SER A N 1
ATOM 4623 C CA . SER A 1 549 ? 3.438 12.959 4.503 1.00 81.38 549 SER A CA 1
ATOM 4624 C C . SER A 1 549 ? 3.633 11.601 3.833 1.00 81.38 549 SER A C 1
ATOM 4626 O O . SER A 1 549 ? 3.628 11.520 2.609 1.00 81.38 549 SER A O 1
ATOM 4628 N N . LEU A 1 550 ? 3.719 10.529 4.628 1.00 86.06 550 LEU A N 1
ATOM 4629 C CA . LEU A 1 550 ? 3.874 9.169 4.105 1.00 86.06 550 LEU A CA 1
ATOM 4630 C C . LEU A 1 550 ? 2.660 8.722 3.288 1.00 86.06 550 LEU A C 1
ATOM 4632 O O . LEU A 1 550 ? 2.812 8.026 2.291 1.00 86.06 550 LEU A O 1
ATOM 4636 N N . ILE A 1 551 ? 1.446 9.121 3.682 1.00 87.56 551 ILE A N 1
ATOM 4637 C CA . ILE A 1 551 ? 0.246 8.804 2.905 1.00 87.56 551 ILE A CA 1
ATOM 4638 C C . ILE A 1 551 ? 0.288 9.469 1.526 1.00 87.56 551 ILE A C 1
ATOM 4640 O O . ILE A 1 551 ? -0.044 8.814 0.542 1.00 87.56 551 ILE A O 1
ATOM 4644 N N . ILE A 1 552 ? 0.682 10.742 1.449 1.00 85.31 552 ILE A N 1
ATOM 4645 C CA . ILE A 1 552 ? 0.793 11.457 0.171 1.00 85.31 552 ILE A CA 1
ATOM 4646 C C . ILE A 1 552 ? 1.886 10.828 -0.696 1.00 85.31 552 ILE A C 1
ATOM 4648 O O . ILE A 1 552 ? 1.677 10.636 -1.889 1.00 85.31 552 ILE A O 1
ATOM 4652 N N . GLU A 1 553 ? 3.018 10.457 -0.103 1.00 85.62 553 GLU A N 1
ATOM 4653 C CA . GLU A 1 553 ? 4.118 9.800 -0.809 1.00 85.62 553 GLU A CA 1
ATOM 4654 C C . GLU A 1 553 ? 3.715 8.428 -1.377 1.00 85.62 553 GLU A C 1
ATOM 4656 O O . GLU A 1 553 ? 3.937 8.152 -2.555 1.00 85.62 553 GLU A O 1
ATOM 4661 N N . GLN A 1 554 ? 3.070 7.586 -0.563 1.00 89.75 554 GLN A N 1
ATOM 4662 C CA . GLN A 1 554 ? 2.713 6.214 -0.935 1.00 89.75 554 GLN A CA 1
ATOM 4663 C C . GLN A 1 554 ? 1.469 6.155 -1.834 1.00 89.75 554 GLN A C 1
ATOM 4665 O O . GLN A 1 554 ? 1.450 5.486 -2.865 1.00 89.75 554 GLN A O 1
ATOM 4670 N N . PHE A 1 555 ? 0.405 6.868 -1.464 1.00 91.69 555 PHE A N 1
ATOM 4671 C CA . PHE A 1 555 ? -0.917 6.741 -2.091 1.00 91.69 555 PHE A CA 1
ATOM 4672 C C . PHE A 1 555 ? -1.320 7.956 -2.930 1.00 91.69 555 PHE A C 1
ATOM 4674 O O . PHE A 1 555 ? -2.353 7.902 -3.594 1.00 91.69 555 PHE A O 1
ATOM 4681 N N . GLY A 1 556 ? -0.539 9.037 -2.921 1.00 87.88 556 GLY A N 1
ATOM 4682 C CA . GLY A 1 556 ? -0.887 10.290 -3.587 1.00 87.88 556 GLY A CA 1
ATOM 4683 C C . GLY A 1 556 ? -1.895 11.138 -2.802 1.00 87.88 556 GLY A C 1
ATOM 4684 O O . GLY A 1 556 ? -2.544 10.686 -1.849 1.00 87.88 556 GLY A O 1
ATOM 4685 N N . GLU A 1 557 ? -2.050 12.394 -3.231 1.00 84.50 557 GLU A N 1
ATOM 4686 C CA . GLU A 1 557 ? -2.974 13.358 -2.612 1.00 84.50 557 GLU A CA 1
ATOM 4687 C C . GLU A 1 557 ? -4.449 12.956 -2.763 1.00 84.50 557 GLU A C 1
ATOM 4689 O O . GLU A 1 557 ? -5.269 13.273 -1.903 1.00 84.50 557 GLU A O 1
ATOM 4694 N N . ASN A 1 558 ? -4.797 12.211 -3.810 1.00 86.56 558 ASN A N 1
ATOM 4695 C CA . ASN A 1 558 ? -6.171 11.787 -4.066 1.00 86.56 558 ASN A CA 1
ATOM 4696 C C . ASN A 1 558 ? -6.352 10.318 -3.683 1.00 86.56 558 ASN A C 1
ATOM 4698 O O . ASN A 1 558 ? -6.489 9.453 -4.540 1.00 86.56 558 ASN A O 1
ATOM 4702 N N . SER A 1 559 ? -6.317 10.027 -2.382 1.00 88.88 559 SER A N 1
ATOM 4703 C CA . SER A 1 559 ? -6.447 8.659 -1.874 1.00 88.88 559 SER A CA 1
ATOM 4704 C C . SER A 1 559 ? -7.414 8.549 -0.701 1.00 88.88 559 SER A C 1
ATOM 4706 O O . SER A 1 559 ? -7.564 9.456 0.122 1.00 88.88 559 SER A O 1
ATOM 4708 N N . TYR A 1 560 ? -8.023 7.370 -0.553 1.00 86.31 560 TYR A N 1
ATOM 4709 C CA . TYR A 1 560 ? -8.897 7.056 0.583 1.00 86.31 560 TYR A CA 1
ATOM 4710 C C . TYR A 1 560 ? -8.175 7.220 1.932 1.00 86.31 560 TYR A C 1
ATOM 4712 O O . TYR A 1 560 ? -8.773 7.575 2.952 1.00 86.31 560 TYR A O 1
ATOM 4720 N N . LYS A 1 561 ? -6.868 6.933 1.953 1.00 89.44 561 LYS A N 1
ATOM 4721 C CA . LYS A 1 561 ? -6.033 7.006 3.155 1.00 89.44 561 LYS A CA 1
ATOM 4722 C C . LYS A 1 561 ? -5.784 8.468 3.535 1.00 89.44 561 LYS A C 1
ATOM 4724 O O . LYS A 1 561 ? -5.819 8.777 4.725 1.00 89.44 561 LYS A O 1
ATOM 4729 N N . HIS A 1 562 ? -5.650 9.361 2.550 1.00 88.75 562 HIS A N 1
ATOM 4730 C CA . HIS A 1 562 ? -5.514 10.796 2.790 1.00 88.75 562 HIS A CA 1
ATOM 4731 C C . HIS A 1 562 ? -6.781 11.380 3.430 1.00 88.75 562 HIS A C 1
ATOM 4733 O O . HIS A 1 562 ? -6.698 12.072 4.441 1.00 88.75 562 HIS A O 1
ATOM 4739 N N . ILE A 1 563 ? -7.972 10.990 2.963 1.00 86.56 563 ILE A N 1
ATOM 4740 C CA . ILE A 1 563 ? -9.239 11.424 3.584 1.00 86.56 563 ILE A CA 1
ATOM 4741 C C . ILE A 1 563 ? -9.290 11.036 5.074 1.00 86.56 563 ILE A C 1
ATOM 4743 O O . ILE A 1 563 ? -9.695 11.834 5.922 1.00 86.56 563 ILE A O 1
ATOM 4747 N N . LYS A 1 564 ? -8.835 9.824 5.425 1.00 87.31 564 LYS A N 1
ATOM 4748 C CA . LYS A 1 564 ? -8.807 9.366 6.823 1.00 87.31 564 LYS A CA 1
ATOM 4749 C C . LYS A 1 564 ? -7.885 10.195 7.708 1.00 87.31 564 LYS A C 1
ATOM 4751 O O . LYS A 1 564 ? -8.301 10.559 8.805 1.00 87.31 564 LYS A O 1
ATOM 4756 N N . ILE A 1 565 ? -6.658 10.476 7.268 1.00 88.69 565 ILE A N 1
ATOM 4757 C CA . ILE A 1 565 ? -5.729 11.274 8.079 1.00 88.69 565 ILE A CA 1
ATOM 4758 C C . ILE A 1 565 ? -6.206 12.723 8.210 1.00 88.69 565 ILE A C 1
ATOM 4760 O O . ILE A 1 565 ? -6.155 13.260 9.312 1.00 88.69 565 ILE A O 1
ATOM 4764 N N . LEU A 1 566 ? -6.789 13.309 7.156 1.00 86.44 566 LEU A N 1
ATOM 4765 C CA . LEU A 1 566 ? -7.404 14.641 7.216 1.00 86.44 566 LEU A CA 1
ATOM 4766 C C . LEU A 1 566 ? -8.528 14.698 8.259 1.00 86.44 566 LEU A C 1
ATOM 4768 O O . LEU A 1 566 ? -8.622 15.671 9.005 1.00 86.44 566 LEU A O 1
ATOM 4772 N N . ARG A 1 567 ? -9.336 13.634 8.378 1.00 86.62 567 ARG A N 1
ATOM 4773 C CA . ARG A 1 567 ? -10.357 13.525 9.430 1.00 86.62 567 ARG A CA 1
ATOM 4774 C C . ARG A 1 567 ? -9.741 13.506 10.830 1.00 86.62 567 ARG A C 1
ATOM 4776 O O . ARG A 1 567 ? -10.201 14.245 11.693 1.00 86.62 567 ARG A O 1
ATOM 4783 N N . TYR A 1 568 ? -8.691 12.716 11.055 1.00 88.19 568 TYR A N 1
ATOM 4784 C CA . TYR A 1 568 ? -8.001 12.697 12.351 1.00 88.19 568 TYR A CA 1
ATOM 4785 C C . TYR A 1 568 ? -7.354 14.042 12.691 1.00 88.19 568 TYR A C 1
ATOM 4787 O O . TYR A 1 568 ? -7.433 14.496 13.828 1.00 88.19 568 TYR A O 1
ATOM 4795 N N . MET A 1 569 ? -6.770 14.721 11.703 1.00 84.56 569 MET A N 1
ATOM 4796 C CA . MET A 1 569 ? -6.237 16.070 11.886 1.00 84.56 569 MET A CA 1
ATOM 4797 C C . MET A 1 569 ? -7.349 17.074 12.209 1.00 84.56 569 MET A C 1
ATOM 4799 O O . MET A 1 569 ? -7.172 17.913 13.089 1.00 84.56 569 MET A O 1
ATOM 4803 N N . ALA A 1 570 ? -8.513 16.974 11.563 1.00 84.19 570 ALA A N 1
ATOM 4804 C CA . ALA A 1 570 ? -9.667 17.795 11.907 1.00 84.19 570 ALA A CA 1
ATOM 4805 C C . ALA A 1 570 ? -10.128 17.545 13.352 1.00 84.19 570 ALA A C 1
ATOM 4807 O O . ALA A 1 570 ? -10.273 18.504 14.104 1.00 84.19 570 ALA A O 1
ATOM 4808 N N . GLU A 1 571 ? -10.280 16.282 13.766 1.00 84.00 571 GLU A N 1
ATOM 4809 C CA . GLU A 1 571 ? -10.604 15.900 15.150 1.00 84.00 571 GLU A CA 1
ATOM 4810 C C . GLU A 1 571 ? -9.590 16.464 16.155 1.00 84.00 571 GLU A C 1
ATOM 4812 O O . GLU A 1 571 ? -9.973 17.024 17.179 1.00 84.00 571 GLU A O 1
ATOM 4817 N N . PHE A 1 572 ? -8.297 16.394 15.839 1.00 83.44 572 PHE A N 1
ATOM 4818 C CA . PHE A 1 572 ? -7.239 16.992 16.651 1.00 83.44 572 PHE A CA 1
ATOM 4819 C C . PHE A 1 572 ? -7.424 18.503 16.852 1.00 83.44 572 PHE A C 1
ATOM 4821 O O . PHE A 1 572 ? -7.261 19.009 17.963 1.00 83.44 572 PHE A O 1
ATOM 4828 N N . TYR A 1 573 ? -7.784 19.241 15.799 1.00 77.31 573 TYR A N 1
ATOM 4829 C CA . TYR A 1 573 ? -8.026 20.680 15.910 1.00 77.31 573 TYR A CA 1
ATOM 4830 C C . TYR A 1 573 ? -9.363 21.015 16.582 1.00 77.31 573 TYR A C 1
ATOM 4832 O O . TYR A 1 573 ? -9.437 22.042 17.257 1.00 77.31 573 TYR A O 1
ATOM 4840 N N . ILE A 1 574 ? -10.379 20.150 16.469 1.00 74.94 574 ILE A N 1
ATOM 4841 C CA . ILE A 1 574 ? -11.629 20.261 17.237 1.00 74.94 574 ILE A CA 1
ATOM 4842 C C . ILE A 1 574 ? -11.345 20.168 18.739 1.00 74.94 574 ILE A C 1
ATOM 4844 O O . ILE A 1 574 ? -11.793 21.039 19.482 1.00 74.94 574 ILE A O 1
ATOM 4848 N N . ASP A 1 575 ? -10.566 19.172 19.178 1.00 76.88 575 ASP A N 1
ATOM 4849 C CA . ASP A 1 575 ? -10.204 18.980 20.595 1.00 76.88 575 ASP A CA 1
ATOM 4850 C C . ASP A 1 575 ? -9.434 20.189 21.165 1.00 76.88 575 ASP A C 1
ATOM 4852 O O . ASP A 1 575 ? -9.417 20.425 22.372 1.00 76.88 575 ASP A O 1
ATOM 4856 N N . ARG A 1 576 ? -8.810 20.986 20.289 1.00 75.19 576 ARG A N 1
ATOM 4857 C CA . ARG A 1 576 ? -8.103 22.229 20.628 1.00 75.19 576 ARG A CA 1
ATOM 4858 C C . ARG A 1 576 ? -8.920 23.501 20.400 1.00 75.19 576 ARG A C 1
ATOM 4860 O O . ARG A 1 576 ? -8.349 24.590 20.453 1.00 75.19 576 ARG A O 1
ATOM 4867 N N . GLU A 1 577 ? -10.209 23.367 20.101 1.00 73.56 577 GLU A N 1
ATOM 4868 C CA . GLU A 1 577 ? -11.133 24.464 19.788 1.00 73.56 577 GLU A CA 1
ATOM 4869 C C . GLU A 1 577 ? -10.688 25.343 18.600 1.00 73.56 577 GLU A C 1
ATOM 4871 O O . GLU A 1 577 ? -11.172 26.458 18.408 1.00 73.56 577 GLU A O 1
ATOM 4876 N N . ASN A 1 578 ? -9.786 24.841 17.751 1.00 67.75 578 ASN A N 1
ATOM 4877 C CA . ASN A 1 578 ? -9.364 25.518 16.530 1.00 67.75 578 ASN A CA 1
ATOM 4878 C C . ASN A 1 578 ? -10.241 25.077 15.356 1.00 67.75 578 ASN A C 1
ATOM 4880 O O . ASN A 1 578 ? -9.835 24.339 14.456 1.00 67.75 578 ASN A O 1
ATOM 4884 N N . TYR A 1 579 ? -11.481 25.550 15.381 1.00 70.31 579 TYR A N 1
ATOM 4885 C CA . TYR A 1 579 ? -12.494 25.153 14.412 1.00 70.31 579 TYR A CA 1
ATOM 4886 C C . TYR A 1 579 ? -12.201 25.632 12.982 1.00 70.31 579 TYR A C 1
ATOM 4888 O O . TYR A 1 579 ? -12.656 25.000 12.031 1.00 70.31 579 TYR A O 1
ATOM 4896 N N . LEU A 1 580 ? -11.424 26.710 12.810 1.00 62.97 580 LEU A N 1
ATOM 4897 C CA . LEU A 1 580 ? -11.046 27.225 11.490 1.00 62.97 580 LEU A CA 1
ATOM 4898 C C . LEU A 1 580 ? -10.129 26.245 10.750 1.00 62.97 580 LEU A C 1
ATOM 4900 O O . LEU A 1 580 ? -10.413 25.877 9.612 1.00 62.97 580 LEU A O 1
ATOM 4904 N N . LEU A 1 581 ? -9.056 25.785 11.403 1.00 67.44 581 LEU A N 1
ATOM 4905 C CA . LEU A 1 581 ? -8.180 24.773 10.811 1.00 67.44 581 LEU A CA 1
ATOM 4906 C C . LEU A 1 581 ? -8.928 23.452 10.625 1.00 67.44 581 LEU A C 1
ATOM 4908 O O . LEU A 1 581 ? -8.814 22.836 9.569 1.00 67.44 581 LEU A O 1
ATOM 4912 N N . ALA A 1 582 ? -9.747 23.047 11.601 1.00 70.62 582 ALA A N 1
ATOM 4913 C CA . ALA A 1 582 ? -10.556 21.838 11.479 1.00 70.62 582 ALA A CA 1
ATOM 4914 C C . ALA A 1 582 ? -11.484 21.876 10.246 1.00 70.62 582 ALA A C 1
ATOM 4916 O O . ALA A 1 582 ? -11.557 20.890 9.512 1.00 70.62 582 ALA A O 1
ATOM 4917 N N . LYS A 1 583 ? -12.122 23.026 9.970 1.00 71.25 583 LYS A N 1
ATOM 4918 C CA . LYS A 1 583 ? -12.943 23.253 8.767 1.00 71.25 583 LYS A CA 1
ATOM 4919 C C . LYS A 1 583 ? -12.135 23.021 7.487 1.00 71.25 583 LYS A C 1
ATOM 4921 O O . LYS A 1 583 ? -12.562 22.232 6.650 1.00 71.25 583 LYS A O 1
ATOM 4926 N N . GLN A 1 584 ? -10.944 23.614 7.375 1.00 73.50 584 GLN A N 1
ATOM 4927 C CA . GLN A 1 584 ? -10.083 23.466 6.191 1.00 73.50 584 GLN A CA 1
ATOM 4928 C C . GLN A 1 584 ? -9.701 22.005 5.907 1.00 73.50 584 GLN A C 1
ATOM 4930 O O . GLN A 1 584 ? -9.709 21.575 4.753 1.00 73.50 584 GLN A O 1
ATOM 4935 N N . TYR A 1 585 ? -9.366 21.225 6.942 1.00 77.62 585 TYR A N 1
ATOM 4936 C CA . TYR A 1 585 ? -9.027 19.808 6.771 1.00 77.62 585 TYR A CA 1
ATOM 4937 C C . TYR A 1 585 ? -10.227 18.977 6.307 1.00 77.62 585 TYR A C 1
ATOM 4939 O O . TYR A 1 585 ? -10.070 18.124 5.431 1.00 77.62 585 TYR A O 1
ATOM 4947 N N . ILE A 1 586 ? -11.428 19.248 6.832 1.00 76.38 586 ILE A N 1
ATOM 4948 C CA . ILE A 1 586 ? -12.636 18.555 6.371 1.00 76.38 586 ILE A CA 1
ATOM 4949 C C . ILE A 1 586 ? -12.989 18.949 4.938 1.00 76.38 586 ILE A C 1
ATOM 4951 O O . ILE A 1 586 ? -13.265 18.063 4.137 1.00 76.38 586 ILE A O 1
ATOM 4955 N N . GLU A 1 587 ? -12.934 20.232 4.579 1.00 72.75 587 GLU A N 1
ATOM 4956 C CA . GLU A 1 587 ? -13.219 20.691 3.211 1.00 72.75 587 GLU A CA 1
ATOM 4957 C C . GLU A 1 587 ? -12.280 20.041 2.186 1.00 72.75 587 GLU A C 1
ATOM 4959 O O . GLU A 1 587 ? -12.731 19.560 1.144 1.00 72.75 587 GLU A O 1
ATOM 4964 N N . LYS A 1 588 ? -10.983 19.932 2.511 1.00 79.31 588 LYS A N 1
ATOM 4965 C CA . LYS A 1 588 ? -10.021 19.169 1.699 1.00 79.31 588 LYS A CA 1
ATOM 4966 C C . LYS A 1 588 ? -10.421 17.699 1.577 1.00 79.31 588 LYS A C 1
ATOM 4968 O O . LYS A 1 588 ? -10.413 17.158 0.473 1.00 79.31 588 LYS A O 1
ATOM 4973 N N . GLY A 1 589 ? -10.804 17.069 2.687 1.00 81.44 589 GLY A N 1
ATOM 4974 C CA . GLY A 1 589 ? -11.275 15.687 2.695 1.00 81.44 589 GLY A CA 1
ATOM 4975 C C . GLY A 1 589 ? -12.508 15.480 1.812 1.00 81.44 589 GLY A C 1
ATOM 4976 O O . GLY A 1 589 ? -12.529 14.532 1.035 1.00 81.44 589 GLY A O 1
ATOM 4977 N N . ILE A 1 590 ? -13.503 16.375 1.889 1.00 76.50 590 ILE A N 1
ATOM 4978 C CA . ILE A 1 590 ? -14.739 16.316 1.086 1.00 76.50 590 ILE A CA 1
ATOM 4979 C C . ILE A 1 590 ? -14.406 16.451 -0.399 1.00 76.50 590 ILE A C 1
ATOM 4981 O O . ILE A 1 590 ? -14.936 15.708 -1.221 1.00 76.50 590 ILE A O 1
ATOM 4985 N N . LYS A 1 591 ? -13.493 17.361 -0.756 1.00 78.88 591 LYS A N 1
ATOM 4986 C CA . LYS A 1 591 ? -13.058 17.531 -2.146 1.00 78.88 591 LYS A CA 1
ATOM 4987 C C . LYS A 1 591 ? -12.480 16.234 -2.719 1.00 78.88 591 LYS A C 1
ATOM 4989 O O . LYS A 1 591 ? -12.895 15.820 -3.798 1.00 78.88 591 LYS A O 1
ATOM 4994 N N . ILE A 1 592 ? -11.568 15.587 -1.992 1.00 81.94 592 ILE A N 1
ATOM 4995 C CA . ILE A 1 592 ? -10.962 14.315 -2.419 1.00 81.94 592 ILE A CA 1
ATOM 4996 C C . ILE A 1 592 ? -12.017 13.201 -2.440 1.00 81.94 592 ILE A C 1
ATOM 4998 O O . ILE A 1 592 ? -12.061 12.398 -3.368 1.00 81.94 592 ILE A O 1
ATOM 5002 N N . GLN A 1 593 ? -12.904 13.174 -1.445 1.00 77.62 593 GLN A N 1
ATOM 5003 C CA . GLN A 1 593 ? -14.002 12.215 -1.362 1.00 77.62 593 GLN A CA 1
ATOM 5004 C C . GLN A 1 593 ? -14.898 12.266 -2.610 1.00 77.62 593 GLN A C 1
ATOM 5006 O O . GLN A 1 593 ? -15.192 11.224 -3.195 1.00 77.62 593 GLN A O 1
ATOM 5011 N N . ASN A 1 594 ? -15.262 13.474 -3.049 1.00 75.50 594 ASN A N 1
ATOM 5012 C CA . ASN A 1 594 ? -16.064 13.695 -4.251 1.00 75.50 594 ASN A CA 1
ATOM 5013 C C . ASN A 1 594 ? -15.334 13.261 -5.528 1.00 75.50 594 ASN A C 1
ATOM 5015 O O . ASN A 1 594 ? -15.968 12.742 -6.440 1.00 75.50 594 ASN A O 1
ATOM 5019 N N . GLN A 1 595 ? -14.014 13.456 -5.598 1.00 80.19 595 GLN A N 1
ATOM 5020 C CA . GLN A 1 595 ? -13.210 13.022 -6.745 1.00 80.19 595 GLN A CA 1
ATOM 5021 C C . GLN A 1 595 ? -13.140 11.497 -6.863 1.00 80.19 595 GLN A C 1
ATOM 5023 O O . GLN A 1 595 ? -13.212 10.975 -7.968 1.00 80.19 595 GLN A O 1
ATOM 5028 N N . LEU A 1 596 ? -13.026 10.791 -5.736 1.00 77.06 596 LEU A N 1
ATOM 5029 C CA . LEU A 1 596 ? -12.957 9.327 -5.711 1.00 77.06 596 LEU A CA 1
ATOM 5030 C C . LEU A 1 596 ? -14.337 8.650 -5.771 1.00 77.06 596 LEU A C 1
ATOM 5032 O O . LEU A 1 596 ? -14.416 7.429 -5.881 1.00 77.06 596 LEU A O 1
ATOM 5036 N N . GLY A 1 597 ? -15.424 9.416 -5.634 1.00 68.81 597 GLY A N 1
ATOM 5037 C CA . GLY A 1 597 ? -16.782 8.875 -5.557 1.00 68.81 597 GLY A CA 1
ATOM 5038 C C . GLY A 1 597 ? -16.987 7.931 -4.368 1.00 68.81 597 GLY A C 1
ATOM 5039 O O . GLY A 1 597 ? -17.732 6.965 -4.489 1.00 68.81 597 GLY A O 1
ATOM 5040 N N . ILE A 1 598 ? -16.287 8.159 -3.247 1.00 65.25 598 ILE A N 1
ATOM 5041 C CA . ILE A 1 598 ? -16.387 7.310 -2.051 1.00 65.25 598 ILE A CA 1
ATOM 5042 C C . ILE A 1 598 ? -17.356 7.951 -1.069 1.00 65.25 598 ILE A C 1
ATOM 5044 O O . ILE A 1 598 ? -17.147 9.065 -0.621 1.00 65.25 598 ILE A O 1
ATOM 5048 N N . GLU A 1 599 ? -18.400 7.250 -0.659 1.00 56.78 599 GLU A N 1
ATOM 5049 C CA . GLU A 1 599 ? -19.543 7.916 -0.015 1.00 56.78 599 GLU A CA 1
ATOM 5050 C C . GLU A 1 599 ? -19.445 7.953 1.526 1.00 56.78 599 GLU A C 1
ATOM 5052 O O . GLU A 1 599 ? -20.081 8.763 2.194 1.00 56.78 599 GLU A O 1
ATOM 5057 N N . LYS A 1 600 ? -18.599 7.102 2.124 1.00 57.78 600 LYS A N 1
ATOM 5058 C CA . LYS A 1 600 ? -18.753 6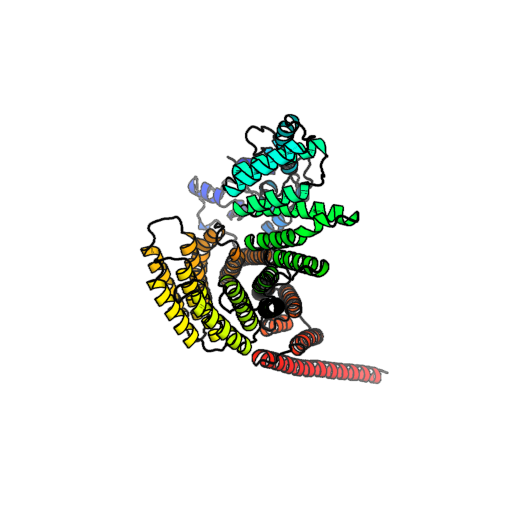.652 3.524 1.00 57.78 600 LYS A CA 1
ATOM 5059 C C . LYS A 1 600 ? -17.831 7.297 4.579 1.00 57.78 600 LYS A C 1
ATOM 5061 O O . LYS A 1 600 ? -17.834 6.845 5.723 1.00 57.78 600 LYS A O 1
ATOM 5066 N N . ILE A 1 601 ? -16.967 8.263 4.239 1.00 55.41 601 ILE A N 1
ATOM 5067 C CA . ILE A 1 601 ? -15.762 8.526 5.068 1.00 55.41 601 ILE A CA 1
ATOM 5068 C C . ILE A 1 601 ? -15.901 9.700 6.036 1.00 55.41 601 ILE A C 1
ATOM 5070 O O . ILE A 1 601 ? -15.466 9.589 7.191 1.00 55.41 601 ILE A O 1
ATOM 5074 N N . ILE A 1 602 ? -16.457 10.824 5.587 1.00 54.97 602 ILE A N 1
ATOM 5075 C CA . ILE A 1 602 ? -16.544 12.018 6.427 1.00 54.97 602 ILE A CA 1
ATOM 5076 C C . ILE A 1 602 ? -17.833 11.984 7.230 1.00 54.97 602 ILE A C 1
ATOM 5078 O O . ILE A 1 602 ? -18.941 11.999 6.700 1.00 54.97 602 ILE A O 1
ATOM 5082 N N . THR A 1 603 ? -17.669 11.945 8.548 1.00 56.31 603 THR A N 1
ATOM 5083 C CA . THR A 1 603 ? -18.763 11.998 9.507 1.00 56.31 603 THR A CA 1
ATOM 5084 C C . THR A 1 603 ? -19.414 13.373 9.404 1.00 56.31 603 THR A C 1
ATOM 5086 O O . THR A 1 603 ? -18.937 14.343 9.992 1.00 56.31 603 THR A O 1
ATOM 5089 N N . ILE A 1 604 ? -20.520 13.462 8.662 1.00 58.47 604 ILE A N 1
ATOM 5090 C CA . ILE A 1 604 ? -21.343 14.674 8.519 1.00 58.47 604 ILE A CA 1
ATOM 5091 C C . ILE A 1 604 ? -21.603 15.332 9.881 1.00 58.47 604 ILE A C 1
ATOM 5093 O O . ILE A 1 604 ? -21.594 16.550 9.990 1.00 58.47 604 ILE A O 1
ATOM 5097 N N . GLN A 1 605 ? -21.744 14.542 10.947 1.00 60.84 605 GLN A N 1
ATOM 5098 C CA . GLN A 1 605 ? -21.902 15.023 12.323 1.00 60.84 605 GLN A CA 1
ATOM 5099 C C . GLN A 1 605 ? -20.723 15.873 12.838 1.00 60.84 605 GLN A C 1
ATOM 5101 O O . GLN A 1 605 ? -20.946 16.890 13.492 1.00 60.84 605 GLN A O 1
ATOM 5106 N N . GLN A 1 606 ? -19.474 15.511 12.527 1.00 63.03 606 GLN A N 1
ATOM 5107 C CA . GLN A 1 606 ? -18.290 16.287 12.929 1.00 63.03 606 GLN A CA 1
ATOM 5108 C C . GLN A 1 606 ? -18.201 17.598 12.148 1.00 63.03 606 GLN A C 1
ATOM 5110 O O . GLN A 1 606 ? -17.935 18.653 12.724 1.00 63.03 606 GLN A O 1
ATOM 5115 N N . PHE A 1 607 ? -18.491 17.545 10.847 1.00 65.31 607 PHE A N 1
ATOM 5116 C CA . PHE A 1 607 ? -18.577 18.745 10.023 1.00 65.31 607 PHE A CA 1
ATOM 5117 C C . PHE A 1 607 ? -19.689 19.679 10.518 1.00 65.31 607 PHE A C 1
ATOM 5119 O O . PHE A 1 607 ? -19.438 20.860 10.737 1.00 65.31 607 PHE A O 1
ATOM 5126 N N . LYS A 1 608 ? -20.881 19.142 10.819 1.00 64.44 608 LYS A N 1
ATOM 5127 C CA . LYS A 1 608 ? -21.999 19.871 11.442 1.00 64.44 608 LYS A CA 1
ATOM 5128 C C . LYS A 1 608 ? -21.582 20.558 12.742 1.00 64.44 608 LYS A C 1
ATOM 5130 O O . LYS A 1 608 ? -21.895 21.733 12.938 1.00 64.44 608 LYS A O 1
ATOM 5135 N N . TYR A 1 609 ? -20.850 19.857 13.611 1.00 67.69 609 TYR A N 1
ATOM 5136 C CA . TYR A 1 609 ? -20.344 20.432 14.856 1.00 67.69 609 TYR A CA 1
ATOM 5137 C C . TYR A 1 609 ? -19.420 21.627 14.592 1.00 67.69 609 TYR A C 1
ATOM 5139 O O . TYR A 1 609 ? -19.633 22.695 15.166 1.00 67.69 609 TYR A O 1
ATOM 5147 N N . ILE A 1 610 ? -18.461 21.499 13.672 1.00 65.06 610 ILE A N 1
ATOM 5148 C CA . ILE A 1 610 ? -17.557 22.599 13.303 1.00 65.06 610 ILE A CA 1
ATOM 5149 C C . ILE A 1 610 ? -18.327 23.773 12.705 1.00 65.06 610 ILE A C 1
ATOM 5151 O O . ILE A 1 610 ? -18.136 24.904 13.151 1.00 65.06 610 ILE A O 1
ATOM 5155 N N . LEU A 1 611 ? -19.232 23.518 11.755 1.00 65.50 611 LEU A N 1
ATOM 5156 C CA . LEU A 1 611 ? -20.062 24.557 11.151 1.00 65.50 611 LEU A CA 1
ATOM 5157 C C . LEU A 1 611 ? -20.854 25.318 12.201 1.00 65.50 611 LEU A C 1
ATOM 5159 O O . LEU A 1 611 ? -20.900 26.547 12.157 1.00 65.50 611 LEU A O 1
ATOM 5163 N N . SER A 1 612 ? -21.434 24.613 13.180 1.00 66.50 612 SER A N 1
ATOM 5164 C CA . SER A 1 612 ? -22.178 25.231 14.280 1.00 66.50 612 SER A CA 1
ATOM 5165 C C . SER A 1 612 ? -21.372 26.318 15.002 1.00 66.50 612 SER A C 1
ATOM 5167 O O . SER A 1 612 ? -21.968 27.314 15.417 1.00 66.50 612 SER A O 1
ATOM 5169 N N . LYS A 1 613 ? -20.041 26.158 15.072 1.00 67.62 613 LYS A N 1
ATOM 5170 C CA . LYS A 1 613 ? -19.093 27.024 15.783 1.00 67.62 613 LYS A CA 1
ATOM 5171 C C . LYS A 1 613 ? -18.416 28.092 14.915 1.00 67.62 613 LYS A C 1
ATOM 5173 O O . LYS A 1 613 ? -17.920 29.057 15.486 1.00 67.62 613 LYS A O 1
ATOM 5178 N N . THR A 1 614 ? -18.371 27.944 13.587 1.00 61.31 614 THR A N 1
ATOM 5179 C CA . THR A 1 614 ? -17.545 28.802 12.705 1.00 61.31 614 THR A CA 1
ATOM 5180 C C . THR A 1 614 ? -18.317 29.691 11.743 1.00 61.31 614 THR A C 1
ATOM 5182 O O . THR A 1 614 ? -17.805 30.747 11.384 1.00 61.31 614 THR A O 1
ATOM 5185 N N . SER A 1 615 ? -19.524 29.298 11.337 1.00 63.28 615 SER A N 1
ATOM 5186 C CA . SER A 1 615 ? -20.221 29.932 10.212 1.00 63.28 615 SER A CA 1
ATOM 5187 C C . SER A 1 615 ? -21.561 30.552 10.611 1.00 63.28 615 SER A C 1
ATOM 5189 O O . SER A 1 615 ? -22.282 30.047 11.484 1.00 63.28 615 SER A O 1
ATOM 5191 N N . ASN A 1 616 ? -21.910 31.660 9.947 1.00 70.44 616 ASN A N 1
ATOM 5192 C CA . ASN A 1 616 ? -23.244 32.256 10.042 1.00 70.44 616 ASN A CA 1
ATOM 5193 C C . ASN A 1 616 ? -24.290 31.367 9.330 1.00 70.44 616 ASN A C 1
ATOM 5195 O O . ASN A 1 616 ? -23.939 30.418 8.629 1.00 70.44 616 ASN A O 1
ATOM 5199 N N . ASP A 1 617 ? -25.582 31.635 9.539 1.00 68.19 617 ASP A N 1
ATOM 5200 C CA . ASP A 1 617 ? -26.653 30.745 9.058 1.00 68.19 617 ASP A CA 1
ATOM 5201 C C . ASP A 1 617 ? -26.706 30.626 7.516 1.00 68.19 617 ASP A C 1
ATOM 5203 O O . ASP A 1 617 ? -27.061 29.566 7.010 1.00 68.19 617 ASP A O 1
ATOM 5207 N N . ILE A 1 618 ? -26.290 31.660 6.771 1.00 68.62 618 ILE A N 1
ATOM 5208 C CA . ILE A 1 618 ? -26.280 31.664 5.294 1.00 68.62 618 ILE A CA 1
ATOM 5209 C C . ILE A 1 618 ? -25.127 30.806 4.757 1.00 68.62 618 ILE A C 1
ATOM 5211 O O . ILE A 1 618 ? -25.321 29.974 3.874 1.00 68.62 618 ILE A O 1
ATOM 5215 N N . GLU A 1 619 ? -23.929 30.962 5.317 1.00 66.62 619 GLU A N 1
ATOM 5216 C CA . GLU A 1 619 ? -22.756 30.171 4.932 1.00 66.62 619 GLU A CA 1
ATOM 5217 C C . GLU A 1 619 ? -22.942 28.689 5.312 1.00 66.62 619 GLU A C 1
ATOM 5219 O O . GLU A 1 619 ? -22.601 27.796 4.535 1.00 66.62 619 GLU A O 1
ATOM 5224 N N . LYS A 1 620 ? -23.581 28.411 6.462 1.00 68.06 620 LYS A N 1
ATOM 5225 C CA . LYS A 1 620 ? -24.017 27.055 6.845 1.00 68.06 620 LYS A CA 1
ATOM 5226 C C . LYS A 1 620 ? -24.927 26.432 5.797 1.00 68.06 620 LYS A C 1
ATOM 5228 O O . LYS A 1 620 ? -24.750 25.263 5.466 1.00 68.06 620 LYS A O 1
ATOM 5233 N N . GLN A 1 621 ? -25.893 27.197 5.295 1.00 69.06 621 GLN A N 1
ATOM 5234 C CA . GLN A 1 621 ? -26.831 26.718 4.289 1.00 69.06 621 GLN A CA 1
ATOM 5235 C C . GLN A 1 621 ? -26.119 26.386 2.974 1.00 69.06 621 GLN A C 1
ATOM 5237 O O . GLN A 1 621 ? -26.263 25.273 2.482 1.00 69.06 621 GLN A O 1
ATOM 5242 N N . GLN A 1 622 ? -25.259 27.276 2.470 1.00 70.75 622 GLN A N 1
ATOM 5243 C CA . GLN A 1 622 ? -24.489 27.031 1.243 1.00 70.75 622 GLN A CA 1
ATOM 5244 C C . GLN A 1 622 ? -23.604 25.778 1.334 1.00 70.75 622 GLN A C 1
ATOM 5246 O O . GLN A 1 622 ? -23.508 25.010 0.376 1.00 70.75 622 GLN A O 1
ATOM 5251 N N . GLN A 1 623 ? -22.963 25.548 2.483 1.00 68.00 623 GLN A N 1
ATOM 5252 C CA . GLN A 1 623 ? -22.095 24.383 2.675 1.00 68.00 623 GLN A CA 1
ATOM 5253 C C . GLN A 1 623 ? -22.889 23.081 2.866 1.00 68.00 623 GLN A C 1
ATOM 5255 O O . GLN A 1 623 ? -22.478 22.039 2.354 1.00 68.00 623 GLN A O 1
ATOM 5260 N N . LEU A 1 624 ? -24.053 23.128 3.525 1.00 69.31 624 LEU A N 1
ATOM 5261 C CA . LEU A 1 624 ? -24.976 21.988 3.570 1.00 69.31 624 LEU A CA 1
ATOM 5262 C C . LEU A 1 624 ? -25.546 21.664 2.184 1.00 69.31 624 LEU A C 1
ATOM 5264 O O . LEU A 1 624 ? -25.642 20.489 1.850 1.00 69.31 624 LEU A O 1
ATOM 5268 N N . ASP A 1 625 ? -25.840 22.669 1.355 1.00 70.38 625 ASP A N 1
ATOM 5269 C CA . ASP A 1 625 ? -26.312 22.477 -0.022 1.00 70.38 625 ASP A CA 1
ATOM 5270 C C . ASP A 1 625 ? -25.244 21.815 -0.903 1.00 70.38 625 ASP A C 1
ATOM 5272 O O . ASP A 1 625 ? -25.558 20.945 -1.714 1.00 70.38 625 ASP A O 1
ATOM 5276 N N . GLN A 1 626 ? -23.969 22.188 -0.743 1.00 66.88 626 GLN A N 1
ATOM 5277 C CA . GLN A 1 626 ? -22.860 21.541 -1.454 1.00 66.88 626 GLN A CA 1
ATOM 5278 C C . GLN A 1 626 ? -22.705 20.070 -1.058 1.00 66.88 626 GLN A C 1
ATOM 5280 O O . GLN A 1 626 ? -22.505 19.224 -1.930 1.00 66.88 626 GLN A O 1
ATOM 5285 N N . ILE A 1 627 ? -22.827 19.755 0.235 1.00 64.00 627 ILE A N 1
ATOM 5286 C CA . ILE A 1 627 ? -22.777 18.372 0.722 1.00 64.00 627 ILE A CA 1
ATOM 5287 C C . ILE A 1 627 ? -23.999 17.596 0.251 1.00 64.00 627 ILE A C 1
ATOM 5289 O O . ILE A 1 627 ? -23.844 16.485 -0.240 1.00 64.00 627 ILE A O 1
ATOM 5293 N N . LYS A 1 628 ? -25.197 18.182 0.337 1.00 70.38 628 LYS A N 1
ATOM 5294 C CA . LYS A 1 628 ? -26.419 17.561 -0.169 1.00 70.38 628 LYS A CA 1
ATOM 5295 C C . LYS A 1 628 ? -26.272 17.227 -1.649 1.00 70.38 628 LYS A C 1
ATOM 5297 O O . LYS A 1 628 ? -26.447 16.075 -2.003 1.00 70.38 628 LYS A O 1
ATOM 5302 N N . LYS A 1 629 ? -25.821 18.172 -2.481 1.00 67.25 629 LYS A N 1
ATOM 5303 C CA . LYS A 1 629 ? -25.541 17.931 -3.907 1.00 67.25 629 LYS A CA 1
ATOM 5304 C C . LYS A 1 629 ? -24.488 16.848 -4.137 1.00 67.25 629 LYS A C 1
ATOM 5306 O O . LYS A 1 629 ? -24.577 16.124 -5.122 1.00 67.25 629 LYS A O 1
ATOM 5311 N N . ALA A 1 630 ? -23.474 16.751 -3.278 1.00 59.12 630 ALA A N 1
ATOM 5312 C CA . ALA A 1 630 ? -22.476 15.688 -3.364 1.00 59.12 630 ALA A CA 1
ATOM 5313 C C . ALA A 1 630 ? -23.082 14.313 -3.040 1.00 59.12 630 ALA A C 1
ATOM 5315 O O . ALA A 1 630 ? -22.787 13.354 -3.743 1.00 59.12 630 ALA A O 1
ATOM 5316 N N . ILE A 1 631 ? -23.965 14.240 -2.039 1.00 60.81 631 ILE A N 1
ATOM 5317 C CA . ILE A 1 631 ? -24.658 13.008 -1.645 1.00 60.81 631 ILE A CA 1
ATOM 5318 C C . ILE A 1 631 ? -25.798 12.656 -2.618 1.00 60.81 631 ILE A C 1
ATOM 5320 O O . ILE A 1 631 ? -26.052 11.494 -2.878 1.00 60.81 631 ILE A O 1
ATOM 5324 N N . GLU A 1 632 ? -26.488 13.626 -3.212 1.00 63.41 632 GLU A N 1
ATOM 5325 C CA . GLU A 1 632 ? -27.535 13.384 -4.218 1.00 63.41 632 GLU A CA 1
ATOM 5326 C C . GLU A 1 632 ? -26.962 12.907 -5.554 1.00 63.41 632 GLU A C 1
ATOM 5328 O O . GLU A 1 632 ? -27.634 12.193 -6.292 1.00 63.41 632 GLU A O 1
ATOM 5333 N N . LYS A 1 633 ? -25.713 13.278 -5.864 1.00 58.34 633 LYS A N 1
ATOM 5334 C CA . LYS A 1 633 ? -24.961 12.724 -6.998 1.00 58.34 633 LYS A CA 1
ATOM 5335 C C . LYS A 1 633 ? -24.514 11.276 -6.768 1.00 58.34 633 LYS A C 1
ATOM 5337 O O . LYS A 1 633 ? -23.976 10.676 -7.699 1.00 58.34 633 LYS A O 1
ATOM 5342 N N . CYS A 1 634 ? -24.720 10.719 -5.573 1.00 50.31 634 CYS A N 1
ATOM 5343 C CA . CYS A 1 634 ? -24.516 9.299 -5.316 1.00 50.31 634 CYS A CA 1
ATOM 5344 C C . CYS A 1 634 ? -25.470 8.481 -6.186 1.00 50.31 634 CYS A C 1
ATOM 5346 O O . CYS A 1 634 ? -26.689 8.650 -6.131 1.00 50.31 634 CYS A O 1
ATOM 5348 N N . GLN A 1 635 ? -24.910 7.573 -6.984 1.00 42.34 635 GLN A N 1
ATOM 5349 C CA . GLN A 1 635 ? -25.695 6.685 -7.842 1.00 42.34 635 GLN A CA 1
ATOM 5350 C C . GLN A 1 635 ? -26.470 5.635 -7.026 1.00 42.34 635 GLN A C 1
ATOM 5352 O O . GLN A 1 635 ? -27.437 5.076 -7.537 1.00 42.34 635 GLN A O 1
ATOM 5357 N N . TYR A 1 636 ? -26.109 5.416 -5.751 1.00 45.47 636 TYR A N 1
ATOM 5358 C CA . TYR A 1 636 ? -26.735 4.416 -4.888 1.00 45.47 636 TYR A CA 1
ATOM 5359 C C . TYR A 1 636 ? -27.210 4.976 -3.542 1.00 45.47 636 TYR A C 1
ATOM 5361 O O . TYR A 1 636 ? -26.451 5.471 -2.713 1.00 45.47 636 TYR A O 1
ATOM 5369 N N . LYS A 1 637 ? -28.513 4.825 -3.292 1.00 51.41 637 LYS A N 1
ATOM 5370 C CA . LYS A 1 637 ? -29.196 5.230 -2.058 1.00 51.41 637 LYS A CA 1
ATOM 5371 C C . LYS A 1 637 ? -29.218 4.090 -1.038 1.00 51.41 637 LYS A C 1
ATOM 5373 O O . LYS A 1 637 ? -30.261 3.477 -0.814 1.00 51.41 637 LYS A O 1
ATOM 5378 N N . ASN A 1 638 ? -28.081 3.781 -0.411 1.00 50.72 638 ASN A N 1
ATOM 5379 C CA . ASN A 1 638 ? -28.079 2.838 0.716 1.00 50.72 638 ASN A CA 1
ATOM 5380 C C . ASN A 1 638 ? -28.659 3.488 1.991 1.00 50.72 638 ASN A C 1
ATOM 5382 O O . ASN A 1 638 ? -28.779 4.710 2.088 1.00 50.72 638 ASN A O 1
ATOM 5386 N N . LYS A 1 639 ? -29.010 2.673 2.995 1.00 52.97 639 LYS A N 1
ATOM 5387 C CA . LYS A 1 639 ? -29.624 3.161 4.243 1.00 52.97 639 LYS A CA 1
ATOM 5388 C C . LYS A 1 639 ? -28.794 4.255 4.927 1.00 52.97 639 LYS A C 1
ATOM 5390 O O . LYS A 1 639 ? -29.354 5.262 5.329 1.00 52.97 639 LYS A O 1
ATOM 5395 N N . ALA A 1 640 ? -27.470 4.109 4.990 1.00 52.69 640 ALA A N 1
ATOM 5396 C CA . ALA A 1 640 ? -26.603 5.100 5.625 1.00 52.69 640 ALA A CA 1
ATOM 5397 C C . ALA A 1 640 ? -26.565 6.430 4.850 1.00 52.69 640 ALA A C 1
ATOM 5399 O O . ALA A 1 640 ? -26.571 7.490 5.467 1.00 52.69 640 ALA A O 1
ATOM 5400 N N . VAL A 1 641 ? -26.556 6.381 3.516 1.00 55.75 641 VAL A N 1
ATOM 5401 C CA . VAL A 1 641 ? -26.642 7.557 2.635 1.00 55.75 641 VAL A CA 1
ATOM 5402 C C . VAL A 1 641 ? -27.997 8.250 2.794 1.00 55.75 641 VAL A C 1
ATOM 5404 O O . VAL A 1 641 ? -28.047 9.468 2.949 1.00 55.75 641 VAL A O 1
ATOM 5407 N N . ASN A 1 642 ? -29.091 7.488 2.854 1.00 60.81 642 ASN A N 1
ATOM 5408 C CA . ASN A 1 642 ? -30.433 8.029 3.085 1.00 60.81 642 ASN A CA 1
ATOM 5409 C C . ASN A 1 642 ? -30.577 8.635 4.486 1.00 60.81 642 ASN A C 1
ATOM 5411 O O . ASN A 1 642 ? -31.117 9.728 4.627 1.00 60.81 642 ASN A O 1
ATOM 5415 N N . ASP A 1 643 ? -30.033 7.988 5.518 1.00 63.94 643 ASP A N 1
ATOM 5416 C CA . ASP A 1 643 ? -30.004 8.524 6.881 1.00 63.94 643 ASP A CA 1
ATOM 5417 C C . ASP A 1 643 ? -29.210 9.841 6.931 1.00 63.94 643 ASP A C 1
ATOM 5419 O O . ASP A 1 643 ? -29.613 10.803 7.587 1.00 63.94 643 ASP A O 1
ATOM 5423 N N . GLN A 1 644 ? -28.099 9.918 6.193 1.00 63.88 644 GLN A N 1
ATOM 5424 C CA . GLN A 1 644 ? -27.299 11.133 6.050 1.00 63.88 644 GLN A CA 1
ATOM 5425 C C . GLN A 1 644 ? -28.034 12.252 5.296 1.00 63.88 644 GLN A C 1
ATOM 5427 O O . GLN A 1 644 ? -27.980 13.401 5.744 1.00 63.88 644 GLN A O 1
ATOM 5432 N N . LEU A 1 645 ? -28.742 11.933 4.207 1.00 66.62 645 LEU A N 1
ATOM 5433 C CA . LEU A 1 645 ? -29.590 12.877 3.468 1.00 66.62 645 LEU A CA 1
ATOM 5434 C C . LEU A 1 645 ? -30.711 13.417 4.354 1.00 66.62 645 LEU A C 1
ATOM 5436 O O . LEU A 1 645 ? -30.814 14.630 4.517 1.00 66.62 645 LEU A O 1
ATOM 5440 N N . ASN A 1 646 ? -31.462 12.538 5.019 1.00 69.88 646 ASN A N 1
ATOM 5441 C CA . ASN A 1 646 ? -32.545 12.908 5.935 1.00 69.88 646 ASN A CA 1
ATOM 5442 C C . ASN A 1 646 ? -32.044 13.843 7.046 1.00 69.88 646 ASN A C 1
ATOM 5444 O O . ASN A 1 646 ? -32.679 14.841 7.391 1.00 69.88 646 ASN A O 1
ATOM 5448 N N . LEU A 1 647 ? -30.860 13.557 7.593 1.00 70.56 647 LEU A N 1
ATOM 5449 C CA . LEU A 1 647 ? -30.214 14.409 8.586 1.00 70.56 647 LEU A CA 1
ATOM 5450 C C . LEU A 1 647 ? -29.832 15.791 8.035 1.00 70.56 647 LEU A C 1
ATOM 5452 O O . LEU A 1 647 ? -29.796 16.744 8.810 1.00 70.56 647 LEU A O 1
ATOM 5456 N N . ILE A 1 648 ? -29.472 15.922 6.757 1.00 68.88 648 ILE A N 1
ATOM 5457 C CA . ILE A 1 648 ? -29.155 17.221 6.139 1.00 68.88 648 ILE A CA 1
ATOM 5458 C C . ILE A 1 648 ? -30.434 17.992 5.813 1.00 68.88 648 ILE A C 1
ATOM 5460 O O . ILE A 1 648 ? -30.495 19.194 6.066 1.00 68.88 648 ILE A O 1
ATOM 5464 N N . GLU A 1 649 ? -31.460 17.315 5.307 1.00 74.69 649 GLU A N 1
ATOM 5465 C CA . GLU A 1 649 ? -32.745 17.924 4.957 1.00 74.69 649 GLU A CA 1
ATOM 5466 C C . GLU A 1 649 ? -33.460 18.502 6.178 1.00 74.69 649 GLU A C 1
ATOM 5468 O O . GLU A 1 649 ? -33.928 19.644 6.144 1.00 74.69 649 GLU A O 1
ATOM 5473 N N . ASN A 1 650 ? -33.449 17.769 7.293 1.00 76.69 650 ASN A N 1
ATOM 5474 C CA . ASN A 1 650 ? -33.964 18.262 8.569 1.00 76.69 650 ASN A CA 1
ATOM 5475 C C . ASN A 1 650 ? -33.232 19.536 9.025 1.00 76.69 650 ASN A C 1
ATOM 5477 O O . ASN A 1 650 ? -33.863 20.500 9.465 1.00 76.69 650 ASN A O 1
ATOM 5481 N N . ASP A 1 651 ? -31.908 19.589 8.866 1.00 68.50 651 ASP A N 1
ATOM 5482 C CA . ASP A 1 651 ? -31.114 20.759 9.247 1.00 68.50 651 ASP A CA 1
ATOM 5483 C C . ASP A 1 651 ? -31.354 21.954 8.316 1.00 68.50 651 ASP A C 1
ATOM 5485 O O . ASP A 1 651 ? -31.489 23.081 8.798 1.00 68.50 651 ASP A O 1
ATOM 5489 N N . GLN A 1 652 ? -31.467 21.726 7.003 1.00 75.12 652 GLN A N 1
ATOM 5490 C CA . GLN A 1 652 ? -31.844 22.758 6.031 1.00 75.12 652 GLN A CA 1
ATOM 5491 C C . GLN A 1 652 ? -33.218 23.344 6.362 1.00 75.12 652 GLN A C 1
ATOM 5493 O O . GLN A 1 652 ? -33.395 24.563 6.322 1.00 75.12 652 GLN A O 1
ATOM 5498 N N . HIS A 1 653 ? -34.183 22.504 6.740 1.00 76.31 653 HIS A N 1
ATOM 5499 C CA . HIS A 1 653 ? -35.508 22.953 7.152 1.00 76.31 653 HIS A CA 1
ATOM 5500 C C . HIS A 1 653 ? -35.439 23.853 8.401 1.00 76.31 653 HIS A C 1
ATOM 5502 O O . HIS A 1 653 ? -35.988 24.960 8.407 1.00 76.31 653 HIS A O 1
ATOM 5508 N N . VAL A 1 654 ? -34.689 23.445 9.432 1.00 76.94 654 VAL A N 1
ATOM 5509 C CA . VAL A 1 654 ? -34.491 24.242 10.659 1.00 76.94 654 VAL A CA 1
ATOM 5510 C C . VAL A 1 654 ? -33.761 25.563 10.377 1.00 76.94 654 VAL A C 1
ATOM 5512 O O . VAL A 1 654 ? -34.150 26.611 10.905 1.00 76.94 654 VAL A O 1
ATOM 5515 N N . LEU A 1 655 ? -32.716 25.549 9.545 1.00 73.88 655 LEU A N 1
ATOM 5516 C CA . LEU A 1 655 ? -31.968 26.746 9.143 1.00 73.88 655 LEU A CA 1
ATOM 5517 C C . LEU A 1 655 ? -32.838 27.718 8.339 1.00 73.88 655 LEU A C 1
ATOM 5519 O O . LEU A 1 655 ? -32.854 28.909 8.648 1.00 73.88 655 LEU A O 1
ATOM 5523 N N . ASN A 1 656 ? -33.638 27.215 7.398 1.00 76.31 656 ASN A N 1
ATOM 5524 C CA . ASN A 1 656 ? -34.584 28.019 6.623 1.00 76.31 656 ASN A CA 1
ATOM 5525 C C . ASN A 1 656 ? -35.608 28.728 7.517 1.00 76.31 656 ASN A C 1
ATOM 5527 O O . ASN A 1 656 ? -35.905 29.906 7.304 1.00 76.31 656 ASN A O 1
ATOM 5531 N N . ILE A 1 657 ? -36.123 28.050 8.549 1.00 77.25 657 ILE A N 1
ATOM 5532 C CA . ILE A 1 657 ? -37.009 28.677 9.539 1.00 77.25 657 ILE A CA 1
ATOM 5533 C C . ILE A 1 657 ? -36.273 29.802 10.282 1.00 77.25 657 ILE A C 1
ATOM 5535 O O . ILE A 1 657 ? -36.813 30.903 10.428 1.00 77.25 657 ILE A O 1
ATOM 5539 N N . LYS A 1 658 ? -35.031 29.562 10.726 1.00 76.69 658 LYS A N 1
ATOM 5540 C CA . LYS A 1 658 ? -34.224 30.562 11.444 1.00 76.69 658 LYS A CA 1
ATOM 5541 C C . LYS A 1 658 ? -33.926 31.791 10.585 1.00 76.69 658 LYS A C 1
ATOM 5543 O O . LYS A 1 658 ? -34.135 32.904 11.069 1.00 76.69 658 LYS A O 1
ATOM 5548 N N . ILE A 1 659 ? -33.516 31.610 9.332 1.00 75.56 659 ILE A N 1
ATOM 5549 C CA . ILE A 1 659 ? -33.214 32.704 8.395 1.00 75.56 659 ILE A CA 1
ATOM 5550 C C . ILE A 1 659 ? -34.479 33.526 8.118 1.00 75.56 659 ILE A C 1
ATOM 5552 O O . ILE A 1 659 ? -34.503 34.720 8.415 1.00 75.56 659 ILE A O 1
ATOM 5556 N N . LYS A 1 660 ? -35.592 32.875 7.744 1.00 74.06 660 LYS A N 1
ATOM 5557 C CA . LYS A 1 660 ? -36.890 33.549 7.535 1.00 74.06 660 LYS A CA 1
ATOM 5558 C C . LYS A 1 660 ? -37.373 34.306 8.779 1.00 74.06 660 LYS A C 1
ATOM 5560 O O . LYS A 1 660 ? -38.019 35.350 8.666 1.00 74.06 660 LYS A O 1
ATOM 5565 N N . SER A 1 661 ? -37.087 33.801 9.982 1.00 72.19 661 SER A N 1
ATOM 5566 C CA . SER A 1 661 ? -37.445 34.478 11.236 1.00 72.19 661 SER A CA 1
ATOM 5567 C C . SER A 1 661 ? -36.606 35.736 11.502 1.00 72.19 661 SER A C 1
ATOM 5569 O O . SER A 1 661 ? -37.135 36.713 12.040 1.00 72.19 661 SER A O 1
ATOM 5571 N N . LYS A 1 662 ? -35.324 35.738 11.106 1.00 68.12 662 LYS A N 1
ATOM 5572 C CA . LYS A 1 662 ? -34.431 36.901 11.200 1.00 68.12 662 LYS A CA 1
ATOM 5573 C C . LYS A 1 662 ? -34.842 37.981 10.204 1.00 68.12 662 LYS A C 1
ATOM 5575 O O . LYS A 1 662 ? -35.040 39.117 10.631 1.00 68.12 662 LYS A O 1
ATOM 5580 N N . ASP A 1 663 ? -35.138 37.609 8.961 1.00 63.59 663 ASP A N 1
ATOM 5581 C CA . ASP A 1 663 ? -35.605 38.544 7.927 1.00 63.59 663 ASP A CA 1
ATOM 5582 C C . ASP A 1 663 ? -36.937 39.205 8.308 1.00 63.59 663 ASP A C 1
ATOM 5584 O O . ASP A 1 663 ? -37.100 40.421 8.200 1.00 63.59 663 ASP A O 1
ATOM 5588 N N . LYS A 1 664 ? -37.885 38.437 8.870 1.00 63.16 664 LYS A N 1
ATOM 5589 C CA . LYS A 1 664 ? -39.144 38.989 9.402 1.00 63.16 664 LYS A CA 1
ATOM 5590 C C . LYS A 1 664 ? -38.919 39.946 10.578 1.00 63.16 664 LYS A C 1
ATOM 5592 O O . LYS A 1 664 ? -39.647 40.934 10.700 1.00 63.16 664 LYS A O 1
ATOM 5597 N N . LYS A 1 665 ? -37.944 39.680 11.456 1.00 59.59 665 LYS A N 1
ATOM 5598 C CA . LYS A 1 665 ? -37.593 40.582 12.569 1.00 59.59 665 LYS A CA 1
ATOM 5599 C C . LYS A 1 665 ? -36.929 41.863 12.058 1.00 59.59 665 LYS A C 1
ATOM 5601 O O . LYS A 1 665 ? -37.340 42.939 12.479 1.00 59.59 665 LYS A O 1
ATOM 5606 N N . GLN A 1 666 ? -35.997 41.773 11.111 1.00 55.59 666 GLN A N 1
ATOM 5607 C CA . GLN A 1 666 ? -35.356 42.933 10.479 1.00 55.59 666 GLN A CA 1
ATOM 5608 C C . GLN A 1 666 ? -36.350 43.783 9.679 1.00 55.59 666 GLN A C 1
ATOM 5610 O O . GLN A 1 666 ? -36.366 45.000 9.833 1.00 55.59 666 GLN A O 1
ATOM 5615 N N . GLY A 1 667 ? -37.272 43.165 8.935 1.00 55.16 667 GLY A N 1
ATOM 5616 C CA . GLY A 1 667 ? -38.357 43.876 8.253 1.00 55.16 667 GLY A CA 1
ATOM 5617 C C . GLY A 1 667 ? -39.305 44.604 9.215 1.00 55.16 667 GLY A C 1
ATOM 5618 O O . GLY A 1 667 ? -39.728 45.726 8.939 1.00 55.16 667 GLY A O 1
ATOM 5619 N N . LYS A 1 668 ? -39.604 44.021 10.387 1.00 55.66 668 LYS A N 1
ATOM 5620 C CA . LYS A 1 668 ? -40.384 44.693 11.446 1.00 55.66 668 LYS A CA 1
ATOM 5621 C C . LYS A 1 668 ? -39.612 45.838 12.112 1.00 55.66 668 LYS A C 1
ATOM 5623 O O . LYS A 1 668 ? -40.224 46.851 12.446 1.00 55.66 668 LYS A O 1
ATOM 5628 N N . VAL A 1 669 ? -38.298 45.698 12.294 1.00 52.19 669 VAL A N 1
ATOM 5629 C CA . VAL A 1 669 ? -37.425 46.758 12.827 1.00 52.19 669 VAL A CA 1
ATOM 5630 C C . VAL A 1 669 ? -37.321 47.918 11.835 1.00 52.19 669 VAL A C 1
ATOM 5632 O O . VAL A 1 669 ? -37.573 49.052 12.227 1.00 52.19 669 VAL A O 1
ATOM 5635 N N . ASN A 1 670 ? -37.095 47.647 10.549 1.00 48.91 670 ASN A N 1
ATOM 5636 C CA . ASN A 1 670 ? -37.050 48.675 9.506 1.00 48.91 670 ASN A CA 1
ATOM 5637 C C . ASN A 1 670 ? -38.406 49.370 9.323 1.00 48.91 670 ASN A C 1
ATOM 5639 O O . ASN A 1 670 ? -38.453 50.591 9.214 1.00 48.91 670 ASN A O 1
ATOM 5643 N N . LYS A 1 671 ? -39.530 48.638 9.403 1.00 56.06 671 LYS A N 1
ATOM 5644 C CA . LYS A 1 671 ? -40.868 49.256 9.437 1.00 56.06 671 LYS A CA 1
ATOM 5645 C C . LYS A 1 671 ? -41.076 50.140 10.670 1.00 56.06 671 LYS A C 1
ATOM 5647 O O . LYS A 1 671 ? -41.673 51.199 10.534 1.00 56.06 671 LYS A O 1
ATOM 5652 N N . LYS A 1 672 ? -40.580 49.752 11.854 1.00 56.06 672 LYS A N 1
ATOM 5653 C CA . LYS A 1 672 ? -40.631 50.588 13.073 1.00 56.06 672 LYS A CA 1
ATOM 5654 C C . LYS A 1 672 ? -39.749 51.835 12.970 1.00 56.06 672 LYS A C 1
ATOM 5656 O O . LYS A 1 672 ? -40.162 52.885 13.447 1.00 56.06 672 LYS A O 1
ATOM 5661 N N . ILE A 1 673 ? -38.567 51.731 12.364 1.00 53.31 673 ILE A N 1
ATOM 5662 C CA . ILE A 1 673 ? -37.666 52.869 12.133 1.00 53.31 673 ILE A CA 1
ATOM 5663 C C . ILE A 1 673 ? -38.296 53.841 11.129 1.00 53.31 673 ILE A C 1
ATOM 5665 O O . ILE A 1 673 ? -38.374 55.028 11.423 1.00 53.31 673 ILE A O 1
ATOM 5669 N N . ASN A 1 674 ? -38.851 53.338 10.022 1.00 51.75 674 ASN A N 1
ATOM 5670 C CA . ASN A 1 674 ? -39.551 54.168 9.038 1.00 51.75 674 ASN A CA 1
ATOM 5671 C C . ASN A 1 674 ? -40.821 54.814 9.612 1.00 51.75 674 ASN A C 1
ATOM 5673 O O . ASN A 1 674 ? -41.087 55.973 9.317 1.00 51.75 674 ASN A O 1
ATOM 5677 N N . ARG A 1 675 ? -41.579 54.117 10.475 1.00 53.88 675 ARG A N 1
ATOM 5678 C CA . ARG A 1 675 ? -42.724 54.717 11.189 1.00 53.88 675 ARG A CA 1
ATOM 5679 C C . ARG A 1 675 ? -42.284 55.847 12.118 1.00 53.88 675 ARG A C 1
ATOM 5681 O O . ARG A 1 675 ? -42.843 56.927 12.044 1.00 53.88 675 ARG A O 1
ATOM 5688 N N . LYS A 1 676 ? -41.225 55.636 12.909 1.00 54.97 676 LYS A N 1
ATOM 5689 C CA . LYS A 1 676 ? -40.659 56.672 13.789 1.00 54.97 676 LYS A CA 1
ATOM 5690 C C . LYS A 1 676 ? -40.034 57.848 13.033 1.00 54.97 676 LYS A C 1
ATOM 5692 O O .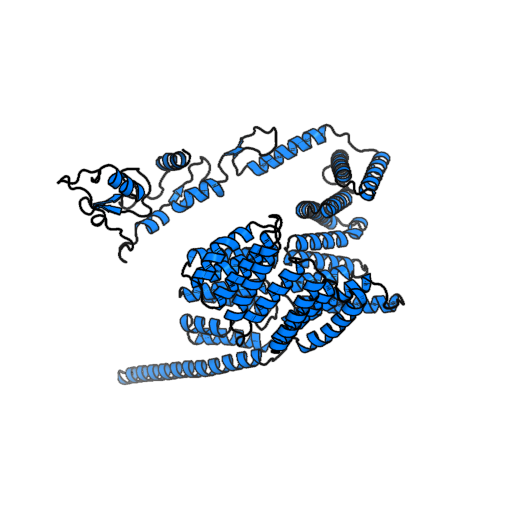 LYS A 1 676 ? -39.961 58.938 13.582 1.00 54.97 676 LYS A O 1
ATOM 5697 N N . GLN A 1 677 ? -39.534 57.633 11.817 1.00 49.88 677 GLN A N 1
ATOM 5698 C CA . GLN A 1 677 ? -39.038 58.708 10.953 1.00 49.88 677 GLN A CA 1
ATOM 5699 C C . GLN A 1 677 ? -40.175 59.476 10.269 1.00 49.88 677 GLN A C 1
ATOM 5701 O O . GLN A 1 677 ? -40.028 60.675 10.073 1.00 49.88 677 GLN A O 1
ATOM 5706 N N . MET A 1 678 ? -41.298 58.822 9.951 1.00 49.75 678 MET A N 1
ATOM 5707 C CA . MET A 1 678 ? -42.512 59.495 9.472 1.00 49.75 678 MET A CA 1
ATOM 5708 C C . MET A 1 678 ? -43.267 60.234 10.582 1.00 49.75 678 MET A C 1
ATOM 5710 O O . MET A 1 678 ? -43.812 61.279 10.302 1.00 49.75 678 MET A O 1
ATOM 5714 N N . GLU A 1 679 ? -43.262 59.748 11.826 1.00 56.88 679 GLU A N 1
ATOM 5715 C CA . GLU A 1 679 ? -43.832 60.460 12.990 1.00 56.88 679 GLU A CA 1
ATOM 5716 C C . GLU A 1 679 ? -42.965 61.649 13.460 1.00 56.88 679 GLU A C 1
ATOM 5718 O O . GLU A 1 679 ? -43.399 62.440 14.290 1.00 56.88 679 GLU A O 1
ATOM 5723 N N . ARG A 1 680 ? -41.715 61.748 12.981 1.00 50.47 680 ARG A N 1
ATOM 5724 C CA . ARG A 1 680 ? -40.778 62.853 13.266 1.00 50.47 680 ARG A CA 1
ATOM 5725 C C . ARG A 1 680 ? -40.720 63.914 12.161 1.00 50.47 680 ARG A C 1
ATOM 5727 O O . ARG A 1 680 ?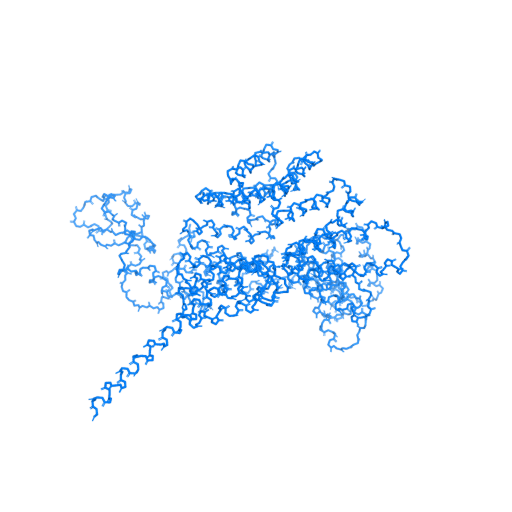 -40.066 64.933 12.369 1.00 50.47 680 ARG A O 1
ATOM 5734 N N . LYS A 1 681 ? -41.312 63.639 11.001 1.00 45.91 681 LYS A N 1
ATOM 5735 C CA . LYS A 1 681 ? -41.570 64.617 9.940 1.00 45.91 681 LYS A CA 1
ATOM 5736 C C . LYS A 1 681 ? -42.984 65.138 10.116 1.00 45.91 681 LYS A C 1
ATOM 5738 O O . LYS A 1 681 ? -43.186 66.316 9.765 1.00 45.91 681 LYS A O 1
#

pLDDT: mean 74.5, std 15.81, range [27.19, 97.31]

Organism: Pseudocohnilembus persalinus (NCBI:txid266149)

Foldseek 3Di:
DVVVVVVVVVVPWDFPDDDDDDQQAAPPVRHGAPFWWAQPQPRDTHHPVVVVVCLVPPQFDPVCRPPGDRPDPVRTDRCPDDDPVDPPRVVVQQVTWTFDPQPPGRDIHRNVCNVVCVPPVPQQDWDAAPDPPGRDIGGNVCNVVVNVVVVVVVVVVVLVPAAADPDVVVVVVLVVVLVVCVVVVVLVVSLVSLVSSQSNPCVVPNPDDDCLLVSLQVNLVSCVVVVVLVSSLVSLVVSVVNVVVCVVVDDDPPSLPCNLVSLQSNLVSLVVVLQLQSSLVSLVVSQVSCVVVVHQRDLVSLLSNLVSCVSLLLLVSNLVSLVVSVVSLVVVCVVVVDDPPDLVSLVSNLSSLLSNLSSCLQLPVLVVSVVSLVVNQVSCCVRVNCQHPSNLSSLLSVLSSCVSVVVLVVSLVSLVVSLVVNPVRDDQPDPSNLVSLLSSLVSQLPDPPRDLVVSLVSLVVSLVSNVVRDPDPPPVLSSLVSLLSNLVSCLSVLVLVVSQVSLVPRLVVNCVDPVCVSVNLVSLQSQLSSCLSVVVLVSSVVSLVVSLVSSCSNNNLLGPSNLQSLQSVLVSCVSVVNLVSSLVSNVSSVVSCLVSVRQPRDDVVSNVVSCVVPHDLVVVLVVLVVVLVSLVPNPDDDPVSVVVNVVSVVVNVVSVVVVVVVVVVVVVVVVVVVVVVVVVD

Secondary structure (DSSP, 8-state):
-HHHHHHHTTTTS-BS--------B-TTT--B-SSPEEETTT--EE-HHHHHHHHHHTSS-TT--TT-PPPPGGGEEE--S--TT---HHHHHHH-EEE-SSTT---EEEGGGHHHIIIII-TTSEEE--STT---EEEHHHHHHHHHHHHHHHHHHHHHHSPP---HHHHHHHHHHHHHHHHTT-HHHHHHHHHHHHHHHHHHH-S--TTHHHHHHHHHHHHHHTT-HHHHHHHHHHHHHHHHHHHTT---GGGTTTHHHHHHHHHHHHHHTT-HHHHHHHHHHHHHHHHHTTPPPPHHHHHHHHHHHHHHT-HHHHHHHHHHHHHHHHHHHHHTT--TT-HHHHHHHHHHHHHHHHHHHHHT-HHHHHHHHHHHHHHHHHHSTTTSHHHHHHHHHHHHHHHHTT-HHHHHHHHHHHHHHHHHHSPTT-HHHHHHHHHHHHHHHH-TTS-HHHHHHHHHHHHHHHHTT---GGGHHHHHHHHHHHHHHHHHTT-HHHHHHHIIIIIHHHHT-GGGGGGHHHHHHHHHHHHHHTT-HHHHHHHHHHHHHHHHHHH-SSSHHHHHHHHHHHHHHHHTT-HHHHHHHHHHHHHHHHHHT--SSS-HHHHHHHHHHH--HHHHHHHHHHHHHHHHT-S---HHHHHHHHHHHHHHHHHHHHHHHHHHHHHHHHHHHHHHHHTT-